Protein AF-A0A0B1S9L6-F1 (afdb_monomer_lite)

pLDDT: mean 88.51, std 11.81, range [37.72, 98.62]

Organism: Oesophagostomum dentatum (NCBI:txid61180)

Structure (mmCIF, N/CA/C/O backbone):
data_AF-A0A0B1S9L6-F1
#
_entry.id   AF-A0A0B1S9L6-F1
#
loop_
_atom_site.group_PDB
_atom_site.id
_atom_site.type_symbol
_atom_site.label_atom_id
_atom_site.label_alt_id
_atom_site.label_comp_id
_atom_site.label_asym_id
_atom_site.label_entity_id
_atom_site.label_seq_id
_atom_site.pdbx_PDB_ins_code
_atom_site.Cartn_x
_atom_site.Cartn_y
_atom_site.Cartn_z
_atom_site.occupancy
_atom_site.B_iso_or_equiv
_atom_site.auth_seq_id
_atom_site.auth_comp_id
_atom_site.auth_asym_id
_atom_site.auth_atom_id
_atom_site.pdbx_PDB_model_num
ATOM 1 N N . MET A 1 1 ? -21.912 -19.512 1.365 1.00 52.22 1 MET A N 1
ATOM 2 C CA . MET A 1 1 ? -22.755 -20.182 2.386 1.00 52.22 1 MET A CA 1
ATOM 3 C C . MET A 1 1 ? -23.648 -21.215 1.709 1.00 52.22 1 MET A C 1
ATOM 5 O O . MET A 1 1 ? -24.574 -20.830 1.010 1.00 52.22 1 MET A O 1
ATOM 9 N N . 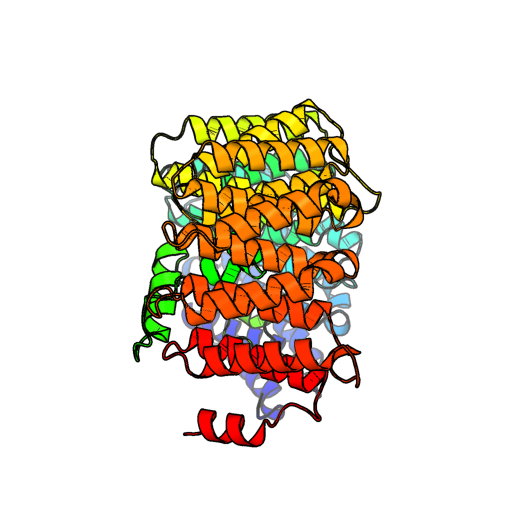ALA A 1 2 ? -23.355 -22.510 1.866 1.00 56.72 2 ALA A N 1
ATOM 10 C CA . ALA A 1 2 ? -24.047 -23.586 1.140 1.00 56.72 2 ALA A CA 1
ATOM 11 C C . ALA A 1 2 ? -25.537 -23.756 1.519 1.00 56.72 2 ALA A C 1
ATOM 13 O O . ALA A 1 2 ? -26.289 -24.349 0.753 1.00 56.72 2 ALA A O 1
ATOM 14 N N . VAL A 1 3 ? -25.980 -23.224 2.673 1.00 73.56 3 VAL A N 1
ATOM 15 C CA . VAL A 1 3 ? -27.364 -23.367 3.166 1.00 73.56 3 VAL A CA 1
ATOM 16 C C . VAL A 1 3 ? -27.858 -22.076 3.860 1.00 73.56 3 VAL A C 1
ATOM 18 O O . VAL A 1 3 ? -27.720 -21.941 5.077 1.00 73.56 3 VAL A O 1
ATOM 21 N N . PRO A 1 4 ? -28.455 -21.109 3.131 1.00 73.62 4 PRO A N 1
ATOM 22 C CA . PRO A 1 4 ? -28.931 -19.837 3.701 1.00 73.62 4 PRO A CA 1
ATOM 23 C C . PRO A 1 4 ? -29.949 -19.976 4.845 1.00 73.62 4 PRO A C 1
ATOM 25 O O . PRO A 1 4 ? -29.992 -19.131 5.736 1.00 73.62 4 PRO A O 1
ATOM 28 N N . SER A 1 5 ? -30.735 -21.060 4.876 1.00 80.62 5 SER A N 1
ATOM 29 C CA . SER A 1 5 ? -31.725 -21.314 5.935 1.00 80.62 5 SER A CA 1
ATOM 30 C C . SER A 1 5 ? -31.111 -21.542 7.321 1.00 80.62 5 SER A C 1
ATOM 32 O O . SER A 1 5 ? -31.803 -21.377 8.323 1.00 80.62 5 SER A O 1
ATOM 34 N N . GLN A 1 6 ? -29.818 -21.873 7.401 1.00 86.94 6 GLN A N 1
ATOM 35 C CA . GLN A 1 6 ? -29.115 -22.075 8.672 1.00 86.94 6 GLN A CA 1
ATOM 36 C C . GLN A 1 6 ? -28.584 -20.776 9.283 1.00 86.94 6 GLN A C 1
ATOM 38 O O . GLN A 1 6 ? -28.241 -20.757 10.462 1.00 86.94 6 GLN A O 1
ATOM 43 N N . LEU A 1 7 ? -28.553 -19.672 8.530 1.00 87.94 7 LEU A N 1
ATOM 44 C CA . LEU A 1 7 ? -27.944 -18.426 8.991 1.00 87.94 7 LEU A CA 1
ATOM 45 C C . LEU A 1 7 ? -28.629 -17.871 10.251 1.00 87.94 7 LEU A C 1
ATOM 47 O O . LEU A 1 7 ? -27.969 -17.605 11.251 1.00 87.94 7 LEU A O 1
ATOM 51 N N . THR A 1 8 ? -29.960 -17.761 10.241 1.00 90.81 8 THR A N 1
ATOM 52 C CA . THR A 1 8 ? -30.714 -17.262 11.404 1.00 90.81 8 THR A CA 1
ATOM 53 C C . THR A 1 8 ? -30.623 -18.196 12.627 1.00 90.81 8 THR A C 1
ATOM 55 O O . THR A 1 8 ? -30.282 -17.701 13.702 1.00 90.81 8 THR A O 1
ATOM 58 N N . PRO A 1 9 ? -30.844 -19.523 12.506 1.00 93.19 9 PRO A N 1
ATOM 59 C CA . PRO A 1 9 ? -30.646 -20.454 13.621 1.00 93.19 9 PRO A CA 1
ATOM 60 C C . PRO A 1 9 ? -29.239 -20.413 14.231 1.00 93.19 9 PRO A C 1
ATOM 62 O O . PRO A 1 9 ? -29.088 -20.527 15.448 1.00 93.19 9 PRO A O 1
ATOM 65 N N . LEU A 1 10 ? -28.201 -20.243 13.405 1.00 93.94 10 LEU A N 1
ATOM 66 C CA . LEU A 1 10 ? -26.823 -20.134 13.884 1.00 93.94 10 LEU A CA 1
ATOM 67 C C . LEU A 1 10 ? -26.579 -18.815 14.623 1.00 93.94 10 LEU A C 1
ATOM 69 O O . LEU A 1 10 ? -25.962 -18.842 15.686 1.00 93.94 10 LEU A O 1
ATOM 73 N N . ILE A 1 11 ? -27.118 -17.694 14.128 1.00 94.94 11 ILE A N 1
ATOM 74 C CA . ILE A 1 11 ? -27.094 -16.405 14.840 1.00 94.94 11 ILE A CA 1
ATOM 75 C C . ILE A 1 11 ? -27.734 -16.554 16.227 1.00 94.94 11 ILE A C 1
ATOM 77 O O . ILE A 1 11 ? -27.114 -16.198 17.229 1.00 94.94 11 ILE A O 1
ATOM 81 N N . ASP A 1 12 ? -28.926 -17.151 16.303 1.00 95.56 12 ASP A N 1
ATOM 82 C CA . ASP A 1 12 ? -29.645 -17.357 17.569 1.00 95.56 12 ASP A CA 1
ATOM 83 C C . ASP A 1 12 ? -28.872 -18.256 18.531 1.00 95.56 12 ASP A C 1
ATOM 85 O O . ASP A 1 12 ? -28.783 -17.982 19.731 1.00 95.56 12 ASP A O 1
ATOM 89 N N . ARG A 1 13 ? -28.241 -19.307 18.001 1.00 96.19 13 ARG A N 1
ATOM 90 C CA . ARG A 1 13 ? -27.376 -20.183 18.785 1.00 96.19 13 ARG A CA 1
ATOM 91 C C . ARG A 1 13 ? -26.163 -19.433 19.324 1.00 96.19 13 ARG A C 1
ATOM 93 O O . ARG A 1 13 ? -25.842 -19.613 20.495 1.00 96.19 13 ARG A O 1
ATOM 100 N N . CYS A 1 14 ? -25.493 -18.609 18.522 1.00 96.81 14 CYS A N 1
ATOM 101 C CA . CYS A 1 14 ? -24.343 -17.830 18.980 1.00 96.81 14 CYS A CA 1
ATOM 102 C C . CYS A 1 14 ? -24.737 -16.811 20.056 1.00 96.81 14 CYS A C 1
ATOM 104 O O . CYS A 1 14 ? -24.067 -16.750 21.084 1.00 96.81 14 CYS A O 1
ATOM 106 N N . ILE A 1 15 ? -25.846 -16.083 19.875 1.00 96.19 15 ILE A N 1
ATOM 107 C CA . ILE A 1 15 ? -26.374 -15.146 20.882 1.00 96.19 15 ILE A CA 1
ATOM 108 C C . ILE A 1 15 ? -26.686 -15.892 22.186 1.00 96.19 15 ILE A C 1
ATOM 110 O O . ILE A 1 15 ? -26.174 -15.532 23.243 1.00 96.19 15 ILE A O 1
ATOM 114 N N . SER A 1 16 ? -27.432 -16.998 22.110 1.00 96.56 16 SER A N 1
ATOM 115 C CA . SER A 1 16 ? -27.752 -17.825 23.279 1.00 96.56 16 SER A CA 1
ATOM 116 C C . SER A 1 16 ? -26.489 -18.342 23.980 1.00 96.56 16 SER A C 1
ATOM 118 O O . SER A 1 16 ? -26.392 -18.321 25.207 1.00 96.56 16 SER A O 1
ATOM 120 N N . ARG A 1 17 ? -25.475 -18.779 23.227 1.00 95.88 17 ARG A N 1
ATOM 121 C CA . ARG A 1 17 ? -24.211 -19.265 23.798 1.00 95.88 17 ARG A CA 1
ATOM 122 C C . ARG A 1 17 ? -23.405 -18.151 24.462 1.00 95.88 17 ARG A C 1
ATOM 124 O O . ARG A 1 17 ? -22.888 -18.387 25.553 1.00 95.88 17 ARG A O 1
ATOM 131 N N . LEU A 1 18 ? -23.367 -16.953 23.879 1.00 94.56 18 LEU A N 1
ATOM 132 C CA . LEU A 1 18 ? -22.790 -15.767 24.518 1.00 94.56 18 LEU A CA 1
ATOM 133 C C . LEU A 1 18 ? -23.531 -15.400 25.805 1.00 94.56 18 LEU A C 1
ATOM 135 O O . LEU A 1 18 ? -22.899 -14.947 26.755 1.00 94.56 18 LEU A O 1
ATOM 139 N N . GLU A 1 19 ? -24.843 -15.629 25.875 1.00 92.00 19 GLU A N 1
ATOM 140 C CA . GLU A 1 19 ? -25.628 -15.355 27.077 1.00 92.00 19 GLU A CA 1
ATOM 141 C C . GLU A 1 19 ? -25.383 -16.348 28.219 1.00 92.00 19 GLU A C 1
ATOM 143 O O . GLU A 1 19 ? -25.296 -15.946 29.381 1.00 92.00 19 GLU A O 1
ATOM 148 N N . HIS A 1 20 ? -25.254 -17.635 27.900 1.00 93.31 20 HIS A N 1
ATOM 149 C CA . HIS A 1 20 ? -25.137 -18.697 28.902 1.00 93.31 20 HIS A CA 1
ATOM 150 C C . HIS A 1 20 ? -23.687 -18.995 29.306 1.00 93.31 20 HIS A C 1
ATOM 152 O O . HIS A 1 20 ? -23.455 -19.553 30.375 1.00 93.31 20 HIS A O 1
ATOM 158 N N . MET A 1 21 ? -22.700 -18.618 28.486 1.00 90.75 21 MET A N 1
ATOM 159 C CA . MET A 1 21 ? -21.273 -18.867 28.747 1.00 90.75 21 MET A CA 1
ATOM 160 C C . MET A 1 21 ? -20.480 -17.579 29.006 1.00 90.75 21 MET A C 1
ATOM 162 O O . MET A 1 21 ? -19.285 -17.509 28.727 1.00 90.75 21 MET A O 1
ATOM 166 N N . LYS A 1 22 ? -21.127 -16.570 29.613 1.00 84.44 22 LYS A N 1
ATOM 167 C CA . LYS A 1 22 ? -20.532 -15.263 29.969 1.00 84.44 22 LYS A CA 1
ATOM 168 C C . LYS A 1 22 ? -19.345 -15.336 30.935 1.00 84.44 22 LYS A C 1
ATOM 170 O O . LYS A 1 22 ? -18.720 -14.309 31.168 1.00 84.44 22 LYS A O 1
ATOM 175 N N . SER A 1 23 ? -19.062 -16.491 31.539 1.00 87.94 23 SER A N 1
ATOM 176 C CA . SER A 1 23 ? -17.952 -16.700 32.479 1.00 87.94 23 SER A CA 1
ATOM 177 C C . SER A 1 23 ? -16.680 -17.258 31.830 1.00 87.94 23 SER A C 1
ATOM 179 O O . SER A 1 23 ? -15.639 -17.298 32.485 1.00 87.94 23 SER A O 1
ATOM 181 N N . CYS A 1 24 ? -16.738 -17.686 30.565 1.00 93.69 24 CYS A N 1
ATOM 182 C CA . CYS A 1 24 ? -15.618 -18.297 29.853 1.00 93.69 24 CYS A CA 1
ATOM 183 C C . CYS A 1 24 ? -15.081 -17.342 28.779 1.00 93.69 24 CYS A C 1
ATOM 185 O O . CYS A 1 24 ? -15.787 -17.010 27.829 1.00 93.69 24 CYS A O 1
ATOM 187 N N . SER A 1 25 ? -13.821 -16.918 28.925 1.00 93.75 25 SER A N 1
ATOM 188 C CA . SER A 1 25 ? -13.158 -16.001 27.986 1.00 93.75 25 SER A CA 1
ATOM 189 C C . SER A 1 25 ? -13.138 -16.556 26.559 1.00 93.75 25 SER A C 1
ATOM 191 O O . SER A 1 25 ? -13.540 -15.864 25.628 1.00 93.75 25 SER A O 1
ATOM 193 N N . ASP A 1 26 ? -12.754 -17.823 26.392 1.00 94.19 26 ASP A N 1
ATOM 194 C CA . ASP A 1 26 ? -12.642 -18.455 25.071 1.00 94.19 26 ASP A CA 1
ATOM 195 C C . ASP A 1 26 ? -14.005 -18.610 24.394 1.00 94.19 26 ASP A C 1
ATOM 197 O O . ASP A 1 26 ? -14.127 -18.428 23.184 1.00 94.19 26 ASP A O 1
ATOM 201 N N . ALA A 1 27 ? -15.057 -18.875 25.176 1.00 94.75 27 ALA A N 1
ATOM 202 C CA . ALA A 1 27 ? -16.419 -18.896 24.662 1.00 94.75 27 ALA A CA 1
ATOM 203 C C . ALA A 1 27 ? -16.846 -17.505 24.173 1.00 94.75 27 ALA A C 1
ATOM 205 O O . ALA A 1 27 ? -17.404 -17.389 23.083 1.00 94.75 27 ALA A O 1
ATOM 206 N N . ILE A 1 28 ? -16.562 -16.444 24.937 1.00 96.19 28 ILE A N 1
ATOM 207 C CA . ILE A 1 28 ? -16.866 -15.069 24.517 1.00 96.19 28 ILE A CA 1
ATOM 208 C C . ILE A 1 28 ? -16.155 -14.751 23.198 1.00 96.19 28 ILE A C 1
ATOM 210 O O . ILE A 1 28 ? -16.810 -14.322 22.246 1.00 96.19 28 ILE A O 1
ATOM 214 N N . SER A 1 29 ? -14.851 -15.015 23.102 1.00 94.31 29 SER A N 1
ATOM 215 C CA . SER A 1 29 ? -14.073 -14.769 21.883 1.00 94.31 29 SER A CA 1
ATOM 216 C C . SER A 1 29 ? -14.579 -15.601 20.700 1.00 94.31 29 SER A C 1
ATOM 218 O O . SER A 1 29 ? -14.918 -15.049 19.658 1.00 94.31 29 SER A O 1
ATOM 220 N N . GLY A 1 30 ? -14.723 -16.918 20.858 1.00 94.88 30 GLY A N 1
ATOM 221 C CA . GLY A 1 30 ? -15.122 -17.810 19.767 1.00 94.88 30 GLY A CA 1
ATOM 222 C C . GLY A 1 30 ? -16.534 -17.539 19.242 1.00 94.88 30 GLY A C 1
ATOM 223 O O . GLY A 1 30 ? -16.733 -17.407 18.034 1.00 94.88 30 GLY A O 1
ATOM 224 N N . TYR A 1 31 ? -17.528 -17.410 20.131 1.00 97.06 31 TYR A N 1
ATOM 225 C CA . TYR A 1 31 ? -18.908 -17.169 19.699 1.00 97.06 31 TYR A CA 1
ATOM 226 C C . TYR A 1 31 ? -19.130 -15.748 19.178 1.00 97.06 31 TYR A C 1
ATOM 228 O O . TYR A 1 31 ? -19.985 -15.577 18.310 1.00 97.06 31 TYR A O 1
ATOM 236 N N . SER A 1 32 ? -18.380 -14.745 19.652 1.00 96.62 32 SER A N 1
ATOM 237 C CA . SER A 1 32 ? -18.466 -13.386 19.099 1.00 96.62 32 SER A CA 1
ATOM 238 C C . SER A 1 32 ? -17.854 -13.293 17.702 1.00 96.62 32 SER A C 1
ATOM 240 O O . SER A 1 32 ? -18.479 -12.696 16.830 1.00 96.62 32 SER A O 1
ATOM 242 N N . LEU A 1 33 ? -16.717 -13.950 17.446 1.00 94.62 33 LEU A N 1
ATOM 243 C CA . LEU A 1 33 ? -16.129 -14.046 16.104 1.00 94.62 33 LEU A CA 1
ATOM 244 C C . LEU A 1 33 ? -17.051 -14.801 15.140 1.00 94.62 33 LEU A C 1
ATOM 246 O O . LEU A 1 33 ? -17.319 -14.321 14.040 1.00 94.62 33 LEU A O 1
ATOM 250 N N . ALA A 1 34 ? -17.605 -15.940 15.570 1.00 94.88 34 ALA A N 1
ATOM 251 C CA . ALA A 1 34 ? -18.568 -16.694 14.770 1.00 94.88 34 ALA A CA 1
ATOM 252 C C . ALA A 1 34 ? -19.820 -15.860 14.452 1.00 94.88 34 ALA A C 1
ATOM 254 O O . ALA A 1 34 ? -20.274 -15.829 13.311 1.00 94.88 34 ALA A O 1
ATOM 255 N N . LEU A 1 35 ? -20.364 -15.149 15.444 1.00 95.88 35 LEU A N 1
ATOM 256 C CA . LEU A 1 35 ? -21.519 -14.276 15.257 1.00 95.88 35 LEU A CA 1
ATOM 257 C C . LEU A 1 35 ? -21.204 -13.098 14.326 1.00 95.88 35 LEU A C 1
ATOM 259 O O . LEU A 1 35 ? -22.009 -12.801 13.448 1.00 95.88 35 LEU A O 1
ATOM 263 N N . ALA A 1 36 ? -20.039 -12.463 14.473 1.00 94.88 36 ALA A N 1
ATOM 264 C CA . ALA A 1 36 ? -19.586 -11.389 13.594 1.00 94.88 36 ALA A CA 1
ATOM 265 C C . ALA A 1 36 ? -19.474 -11.863 12.137 1.00 94.88 36 ALA A C 1
ATOM 267 O O . ALA A 1 36 ? -20.024 -11.218 11.247 1.00 94.88 36 ALA A O 1
ATOM 268 N N . ALA A 1 37 ? -18.855 -13.024 11.902 1.00 91.44 37 ALA A N 1
ATOM 269 C CA . ALA A 1 37 ? -18.727 -13.613 10.570 1.00 91.44 37 ALA A CA 1
ATOM 270 C C . ALA A 1 37 ? -20.092 -13.976 9.957 1.00 91.44 37 ALA A C 1
ATOM 272 O O . ALA A 1 37 ? -20.327 -13.728 8.777 1.00 91.44 37 ALA A O 1
ATOM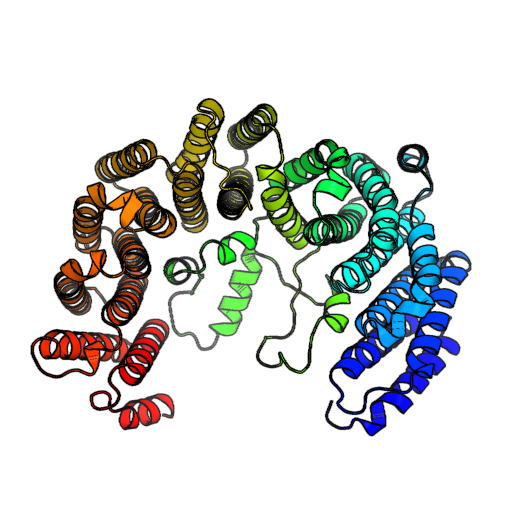 273 N N . LEU A 1 38 ? -21.026 -14.517 10.752 1.00 92.31 38 LEU A N 1
ATOM 274 C CA . LEU A 1 38 ? -22.391 -14.808 10.294 1.00 92.31 38 LEU A CA 1
ATOM 275 C C . LEU A 1 38 ? -23.138 -13.532 9.888 1.00 92.31 38 LEU A C 1
ATOM 277 O O . LEU A 1 38 ? -23.805 -13.520 8.855 1.00 92.31 38 LEU A O 1
ATOM 281 N N . ILE A 1 39 ? -23.023 -12.459 10.677 1.00 92.69 39 ILE A N 1
ATOM 282 C CA . ILE A 1 39 ? -23.628 -11.166 10.337 1.00 92.69 39 ILE A CA 1
ATOM 283 C C . ILE A 1 39 ? -22.987 -10.594 9.071 1.00 92.69 39 ILE A C 1
ATOM 285 O O . ILE A 1 39 ? -23.717 -10.242 8.152 1.00 92.69 39 ILE A O 1
ATOM 289 N N . ALA A 1 40 ? -21.658 -10.579 8.964 1.00 89.12 40 ALA A N 1
ATOM 290 C CA . ALA A 1 40 ? -20.971 -10.091 7.769 1.00 89.12 40 ALA A CA 1
ATOM 291 C C . ALA A 1 40 ? -21.391 -10.868 6.507 1.00 89.12 40 ALA A C 1
ATOM 293 O O . ALA A 1 40 ? -21.806 -10.270 5.512 1.00 89.12 40 ALA A O 1
ATOM 294 N N . ALA A 1 41 ? -21.415 -12.203 6.581 1.00 86.31 41 ALA A N 1
ATOM 295 C CA . ALA A 1 41 ? -21.831 -13.081 5.488 1.00 86.31 41 ALA A CA 1
ATOM 296 C C . ALA A 1 41 ? -23.314 -12.931 5.098 1.00 86.31 41 ALA A C 1
ATOM 298 O O . ALA A 1 41 ? -23.713 -13.353 4.007 1.00 86.31 41 ALA A O 1
ATOM 299 N N . ALA A 1 42 ? -24.152 -12.333 5.954 1.00 87.50 42 ALA A N 1
ATOM 300 C CA . ALA A 1 42 ? -25.545 -12.051 5.621 1.00 87.50 42 ALA A CA 1
ATOM 301 C C . ALA A 1 42 ? -25.673 -11.049 4.464 1.00 87.50 42 ALA A C 1
ATOM 303 O O . ALA A 1 42 ? -26.639 -11.136 3.706 1.00 87.50 42 ALA A O 1
ATOM 304 N N . SER A 1 43 ? -24.695 -10.149 4.298 1.00 80.12 43 SER A N 1
ATOM 305 C CA . SER A 1 43 ? -24.640 -9.194 3.181 1.00 80.12 43 SER A CA 1
ATOM 306 C C . SER A 1 43 ? -24.440 -9.877 1.818 1.00 80.12 43 SER A C 1
ATOM 308 O O . SER A 1 43 ? -24.940 -9.401 0.798 1.00 80.12 43 SER A O 1
ATOM 310 N N . ASP A 1 44 ? -23.800 -11.049 1.806 1.00 78.19 44 ASP A N 1
ATOM 311 C CA . ASP A 1 44 ? -23.597 -11.872 0.610 1.00 78.19 44 ASP A CA 1
ATOM 312 C C . ASP A 1 44 ? -24.764 -12.831 0.328 1.00 78.19 44 ASP A C 1
ATOM 314 O O . ASP A 1 44 ? -24.833 -13.464 -0.731 1.00 78.19 44 ASP A O 1
ATOM 318 N N . CYS A 1 45 ? -25.715 -12.948 1.256 1.00 78.94 45 CYS A N 1
ATOM 319 C CA . CYS A 1 45 ? -26.876 -13.811 1.100 1.00 78.94 45 CYS A CA 1
ATOM 320 C C . CYS A 1 45 ? -28.008 -13.075 0.371 1.00 78.94 45 CYS A C 1
ATOM 322 O O . CYS A 1 45 ? -28.541 -12.092 0.874 1.00 78.94 45 CYS A O 1
ATOM 324 N N . LYS A 1 46 ? -28.479 -13.615 -0.767 1.00 76.38 46 LYS A N 1
ATOM 325 C CA . LYS A 1 46 ? -29.591 -13.031 -1.555 1.00 76.38 46 LYS A CA 1
ATOM 326 C C . LYS A 1 46 ? -30.875 -12.769 -0.750 1.00 76.38 46 LYS A C 1
ATOM 328 O O . LYS A 1 46 ? -31.627 -11.868 -1.094 1.00 76.38 46 LYS A O 1
ATOM 333 N N . LEU A 1 47 ? -31.139 -13.577 0.279 1.00 77.00 47 LEU A N 1
ATOM 334 C CA . LEU A 1 47 ? -32.327 -13.466 1.138 1.00 77.00 47 LEU A CA 1
ATOM 335 C C . LEU A 1 47 ? -32.102 -12.579 2.377 1.00 77.00 47 LEU A C 1
ATOM 337 O O . LEU A 1 47 ? -33.061 -12.284 3.086 1.00 77.00 47 LEU A O 1
ATOM 341 N N . GLY A 1 48 ? -30.858 -12.167 2.647 1.00 81.38 48 GLY A N 1
ATOM 342 C CA . GLY A 1 48 ? -30.486 -11.410 3.841 1.00 81.38 48 GLY A CA 1
ATOM 343 C C . GLY A 1 48 ? -30.828 -12.119 5.158 1.00 81.38 48 GLY A C 1
ATOM 344 O O . GLY A 1 48 ? -30.908 -13.347 5.236 1.00 81.38 48 GLY A O 1
ATOM 345 N N . ILE A 1 49 ? -31.027 -11.318 6.208 1.00 88.75 49 ILE A N 1
ATOM 346 C CA . ILE A 1 49 ? -31.484 -11.748 7.538 1.00 88.75 49 ILE A CA 1
ATOM 347 C C . ILE A 1 49 ? -32.593 -10.817 8.046 1.00 88.75 49 ILE A C 1
ATOM 349 O O . ILE A 1 49 ? -32.644 -9.654 7.638 1.00 88.75 49 ILE A O 1
ATOM 353 N N . PRO A 1 50 ? -33.466 -11.272 8.965 1.00 89.56 50 PRO A N 1
ATOM 354 C CA . PRO A 1 50 ? -34.489 -10.407 9.548 1.00 89.56 50 PRO A CA 1
ATOM 355 C C . PRO A 1 50 ? -33.879 -9.176 10.238 1.00 89.56 50 PRO A C 1
ATOM 357 O O . PRO A 1 50 ? -32.941 -9.313 11.024 1.00 89.56 50 PRO A O 1
ATOM 360 N N . HIS A 1 51 ? -34.465 -7.987 10.039 1.00 85.88 51 HIS A N 1
ATOM 361 C CA . HIS A 1 51 ? -33.986 -6.715 10.619 1.00 85.88 51 HIS A CA 1
ATOM 362 C C . HIS A 1 51 ? -33.842 -6.722 12.151 1.00 85.88 51 HIS A C 1
ATOM 364 O O . HIS A 1 51 ? -33.065 -5.948 12.709 1.00 85.88 51 HIS A O 1
ATOM 370 N N . ALA A 1 52 ? -34.570 -7.599 12.848 1.00 90.75 52 ALA A N 1
ATOM 371 C CA . ALA A 1 52 ? -34.440 -7.768 14.291 1.00 90.75 52 ALA A CA 1
ATOM 372 C C . ALA A 1 52 ? -33.076 -8.353 14.708 1.00 90.75 52 ALA A C 1
ATOM 374 O O . ALA A 1 52 ? -32.612 -8.066 15.808 1.00 90.75 52 ALA A O 1
ATOM 375 N N . LYS A 1 53 ? -32.412 -9.140 13.848 1.00 93.12 53 LYS A N 1
ATOM 376 C CA . LYS A 1 53 ? -31.174 -9.853 14.199 1.00 93.12 53 LYS A CA 1
ATOM 377 C C . LYS A 1 53 ? -29.984 -8.909 14.390 1.00 93.12 53 LYS A C 1
ATOM 379 O O . LYS A 1 53 ? -29.410 -8.946 15.475 1.00 93.12 53 LYS A O 1
ATOM 384 N N . PRO A 1 54 ? -29.658 -7.983 13.466 1.00 93.38 54 PRO A N 1
ATOM 385 C CA . PRO A 1 54 ? -28.619 -6.989 13.736 1.00 93.38 54 PRO A CA 1
ATOM 386 C C . PRO A 1 54 ? -28.908 -6.129 14.974 1.00 93.38 54 PRO A C 1
ATOM 388 O O . PRO A 1 54 ? -27.989 -5.803 15.718 1.00 93.38 54 PRO A O 1
ATOM 391 N N . LYS A 1 55 ? -30.185 -5.808 15.249 1.00 93.44 55 LYS A N 1
ATOM 392 C CA . LYS A 1 55 ? -30.582 -5.066 16.461 1.00 93.44 55 LYS A CA 1
ATOM 393 C C . LYS A 1 55 ? -30.295 -5.864 17.743 1.00 93.44 55 LYS A C 1
ATOM 395 O O . LYS A 1 55 ? -29.817 -5.287 18.716 1.00 93.44 55 LYS A O 1
ATOM 400 N N . GLN A 1 56 ? -30.533 -7.179 17.744 1.00 95.69 56 GLN A N 1
ATOM 401 C CA . GLN A 1 56 ? -30.160 -8.066 18.856 1.00 95.69 56 GLN A CA 1
ATOM 402 C C . GLN A 1 56 ? -28.640 -8.138 19.041 1.00 95.69 56 GLN A C 1
ATOM 404 O O . GLN A 1 56 ? -28.157 -8.023 20.166 1.00 95.69 56 GLN A O 1
ATOM 409 N N . VAL A 1 57 ? -27.882 -8.254 17.945 1.00 96.50 57 VAL A N 1
ATOM 410 C CA . VAL A 1 57 ? -26.411 -8.267 17.991 1.00 96.50 57 VAL A CA 1
ATOM 411 C C . VAL A 1 57 ? -25.851 -6.941 18.511 1.00 96.50 57 VAL A C 1
ATOM 413 O O . VAL A 1 57 ? -24.948 -6.959 19.341 1.00 96.50 57 VAL A O 1
ATOM 416 N N . LEU A 1 58 ? -26.425 -5.801 18.114 1.00 96.06 58 LEU A N 1
ATOM 417 C CA . LEU A 1 58 ? -26.055 -4.484 18.642 1.00 96.06 58 LEU A CA 1
ATOM 418 C C . LEU A 1 58 ? -26.275 -4.390 20.161 1.00 96.06 58 LEU A C 1
ATOM 420 O O . LEU A 1 58 ? -25.421 -3.870 20.875 1.00 96.06 58 LEU A O 1
ATOM 424 N N . THR A 1 59 ? -27.397 -4.907 20.667 1.00 96.38 59 THR A N 1
ATOM 425 C CA . THR A 1 59 ? -27.656 -4.954 22.114 1.00 96.38 59 THR A CA 1
ATOM 426 C C . THR A 1 59 ? -26.667 -5.874 22.831 1.00 96.38 59 THR A C 1
ATOM 428 O O . THR A 1 59 ? -26.114 -5.481 23.853 1.00 96.38 59 THR A O 1
ATOM 431 N N . CYS A 1 60 ? -26.356 -7.042 22.261 1.00 96.12 60 CYS A N 1
ATOM 432 C CA . CYS A 1 60 ? -25.319 -7.926 22.796 1.00 96.12 60 CYS A CA 1
ATOM 433 C C . CYS A 1 60 ? -23.948 -7.228 22.846 1.00 96.12 60 CYS A C 1
ATOM 435 O O . CYS A 1 60 ? -23.253 -7.313 23.856 1.00 96.12 60 CYS A O 1
ATOM 437 N N . ALA A 1 61 ? -23.564 -6.514 21.784 1.00 96.81 61 ALA A N 1
ATOM 438 C CA . ALA A 1 61 ? -22.318 -5.753 21.726 1.00 96.81 61 ALA A CA 1
ATOM 439 C C . ALA A 1 61 ? -22.251 -4.692 22.837 1.00 96.81 61 ALA A C 1
ATOM 441 O O . ALA A 1 61 ? -21.259 -4.603 23.561 1.00 96.81 61 ALA A O 1
ATOM 442 N N . GLU A 1 62 ? -23.326 -3.923 23.018 1.00 96.19 62 GLU A N 1
ATOM 443 C CA . GLU A 1 62 ? -23.421 -2.909 24.068 1.00 96.19 62 GLU A CA 1
ATOM 444 C C . GLU A 1 62 ? -23.331 -3.505 25.479 1.00 96.19 62 GLU A C 1
ATOM 446 O O . GLU A 1 62 ? -22.607 -2.970 26.321 1.00 96.19 62 GLU A O 1
ATOM 451 N N . ASP A 1 63 ? -24.014 -4.620 25.741 1.00 95.12 63 ASP A N 1
ATOM 452 C CA . ASP A 1 63 ? -23.969 -5.294 27.041 1.00 95.12 63 ASP A CA 1
ATOM 453 C C . ASP A 1 63 ? -22.560 -5.804 27.371 1.00 95.12 63 ASP A C 1
ATOM 455 O O . ASP A 1 63 ? -22.101 -5.692 28.515 1.00 95.12 63 ASP A O 1
ATOM 459 N N . MET A 1 64 ? -21.835 -6.321 26.374 1.00 94.94 64 MET A N 1
ATOM 460 C CA . MET A 1 64 ? -20.439 -6.735 26.544 1.00 94.94 64 MET A CA 1
ATOM 461 C C . MET A 1 64 ? -19.554 -5.541 26.915 1.00 94.94 64 MET A C 1
ATOM 463 O O . MET A 1 64 ? -18.826 -5.614 27.906 1.00 94.94 64 MET A O 1
ATOM 467 N N . LEU A 1 65 ? -19.677 -4.417 26.199 1.00 95.75 65 LEU A N 1
ATOM 468 C CA . LEU A 1 65 ? -18.897 -3.203 26.472 1.00 95.75 65 LEU A CA 1
ATOM 469 C C . LEU A 1 65 ? -19.217 -2.602 27.850 1.00 95.75 65 LEU A C 1
ATOM 471 O O . LEU A 1 65 ? -18.305 -2.261 28.602 1.00 95.75 65 LEU A O 1
ATOM 475 N N . LYS A 1 66 ? -20.499 -2.518 28.228 1.00 93.94 66 LYS A N 1
ATOM 476 C CA . LYS A 1 66 ? -20.924 -1.974 29.531 1.00 93.94 66 LYS A CA 1
ATOM 477 C C . LYS A 1 66 ? -20.502 -2.842 30.713 1.00 93.94 66 LYS A C 1
ATOM 479 O O . LYS A 1 66 ? -20.254 -2.320 31.798 1.00 93.94 66 LYS A O 1
ATOM 484 N N . THR A 1 67 ? -20.439 -4.160 30.526 1.00 92.88 67 THR A N 1
ATOM 485 C CA . THR A 1 67 ? -20.112 -5.114 31.601 1.00 92.88 67 THR A CA 1
ATOM 486 C C . THR A 1 67 ? -18.640 -5.530 31.611 1.00 92.88 67 THR A C 1
ATOM 488 O O . THR A 1 67 ? -18.241 -6.327 32.466 1.00 92.88 67 THR A O 1
ATOM 491 N N . ALA A 1 68 ? -17.814 -5.005 30.699 1.00 92.31 68 ALA A N 1
ATOM 492 C CA . ALA A 1 68 ? -16.392 -5.337 30.606 1.00 92.31 68 ALA A CA 1
ATOM 493 C C . ALA A 1 68 ? -15.621 -4.982 31.887 1.00 92.31 68 ALA A C 1
ATOM 495 O O . ALA A 1 68 ? -14.802 -5.767 32.358 1.00 92.31 68 ALA A O 1
ATOM 496 N N . THR A 1 69 ? -15.933 -3.841 32.506 1.00 86.81 69 THR A N 1
ATOM 497 C CA . THR A 1 69 ? -15.262 -3.370 33.730 1.00 86.81 69 THR A CA 1
ATOM 498 C C . THR A 1 69 ? -15.708 -4.101 34.997 1.00 86.81 69 THR A C 1
ATOM 500 O O . THR A 1 69 ? -15.031 -4.017 36.018 1.00 86.81 69 THR A O 1
ATOM 503 N N . GLN A 1 70 ? -16.817 -4.847 34.949 1.00 87.00 70 GLN A N 1
ATOM 504 C CA . GLN A 1 70 ? -17.362 -5.550 36.116 1.00 87.00 70 GLN A CA 1
ATOM 505 C C . GLN A 1 70 ? -16.544 -6.795 36.490 1.00 87.00 70 GLN A C 1
ATOM 507 O O . GLN A 1 70 ? -16.563 -7.224 37.640 1.00 87.00 70 GLN A O 1
ATOM 512 N N . GLN A 1 71 ? -15.845 -7.402 35.524 1.00 82.25 71 GLN A N 1
ATOM 513 C CA . GLN A 1 71 ? -15.092 -8.645 35.708 1.00 82.25 71 GLN A CA 1
ATOM 514 C C . GLN A 1 71 ? -13.734 -8.536 35.018 1.00 82.25 71 GLN A C 1
ATOM 516 O O . GLN A 1 71 ? -13.613 -8.823 33.828 1.00 82.25 71 GLN A O 1
ATOM 521 N N . SER A 1 72 ? -12.698 -8.175 35.781 1.00 83.12 72 SER A N 1
ATOM 522 C CA . SER A 1 72 ? -11.351 -7.920 35.248 1.00 83.12 72 SER A CA 1
ATOM 523 C C . SER A 1 72 ? -10.824 -9.061 34.373 1.00 83.12 72 SER A C 1
ATOM 525 O O . SER A 1 72 ? -10.345 -8.810 33.277 1.00 83.12 72 SER A O 1
ATOM 527 N N . ARG A 1 73 ? -11.005 -10.327 34.774 1.00 89.62 73 ARG A N 1
ATOM 528 C CA . ARG A 1 73 ? -10.533 -11.500 34.007 1.00 89.62 73 ARG A CA 1
ATOM 529 C C . ARG A 1 73 ? -11.135 -11.632 32.604 1.00 89.62 73 ARG A C 1
ATOM 531 O O . ARG A 1 73 ? -10.528 -12.273 31.758 1.00 89.62 73 ARG A O 1
ATOM 538 N N . LEU A 1 74 ? -12.316 -11.063 32.369 1.00 93.88 74 LEU A N 1
ATOM 539 C CA . LEU A 1 74 ? -13.037 -11.161 31.097 1.00 93.88 74 LEU A CA 1
ATOM 540 C C . LEU A 1 74 ? -13.058 -9.836 30.333 1.00 93.88 74 LEU A C 1
ATOM 542 O O . LEU A 1 74 ? -13.628 -9.779 29.246 1.00 93.88 74 LEU A O 1
ATOM 546 N N . ALA A 1 75 ? -12.461 -8.777 30.889 1.00 95.31 75 ALA A N 1
ATOM 547 C CA . ALA A 1 75 ? -12.571 -7.425 30.355 1.00 95.31 75 ALA A CA 1
ATOM 548 C 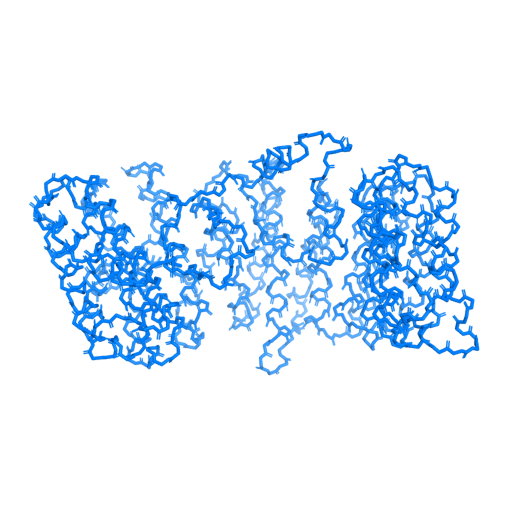C . ALA A 1 75 ? -12.094 -7.346 28.900 1.00 95.31 75 ALA A C 1
ATOM 550 O O . ALA A 1 75 ? -12.836 -6.871 28.050 1.00 95.31 75 ALA A O 1
ATOM 551 N N . VAL A 1 76 ? -10.909 -7.888 28.599 1.00 95.25 76 VAL A N 1
ATOM 552 C CA . VAL A 1 76 ? -10.340 -7.879 27.240 1.00 95.25 76 VAL A CA 1
ATOM 553 C C . VAL A 1 76 ? -11.239 -8.634 26.258 1.00 95.25 76 VAL A C 1
ATOM 555 O O . VAL A 1 76 ? -11.641 -8.063 25.253 1.00 95.25 76 VAL A O 1
ATOM 558 N N . ALA A 1 77 ? -11.642 -9.869 26.582 1.00 95.69 77 ALA A N 1
ATOM 559 C CA . ALA A 1 77 ? -12.509 -10.665 25.710 1.00 95.69 77 ALA A CA 1
ATOM 560 C C . ALA A 1 77 ? -13.860 -9.983 25.451 1.00 95.69 77 ALA A C 1
ATOM 562 O O . ALA A 1 77 ? -14.332 -9.962 24.318 1.00 95.69 77 ALA A O 1
ATOM 563 N N . LYS A 1 78 ? -14.468 -9.370 26.477 1.00 96.56 78 LYS A N 1
ATOM 564 C CA . LYS A 1 78 ? -15.714 -8.604 26.334 1.00 96.56 78 LYS A CA 1
ATOM 565 C C . LYS A 1 78 ? -15.535 -7.333 25.503 1.00 96.56 78 LYS A C 1
ATOM 567 O O . LYS A 1 78 ? -16.426 -7.006 24.725 1.00 96.56 78 LYS A O 1
ATOM 572 N N . ILE A 1 79 ? -14.412 -6.629 25.648 1.00 97.12 79 ILE A N 1
ATOM 573 C CA . ILE A 1 79 ? -14.088 -5.441 24.846 1.00 97.12 79 ILE A CA 1
ATOM 574 C C . ILE A 1 79 ? -13.946 -5.830 23.372 1.00 97.12 79 ILE A C 1
ATOM 576 O O . ILE A 1 79 ? -14.649 -5.269 22.530 1.00 97.12 79 ILE A O 1
ATOM 580 N N . SER A 1 80 ? -13.105 -6.822 23.066 1.00 95.62 80 SER A N 1
ATOM 581 C CA . SER A 1 80 ? -12.890 -7.299 21.697 1.00 95.62 80 SER A CA 1
ATOM 582 C C . SER A 1 80 ? -14.191 -7.833 21.085 1.00 95.62 80 SER A C 1
ATOM 584 O O . SER A 1 80 ? -14.546 -7.436 19.976 1.00 95.62 80 SER A O 1
ATOM 586 N N . ALA A 1 81 ? -14.963 -8.636 21.832 1.00 96.69 81 ALA A N 1
ATOM 587 C CA . ALA A 1 81 ? -16.278 -9.127 21.413 1.00 96.69 81 ALA A CA 1
ATOM 588 C C . ALA A 1 81 ? -17.275 -7.988 21.149 1.00 96.69 81 ALA A C 1
ATOM 590 O O . ALA A 1 81 ? -17.999 -8.003 20.158 1.00 96.69 81 ALA A O 1
ATOM 591 N N . GLY A 1 82 ? -17.314 -6.978 22.017 1.00 97.31 82 GLY A N 1
ATOM 592 C CA . GLY A 1 82 ? -18.194 -5.827 21.857 1.00 97.31 82 GLY A CA 1
ATOM 593 C C . GLY A 1 82 ? -17.921 -5.070 20.558 1.00 97.31 82 GLY A C 1
ATOM 594 O O . GLY A 1 82 ? -18.841 -4.837 19.775 1.00 97.31 82 GLY A O 1
ATOM 595 N N . TYR A 1 83 ? -16.659 -4.733 20.283 1.00 97.56 83 TYR A N 1
ATOM 596 C CA . TYR A 1 83 ? -16.318 -3.972 19.079 1.00 97.56 83 TYR A CA 1
ATOM 597 C C . TYR A 1 83 ? -16.352 -4.794 17.791 1.00 97.56 83 TYR A C 1
ATOM 599 O O . TYR A 1 83 ? -16.768 -4.249 16.772 1.00 97.56 83 TYR A O 1
ATOM 607 N N . ILE A 1 84 ? -15.990 -6.083 17.804 1.00 96.31 84 ILE A N 1
ATOM 608 C CA . ILE A 1 84 ? -16.084 -6.916 16.593 1.00 96.31 84 ILE A CA 1
ATOM 609 C C . ILE A 1 84 ? -17.547 -7.119 16.171 1.00 96.31 84 ILE A C 1
ATOM 611 O O . ILE A 1 84 ? -17.872 -7.007 14.992 1.00 96.31 84 ILE A O 1
ATOM 615 N N . LEU A 1 85 ? -18.456 -7.315 17.135 1.00 97.12 85 LEU A N 1
ATOM 616 C CA . LEU A 1 85 ? -19.893 -7.398 16.872 1.00 97.12 85 LEU A CA 1
ATOM 617 C C . LEU A 1 85 ? -20.456 -6.059 16.389 1.00 97.12 85 LEU A C 1
ATOM 619 O O . LEU A 1 85 ? -21.265 -6.033 15.464 1.00 97.12 85 LEU A O 1
ATOM 623 N N . LEU A 1 86 ? -20.012 -4.946 16.981 1.00 96.62 86 LEU A N 1
ATOM 624 C CA . LEU A 1 86 ? -20.401 -3.609 16.537 1.00 96.62 86 LEU A CA 1
ATOM 625 C C . LEU A 1 86 ? -19.943 -3.344 15.095 1.00 96.62 86 LEU A C 1
ATOM 627 O O . LEU A 1 86 ? -20.720 -2.838 14.290 1.00 96.62 86 LEU A O 1
ATOM 631 N N . ASN A 1 87 ? -18.718 -3.748 14.753 1.00 94.94 87 ASN A N 1
ATOM 632 C CA . ASN A 1 87 ? -18.162 -3.644 13.407 1.00 94.94 87 ASN A CA 1
ATOM 633 C C . ASN A 1 87 ? -18.964 -4.491 12.397 1.00 94.94 87 ASN A C 1
ATOM 635 O O . ASN A 1 87 ? -19.354 -3.992 11.345 1.00 94.94 87 ASN A O 1
ATOM 639 N N . ALA A 1 88 ? -19.332 -5.724 12.761 1.00 94.88 88 ALA A N 1
ATOM 640 C CA . ALA A 1 88 ? -20.172 -6.579 11.921 1.00 94.88 88 ALA A CA 1
ATOM 641 C C . ALA A 1 88 ? -21.583 -6.003 11.707 1.00 94.88 88 ALA A C 1
ATOM 643 O O . ALA A 1 88 ? -22.149 -6.107 10.624 1.00 94.88 88 ALA A O 1
ATOM 644 N N . VAL A 1 89 ? -22.170 -5.348 12.714 1.00 94.81 89 VAL A N 1
ATOM 645 C CA . VAL A 1 89 ? -23.447 -4.639 12.525 1.00 94.81 89 VAL A CA 1
ATOM 646 C C . VAL A 1 89 ? -23.281 -3.471 11.551 1.00 94.81 89 VAL A C 1
ATOM 648 O O . VAL A 1 89 ? -24.147 -3.278 10.699 1.00 94.81 89 VAL A O 1
ATOM 651 N N . VAL A 1 90 ? -22.179 -2.717 11.638 1.00 93.88 90 VAL A N 1
ATOM 652 C CA . VAL A 1 90 ? -21.886 -1.615 10.706 1.00 93.88 90 VAL A CA 1
ATOM 653 C C . VAL A 1 90 ? -21.688 -2.122 9.272 1.00 93.88 90 VAL A C 1
ATOM 655 O O . VAL A 1 90 ? -22.182 -1.500 8.330 1.00 93.88 90 VAL A O 1
ATOM 658 N N . SER A 1 91 ? -21.055 -3.283 9.079 1.00 90.50 91 SER A N 1
ATOM 659 C CA . SER A 1 91 ? -20.817 -3.845 7.741 1.00 90.50 91 SER A CA 1
ATOM 660 C C . SER A 1 91 ? -22.101 -4.189 6.970 1.00 90.50 91 SER A C 1
ATOM 662 O O . SER A 1 91 ? -22.060 -4.294 5.748 1.00 90.50 91 SER A O 1
ATOM 664 N N . MET A 1 92 ? -23.256 -4.282 7.643 1.00 88.94 92 MET A N 1
ATOM 665 C CA . MET A 1 92 ? -24.569 -4.496 7.012 1.00 88.94 92 MET A CA 1
ATOM 666 C C . MET A 1 92 ? -25.100 -3.285 6.227 1.00 88.94 92 MET A C 1
ATOM 668 O O . MET A 1 92 ? -26.071 -3.422 5.479 1.00 88.94 92 MET A O 1
ATOM 672 N N . GLY A 1 93 ? -24.498 -2.104 6.390 1.00 88.25 93 GLY A N 1
ATOM 673 C CA . GLY A 1 93 ? -24.820 -0.920 5.596 1.00 88.25 93 GLY A CA 1
ATOM 674 C C . GLY A 1 93 ? -25.938 -0.035 6.151 1.00 88.25 93 GLY A C 1
ATOM 675 O O . GLY A 1 93 ? -26.594 -0.323 7.159 1.00 88.25 93 GLY A O 1
ATOM 676 N N . THR A 1 94 ? -26.189 1.064 5.438 1.00 88.94 94 THR A N 1
ATOM 677 C CA . THR A 1 94 ? -27.115 2.144 5.813 1.00 88.94 94 THR A CA 1
ATOM 678 C C . THR A 1 94 ? -28.496 1.691 6.302 1.00 88.94 94 THR A C 1
ATOM 680 O O . THR A 1 94 ? -28.927 2.201 7.340 1.00 88.94 94 THR A O 1
ATOM 683 N N . PRO A 1 95 ? -29.203 0.739 5.649 1.00 87.06 95 PRO A N 1
ATOM 684 C CA . PRO A 1 95 ? -30.572 0.381 6.037 1.00 87.06 95 PRO A CA 1
ATOM 685 C C . PRO A 1 95 ? -30.695 -0.158 7.466 1.00 87.06 95 PRO A C 1
ATOM 687 O O . PRO A 1 95 ? -31.742 -0.032 8.094 1.00 87.06 95 PRO A O 1
ATOM 690 N N . VAL A 1 96 ? -29.633 -0.777 7.982 1.00 85.75 96 VAL A N 1
ATOM 691 C CA . VAL A 1 96 ? -29.607 -1.375 9.323 1.00 85.75 96 VAL A CA 1
ATOM 692 C C . VAL A 1 96 ? -29.063 -0.390 10.359 1.00 85.75 96 VAL A C 1
ATOM 694 O O . VAL A 1 96 ? -29.509 -0.364 11.510 1.00 85.75 96 VAL A O 1
ATOM 697 N N . VAL A 1 97 ? -28.088 0.421 9.952 1.00 91.44 97 VAL A N 1
ATOM 698 C CA . VAL A 1 97 ? -27.222 1.162 10.871 1.00 91.44 97 VAL A CA 1
ATOM 699 C C . VAL A 1 97 ? -27.715 2.587 11.116 1.00 91.44 97 VAL A C 1
ATOM 701 O O . VAL A 1 97 ? -27.578 3.081 12.234 1.00 91.44 97 VAL A O 1
ATOM 704 N N . LYS A 1 98 ? -28.343 3.234 10.124 1.00 89.62 98 LYS A N 1
ATOM 705 C CA . LYS A 1 98 ? -28.659 4.674 10.153 1.00 89.62 98 LYS A CA 1
ATOM 706 C C . LYS A 1 98 ? -29.451 5.113 11.391 1.00 89.62 98 LYS A C 1
ATOM 708 O O . LYS A 1 98 ? -29.076 6.086 12.034 1.00 89.62 98 LYS A O 1
ATOM 713 N N . GLU A 1 99 ? -30.488 4.368 11.781 1.00 91.50 99 GLU A N 1
ATOM 714 C CA . GLU A 1 99 ? -31.292 4.665 12.986 1.00 91.50 99 GLU A CA 1
ATOM 715 C C . GLU A 1 99 ? -30.495 4.536 14.295 1.00 91.50 99 GLU A C 1
ATOM 717 O O . GLU A 1 99 ? -30.822 5.166 15.298 1.00 91.50 99 GLU A O 1
ATOM 722 N N . ASN A 1 100 ? -29.449 3.708 14.300 1.00 93.12 100 ASN A N 1
ATOM 723 C CA . ASN A 1 100 ? -28.645 3.406 15.480 1.00 93.12 100 ASN A CA 1
ATOM 724 C C . ASN A 1 100 ? -27.350 4.230 15.548 1.00 93.12 100 ASN A C 1
ATOM 726 O O . ASN A 1 100 ? -26.622 4.109 16.532 1.00 93.12 100 ASN A O 1
ATOM 730 N N . MET A 1 101 ? -27.062 5.082 14.558 1.00 94.94 101 MET A N 1
ATOM 731 C CA . MET A 1 101 ? -25.821 5.863 14.501 1.00 94.94 101 MET A CA 1
ATOM 732 C C . MET A 1 101 ? -25.534 6.671 15.776 1.00 94.94 101 MET A C 1
ATOM 734 O O . MET A 1 101 ? -24.422 6.549 16.287 1.00 94.94 101 MET A O 1
ATOM 738 N N . PRO A 1 102 ? -26.491 7.401 16.387 1.00 95.06 102 PRO A N 1
ATOM 739 C CA . PRO A 1 102 ? -26.233 8.109 17.645 1.00 95.06 102 PRO A CA 1
ATOM 740 C C . PRO A 1 102 ? -25.782 7.184 18.787 1.00 95.06 102 PRO A C 1
ATOM 742 O O . PRO A 1 102 ? -24.883 7.527 19.557 1.00 95.06 102 PRO A O 1
ATOM 745 N N . ARG A 1 103 ? -26.362 5.977 18.866 1.00 95.06 103 ARG A N 1
ATOM 746 C CA . ARG A 1 103 ? -26.011 4.948 19.859 1.00 95.06 103 ARG A CA 1
ATOM 747 C C . ARG A 1 103 ? -24.614 4.382 19.593 1.00 95.06 103 ARG A C 1
ATOM 749 O O . ARG A 1 103 ? -23.828 4.241 20.524 1.00 95.06 103 ARG A O 1
ATOM 756 N N . ILE A 1 104 ? -24.271 4.126 18.329 1.00 96.25 104 ILE A N 1
ATOM 757 C CA . ILE A 1 104 ? -22.937 3.659 17.912 1.00 96.25 104 ILE A CA 1
ATOM 758 C C . ILE A 1 104 ? -21.872 4.728 18.208 1.00 96.25 104 ILE A C 1
ATOM 760 O O . ILE A 1 104 ? -20.838 4.420 18.802 1.00 96.25 104 ILE A O 1
ATOM 764 N N . ILE A 1 105 ? -22.160 5.995 17.889 1.00 96.62 105 ILE A N 1
ATOM 765 C CA . ILE A 1 105 ? -21.292 7.140 18.191 1.00 96.62 105 ILE A CA 1
ATOM 766 C C . ILE A 1 105 ? -21.029 7.246 19.695 1.00 96.62 105 ILE A C 1
ATOM 768 O O . ILE A 1 105 ? -19.900 7.475 20.131 1.00 96.62 105 ILE A O 1
ATOM 772 N N . GLN A 1 106 ? -22.061 7.064 20.518 1.00 96.00 106 GLN A N 1
ATOM 773 C CA . GLN A 1 106 ? -21.905 7.070 21.968 1.00 96.00 106 GLN A CA 1
ATOM 774 C C . GLN A 1 106 ? -20.989 5.933 22.446 1.00 96.00 106 GLN A C 1
ATOM 776 O O . GLN A 1 106 ? -20.120 6.173 23.283 1.00 96.00 106 GLN A O 1
ATOM 781 N N . LEU A 1 107 ? -21.146 4.723 21.901 1.00 96.25 107 LEU A N 1
ATOM 782 C CA . LEU A 1 107 ? -20.350 3.548 22.271 1.00 96.25 107 LEU A CA 1
ATOM 783 C C . LEU A 1 107 ? -18.865 3.678 21.929 1.00 96.25 107 LEU A C 1
ATOM 785 O O . LEU A 1 107 ? -18.026 3.197 22.687 1.00 96.25 107 LEU A O 1
ATOM 789 N N . TRP A 1 108 ? -18.509 4.314 20.812 1.00 95.06 108 TRP A N 1
ATOM 790 C CA . TRP A 1 108 ? -17.094 4.525 20.508 1.00 95.06 108 TRP A CA 1
ATOM 791 C C . TRP A 1 108 ? -16.501 5.704 21.282 1.00 95.06 108 TRP A C 1
ATOM 793 O O . TRP A 1 108 ? -15.322 5.675 21.623 1.00 95.06 108 TRP A O 1
ATOM 803 N N . ARG A 1 109 ? -17.301 6.726 21.629 1.00 95.56 109 ARG A N 1
ATOM 804 C CA . ARG A 1 109 ? -16.818 7.904 22.374 1.00 95.56 109 ARG A CA 1
ATOM 805 C C . ARG A 1 109 ? -16.374 7.541 23.788 1.00 95.56 109 ARG A C 1
ATOM 807 O O . ARG A 1 109 ? -15.470 8.175 24.315 1.00 95.56 109 ARG A O 1
ATOM 814 N N . THR A 1 110 ? -16.967 6.513 24.393 1.00 95.00 110 THR A N 1
ATOM 815 C CA . THR A 1 110 ? -16.607 6.052 25.746 1.00 95.00 110 THR A CA 1
ATOM 816 C C . THR A 1 110 ? -15.223 5.401 25.823 1.00 95.00 110 THR A C 1
ATOM 818 O O . THR A 1 110 ? -14.704 5.247 26.927 1.00 95.00 110 THR A O 1
ATOM 821 N N . ALA A 1 111 ? -14.613 5.039 24.688 1.00 96.12 111 ALA A N 1
ATOM 822 C CA . ALA A 1 111 ? -13.257 4.484 24.631 1.00 96.12 111 ALA A CA 1
ATOM 823 C C . ALA A 1 111 ? -12.150 5.543 24.750 1.00 96.12 111 ALA A C 1
ATOM 825 O O . ALA A 1 111 ? -10.979 5.201 24.946 1.00 96.12 111 ALA A O 1
ATOM 826 N N . PHE A 1 112 ? -12.506 6.825 24.621 1.00 97.06 112 PHE A N 1
ATOM 827 C CA . PHE A 1 112 ? -11.558 7.930 24.546 1.00 97.06 112 PHE A CA 1
ATOM 828 C C . PHE A 1 112 ? -11.774 8.955 25.667 1.00 97.06 112 PHE A C 1
ATOM 830 O O . PHE A 1 112 ? -12.893 9.113 26.166 1.00 97.06 112 PHE A O 1
ATOM 837 N N . PRO A 1 113 ? -10.709 9.675 26.059 1.00 95.88 113 PRO A N 1
ATOM 838 C CA . PRO A 1 113 ? -10.810 10.860 26.902 1.00 95.88 113 PRO A CA 1
ATOM 839 C C . PRO A 1 113 ? -11.746 11.915 26.308 1.00 95.88 113 PRO A C 1
ATOM 841 O O . PRO A 1 113 ? -11.965 11.975 25.097 1.00 95.88 113 PRO A O 1
ATOM 844 N N . ARG A 1 114 ? -12.284 12.792 27.160 1.00 95.56 114 ARG A N 1
ATOM 845 C CA . ARG A 1 114 ? -13.215 13.849 26.726 1.00 95.56 114 ARG A CA 1
ATOM 846 C C . ARG A 1 114 ? -12.498 15.084 26.188 1.00 95.56 114 ARG A C 1
ATOM 848 O O . ARG A 1 114 ? -13.147 15.989 25.673 1.00 95.56 114 ARG A O 1
ATOM 855 N N . SER A 1 115 ? -11.177 15.140 26.333 1.00 96.50 115 SER A N 1
ATOM 856 C CA . SER A 1 115 ? -10.327 16.202 25.802 1.00 96.50 115 SER A CA 1
ATOM 857 C C . SER A 1 115 ? -8.888 15.719 25.623 1.00 96.50 115 SER A C 1
ATOM 859 O O . SER A 1 115 ? -8.457 14.760 26.266 1.00 96.50 115 SER A O 1
ATOM 861 N N . THR A 1 116 ? -8.113 16.440 24.815 1.00 94.69 116 THR A N 1
ATOM 862 C CA . THR A 1 116 ? -6.667 16.217 24.670 1.00 94.69 116 THR A CA 1
ATOM 863 C C . THR A 1 116 ? -5.909 16.392 25.985 1.00 94.69 116 THR A C 1
ATOM 865 O O . THR A 1 116 ? -5.007 15.614 26.270 1.00 94.69 116 THR A O 1
ATOM 868 N N . LYS A 1 117 ? -6.332 17.327 26.848 1.00 94.31 117 LYS A N 1
ATOM 869 C CA . LYS A 1 117 ? -5.762 17.511 28.196 1.00 94.31 117 LYS A CA 1
ATOM 870 C C . LYS A 1 117 ? -5.956 16.283 29.086 1.00 94.31 117 LYS A C 1
ATOM 872 O O . LYS A 1 117 ? -5.049 15.896 29.817 1.00 94.31 117 LYS A O 1
ATOM 877 N N . GLU A 1 118 ? -7.135 15.664 29.030 1.00 94.56 118 GLU A N 1
ATOM 878 C CA . GLU A 1 118 ? -7.370 14.402 29.738 1.00 94.56 118 GLU A CA 1
ATOM 879 C C . GLU A 1 118 ? -6.501 13.281 29.156 1.00 94.56 118 GLU A C 1
ATOM 881 O O . GLU A 1 118 ? -5.912 12.526 29.924 1.00 94.56 118 GLU A O 1
ATOM 886 N N . ALA A 1 119 ? -6.352 13.208 27.827 1.00 92.94 119 ALA A N 1
ATOM 887 C CA . ALA A 1 119 ? -5.476 12.232 27.174 1.00 92.94 119 ALA A CA 1
ATOM 888 C C . ALA A 1 119 ? -3.997 12.393 27.578 1.00 92.94 119 ALA A C 1
ATOM 890 O O . ALA A 1 119 ? -3.296 11.404 27.784 1.00 92.94 119 ALA A O 1
ATOM 891 N N . GLU A 1 120 ? -3.518 13.626 27.756 1.00 91.56 120 GLU A N 1
ATOM 892 C CA . GLU A 1 120 ? -2.171 13.898 28.272 1.00 91.56 120 GLU A CA 1
ATOM 893 C C . GLU A 1 120 ? -1.999 13.404 29.716 1.00 91.56 120 GLU A C 1
ATOM 895 O O . GLU A 1 120 ? -0.973 12.806 30.054 1.00 91.56 120 GLU A O 1
ATOM 900 N N . ALA A 1 121 ? -3.018 13.605 30.557 1.00 89.75 121 ALA A N 1
ATOM 901 C CA . ALA A 1 121 ? -3.006 13.217 31.965 1.00 89.75 121 ALA A CA 1
ATOM 902 C C . ALA A 1 121 ? -3.073 11.694 32.191 1.00 89.75 121 ALA A C 1
ATOM 904 O O . ALA A 1 121 ? -2.708 11.215 33.267 1.00 89.75 121 ALA A O 1
ATOM 905 N N . GLU A 1 122 ? -3.492 10.909 31.193 1.00 87.62 122 GLU A N 1
ATOM 906 C CA . GLU A 1 122 ? -3.595 9.452 31.326 1.00 87.62 122 GLU A CA 1
ATOM 907 C C . GLU A 1 122 ? -2.251 8.747 31.491 1.00 87.62 122 GLU A C 1
ATOM 909 O O . GLU A 1 122 ? -2.236 7.632 31.996 1.00 87.62 122 GLU A O 1
ATOM 914 N N . LYS A 1 123 ? -1.122 9.390 31.174 1.00 73.62 123 LYS A N 1
ATOM 915 C CA . LYS A 1 123 ? 0.231 8.813 31.276 1.00 73.62 123 LYS A CA 1
ATOM 916 C C . LYS A 1 123 ? 0.542 8.142 32.625 1.00 73.62 123 LYS A C 1
ATOM 918 O O . LYS A 1 123 ? 1.329 7.202 32.669 1.00 73.62 123 LYS A O 1
ATOM 923 N N . GLY A 1 124 ? -0.041 8.640 33.719 1.00 72.06 124 GLY A N 1
ATOM 924 C CA . GLY A 1 124 ? 0.115 8.094 35.077 1.00 72.06 124 GLY A CA 1
ATOM 925 C C . GLY A 1 124 ? -1.055 7.231 35.559 1.00 72.06 124 GLY A C 1
ATOM 926 O O . GLY A 1 124 ? -1.126 6.897 36.740 1.00 72.06 124 GLY A O 1
ATOM 927 N N . ARG A 1 125 ? -2.015 6.919 34.687 1.00 76.12 125 ARG A N 1
ATOM 928 C CA . ARG A 1 125 ? -3.264 6.250 35.045 1.00 76.12 125 ARG A CA 1
ATOM 929 C C . ARG A 1 125 ? -3.117 4.735 34.938 1.00 76.12 125 ARG A C 1
ATOM 931 O O . ARG A 1 125 ? -2.892 4.202 33.859 1.00 76.12 125 ARG A O 1
ATOM 938 N N . GLY A 1 126 ? -3.374 4.047 36.046 1.00 84.44 126 GLY A N 1
ATOM 939 C CA . GLY A 1 126 ? -3.582 2.599 36.070 1.00 84.44 126 GLY A CA 1
ATOM 940 C C . GLY A 1 126 ? -2.318 1.750 35.916 1.00 84.44 126 GLY A C 1
ATOM 941 O O . GLY A 1 126 ? -1.183 2.231 35.902 1.00 84.44 126 GLY A O 1
ATOM 942 N N . ASP A 1 127 ? -2.544 0.444 35.845 1.00 90.69 127 ASP A N 1
ATOM 943 C CA . ASP A 1 127 ? -1.532 -0.595 35.684 1.00 90.69 127 ASP A CA 1
ATOM 944 C C . ASP A 1 127 ? -1.460 -1.102 34.231 1.00 90.69 127 ASP A C 1
ATOM 946 O O . ASP A 1 127 ? -2.205 -0.661 33.351 1.00 90.69 127 ASP A O 1
ATOM 950 N N . ALA A 1 128 ? -0.562 -2.057 33.969 1.00 91.50 128 ALA A N 1
ATOM 951 C CA . ALA A 1 128 ? -0.392 -2.640 32.637 1.00 91.50 128 ALA A CA 1
ATOM 952 C C . ALA A 1 128 ? -1.699 -3.244 32.090 1.00 91.50 128 ALA A C 1
ATOM 954 O O . ALA A 1 128 ? -1.979 -3.146 30.896 1.00 91.50 128 ALA A O 1
ATOM 955 N N . PHE A 1 129 ? -2.516 -3.850 32.956 1.00 93.00 129 PHE A N 1
ATOM 956 C CA . PHE A 1 129 ? -3.782 -4.455 32.555 1.00 93.00 129 PHE A CA 1
ATOM 957 C C . PHE A 1 129 ? -4.835 -3.404 32.174 1.00 93.00 129 PHE A C 1
ATOM 959 O O . PHE A 1 129 ? -5.529 -3.559 31.167 1.00 93.00 129 PHE A O 1
ATOM 966 N N . SER A 1 130 ? -4.918 -2.309 32.933 1.00 92.44 130 SER A N 1
ATOM 967 C CA . SER A 1 130 ? -5.791 -1.174 32.617 1.00 92.44 130 SER A CA 1
ATOM 968 C C . SER A 1 130 ? -5.440 -0.561 31.261 1.00 92.44 130 SER A C 1
ATOM 970 O O . SER A 1 130 ? -6.334 -0.298 30.456 1.00 92.44 130 SER A O 1
ATOM 972 N N . TRP A 1 131 ? -4.144 -0.402 30.972 1.00 93.25 131 TRP A N 1
ATOM 973 C CA . TRP A 1 131 ? -3.672 0.059 29.665 1.00 93.25 131 TRP A CA 1
ATOM 974 C C . TRP A 1 131 ? -3.963 -0.927 28.541 1.00 93.25 131 TRP A C 1
ATOM 976 O O . TRP A 1 131 ? -4.389 -0.500 27.471 1.00 93.25 131 TRP A O 1
ATOM 986 N N . GLN A 1 132 ? -3.804 -2.232 28.779 1.00 94.19 132 GLN A N 1
ATOM 987 C CA . GLN A 1 132 ? -4.199 -3.242 27.799 1.00 94.19 132 GLN A CA 1
ATOM 988 C C . GLN A 1 132 ? -5.685 -3.107 27.446 1.00 94.19 132 GLN A C 1
ATOM 990 O O . GLN A 1 132 ? -6.024 -3.044 26.267 1.00 94.19 132 GLN A O 1
ATOM 995 N N . CYS A 1 133 ? -6.563 -3.007 28.448 1.00 94.38 133 CYS A N 1
ATOM 996 C CA . CYS A 1 133 ? -7.995 -2.821 28.215 1.00 94.38 133 CYS A CA 1
ATOM 997 C C . CYS A 1 133 ? -8.278 -1.527 27.440 1.00 94.38 133 CYS A C 1
ATOM 999 O O . CYS A 1 133 ? -9.049 -1.551 26.488 1.00 94.38 133 CYS A O 1
ATOM 1001 N N . ALA A 1 134 ? -7.637 -0.414 27.808 1.00 94.88 134 ALA A N 1
ATOM 1002 C CA . ALA A 1 134 ? -7.830 0.870 27.137 1.00 94.88 134 ALA A CA 1
ATOM 1003 C C . ALA A 1 134 ? -7.378 0.845 25.667 1.00 94.88 134 ALA A C 1
ATOM 1005 O O . ALA A 1 134 ? -8.080 1.368 24.803 1.00 94.88 134 ALA A O 1
ATOM 1006 N N . LEU A 1 135 ? -6.231 0.233 25.361 1.00 95.69 135 LEU A N 1
ATOM 1007 C CA . LEU A 1 135 ? -5.714 0.139 23.992 1.00 95.69 135 LEU A CA 1
ATOM 1008 C C . LEU A 1 135 ? -6.582 -0.772 23.115 1.00 95.69 135 LEU A C 1
ATOM 1010 O O . LEU A 1 135 ? -6.905 -0.390 21.992 1.00 95.69 135 LEU A O 1
ATOM 1014 N N . GLU A 1 136 ? -7.034 -1.912 23.645 1.00 95.50 136 GLU A N 1
ATOM 1015 C CA . GLU A 1 136 ? -8.005 -2.789 22.971 1.00 95.50 136 GLU A CA 1
ATOM 1016 C C . GLU A 1 136 ? -9.322 -2.057 22.693 1.00 95.50 136 GLU A C 1
ATOM 1018 O O . GLU A 1 136 ? -9.854 -2.101 21.583 1.00 95.50 136 GLU A O 1
ATOM 1023 N N . GLN A 1 137 ? -9.817 -1.303 23.680 1.00 96.56 137 GLN A N 1
ATOM 1024 C CA . GLN A 1 137 ? -11.047 -0.528 23.552 1.00 96.56 137 GLN A CA 1
ATOM 1025 C C . GLN A 1 137 ? -10.928 0.542 22.460 1.00 96.56 137 GLN A C 1
ATOM 1027 O O . GLN A 1 137 ? -11.839 0.711 21.651 1.00 96.56 137 GLN A O 1
ATOM 1032 N N . ARG A 1 138 ? -9.792 1.247 22.403 1.00 97.44 138 ARG A N 1
ATOM 1033 C CA . ARG A 1 138 ? -9.518 2.283 21.394 1.00 97.44 138 ARG A CA 1
ATOM 1034 C C . ARG A 1 138 ? -9.350 1.699 20.003 1.00 97.44 138 ARG A C 1
ATOM 1036 O O . ARG A 1 138 ? -9.929 2.235 19.063 1.00 97.44 138 ARG A O 1
ATOM 1043 N N . SER A 1 139 ? -8.592 0.610 19.877 1.00 97.25 139 SER A N 1
ATOM 1044 C CA . SER A 1 139 ? -8.401 -0.101 18.611 1.00 97.25 139 SER A CA 1
ATOM 1045 C C . SER A 1 139 ? -9.746 -0.575 18.052 1.00 97.25 139 SER A C 1
ATOM 1047 O O . SER A 1 139 ? -10.087 -0.261 16.912 1.00 97.25 139 SER A O 1
ATOM 1049 N N . GLY A 1 140 ? -10.568 -1.227 18.883 1.00 97.00 140 GLY A N 1
ATOM 1050 C CA . GLY A 1 140 ? -11.907 -1.672 18.500 1.00 97.00 140 GLY A CA 1
ATOM 1051 C C . GLY A 1 140 ? -12.832 -0.518 18.104 1.00 97.00 140 GLY A C 1
ATOM 1052 O O . GLY A 1 140 ? -13.479 -0.572 17.058 1.00 97.00 140 GLY A O 1
ATOM 1053 N N . ALA A 1 141 ? -12.853 0.562 18.889 1.00 98.38 141 ALA A N 1
ATOM 1054 C CA . ALA A 1 141 ? -13.644 1.754 18.596 1.00 98.38 141 ALA A CA 1
ATOM 1055 C C . ALA A 1 141 ? -13.234 2.427 17.273 1.00 98.38 141 ALA A C 1
ATOM 1057 O O . ALA A 1 141 ? -14.102 2.765 16.469 1.00 98.38 141 ALA A O 1
ATOM 1058 N N . LEU A 1 142 ? -11.930 2.572 17.010 1.00 98.25 142 LEU A N 1
ATOM 1059 C CA . LEU A 1 142 ? -11.420 3.086 15.734 1.00 98.25 142 LEU A CA 1
ATOM 1060 C C . LEU A 1 142 ? -11.718 2.131 14.573 1.00 98.25 142 LEU A C 1
ATOM 1062 O O . LEU A 1 142 ? -12.000 2.596 13.475 1.00 98.25 142 LEU A O 1
ATOM 1066 N N . GLY A 1 143 ? -11.718 0.816 14.805 1.00 96.31 143 GLY A N 1
ATOM 1067 C CA . GLY A 1 143 ? -12.154 -0.175 13.819 1.00 96.31 143 GLY A CA 1
ATOM 1068 C C . GLY A 1 143 ? -13.614 0.016 13.395 1.00 96.31 143 GLY A C 1
ATOM 1069 O O . GLY A 1 143 ? -13.928 -0.060 12.209 1.00 96.31 143 GLY A O 1
ATOM 1070 N N . VAL A 1 144 ? -14.501 0.353 14.336 1.00 96.94 144 VAL A N 1
ATOM 1071 C CA . VAL A 1 144 ? -15.900 0.698 14.027 1.00 96.94 144 VAL A CA 1
ATOM 1072 C C . VAL A 1 144 ? -15.992 2.028 13.276 1.00 96.94 144 VAL A C 1
ATOM 1074 O O . VAL A 1 144 ? -16.741 2.125 12.304 1.00 96.94 144 VAL A O 1
ATOM 1077 N N . MET A 1 145 ? -15.213 3.042 13.670 1.00 97.75 145 MET A N 1
ATOM 1078 C CA . MET A 1 145 ? -15.146 4.311 12.930 1.00 97.75 145 MET A CA 1
ATOM 1079 C C . MET A 1 145 ? -14.663 4.101 11.491 1.00 97.75 145 MET A C 1
ATOM 1081 O O . MET A 1 145 ? -15.225 4.688 10.572 1.00 97.75 145 MET A O 1
ATOM 1085 N N . LEU A 1 146 ? -13.666 3.234 11.286 1.00 95.81 146 LEU A N 1
ATOM 1086 C CA . LEU A 1 146 ? -13.156 2.854 9.970 1.00 95.81 146 LEU A CA 1
ATOM 1087 C C . LEU A 1 146 ? -14.243 2.189 9.116 1.00 95.81 146 LEU A C 1
ATOM 1089 O O . LEU A 1 146 ? -14.404 2.536 7.949 1.00 95.81 146 LEU A O 1
ATOM 1093 N N . ALA A 1 147 ? -15.024 1.277 9.697 1.00 93.94 147 ALA A N 1
ATOM 1094 C CA . ALA A 1 147 ? -16.142 0.636 9.008 1.00 93.94 147 ALA A CA 1
ATOM 1095 C C . ALA A 1 147 ? -17.233 1.639 8.599 1.00 93.94 147 ALA A C 1
ATOM 1097 O O . ALA A 1 147 ? -17.736 1.573 7.478 1.00 93.94 147 ALA A O 1
ATOM 1098 N N . VAL A 1 148 ? -17.542 2.613 9.464 1.00 95.56 148 VAL A N 1
ATOM 1099 C CA . VAL A 1 148 ? -18.448 3.724 9.131 1.00 95.56 148 VAL A CA 1
ATOM 1100 C C . VAL A 1 148 ? -17.863 4.590 8.015 1.00 95.56 148 VAL A C 1
ATOM 1102 O O . VAL A 1 148 ? -18.560 4.884 7.050 1.00 95.56 148 VAL A O 1
ATOM 1105 N N . ALA A 1 149 ? -16.583 4.963 8.101 1.00 94.88 149 ALA A N 1
ATOM 1106 C CA . ALA A 1 149 ? -15.909 5.800 7.107 1.00 94.88 149 ALA A CA 1
ATOM 1107 C C . ALA A 1 149 ? -15.816 5.136 5.720 1.00 94.88 149 ALA A C 1
ATOM 1109 O O . ALA A 1 149 ? -15.852 5.827 4.702 1.00 94.88 149 ALA A O 1
ATOM 1110 N N . ASN A 1 150 ? -15.756 3.801 5.663 1.00 91.81 150 ASN A N 1
ATOM 1111 C CA . ASN A 1 150 ? -15.821 3.037 4.415 1.00 91.81 150 ASN A CA 1
ATOM 1112 C C . ASN A 1 150 ? -17.198 3.113 3.728 1.00 91.81 150 ASN A C 1
ATOM 1114 O O . ASN A 1 150 ? -17.305 2.852 2.529 1.00 91.81 150 ASN A O 1
ATOM 1118 N N . GLN A 1 151 ? -18.252 3.504 4.448 1.00 90.31 151 GLN A N 1
ATOM 1119 C CA . GLN A 1 151 ? -19.607 3.641 3.920 1.00 90.31 151 GLN A CA 1
ATOM 1120 C C . GLN A 1 151 ? -19.980 5.120 3.781 1.00 90.31 151 GLN A C 1
ATOM 1122 O O . GLN A 1 151 ? -20.390 5.772 4.739 1.00 90.31 151 GLN A O 1
ATOM 1127 N N . ARG A 1 152 ? -19.893 5.652 2.553 1.00 85.94 152 ARG A N 1
ATOM 1128 C CA . ARG A 1 152 ? -20.105 7.088 2.259 1.00 85.94 152 ARG A CA 1
ATOM 1129 C C . ARG A 1 152 ? -21.421 7.665 2.791 1.00 85.94 152 ARG A C 1
ATOM 1131 O O . ARG A 1 152 ? -21.467 8.843 3.108 1.00 85.94 152 ARG A O 1
ATOM 1138 N N . GLU A 1 153 ? -22.478 6.861 2.869 1.00 89.69 153 GLU A N 1
ATOM 1139 C CA . GLU A 1 153 ? -23.787 7.294 3.378 1.00 89.69 153 GLU A CA 1
ATOM 1140 C C . GLU A 1 153 ? -23.857 7.397 4.908 1.00 89.69 153 GLU A C 1
ATOM 1142 O O . GLU A 1 153 ? -24.707 8.120 5.422 1.00 89.69 153 GLU A O 1
ATOM 1147 N N . LEU A 1 154 ? -22.999 6.669 5.633 1.00 90.88 154 LEU A N 1
ATOM 1148 C CA . LEU A 1 154 ? -22.896 6.748 7.094 1.00 90.88 154 LEU A CA 1
ATOM 1149 C C . LEU A 1 154 ? -21.840 7.759 7.554 1.00 90.88 154 LEU A C 1
ATOM 1151 O O . LEU A 1 154 ? -21.923 8.264 8.670 1.00 90.88 154 LEU A O 1
ATOM 1155 N N . ALA A 1 155 ? -20.844 8.041 6.714 1.00 91.62 155 ALA A N 1
ATOM 1156 C CA . ALA A 1 155 ? -19.782 9.007 6.972 1.00 91.62 155 ALA A CA 1
ATOM 1157 C C . ALA A 1 155 ? -20.226 10.453 6.668 1.00 91.62 155 ALA A C 1
ATOM 1159 O O . ALA A 1 155 ? -19.590 11.152 5.879 1.00 91.62 155 ALA A O 1
ATOM 1160 N N . ASP A 1 156 ? -21.337 10.887 7.266 1.00 92.38 156 ASP A N 1
ATOM 1161 C CA . ASP A 1 156 ? -21.813 12.268 7.166 1.00 92.38 156 ASP A CA 1
ATOM 1162 C C . ASP A 1 156 ? -20.972 13.243 8.018 1.00 92.38 156 ASP A C 1
ATOM 1164 O O . ASP A 1 156 ? -20.090 12.846 8.785 1.00 92.38 156 ASP A O 1
ATOM 1168 N N . ASP A 1 157 ? -21.227 14.547 7.879 1.00 93.75 157 ASP A N 1
ATOM 1169 C CA . ASP A 1 157 ? -20.464 15.587 8.584 1.00 93.75 157 ASP A CA 1
ATOM 1170 C C . ASP A 1 157 ? -20.528 15.435 10.114 1.00 93.75 157 ASP A C 1
ATOM 1172 O O . ASP A 1 157 ? -19.564 15.756 10.817 1.00 93.75 157 ASP A O 1
ATOM 1176 N N . GLU A 1 158 ? -21.645 14.929 10.649 1.00 94.19 158 GLU A N 1
ATOM 1177 C CA . GLU A 1 158 ? -21.809 14.696 12.083 1.00 94.19 158 GLU A CA 1
ATOM 1178 C C . GLU A 1 158 ? -20.955 13.513 12.554 1.00 94.19 158 GLU A C 1
ATOM 1180 O O . GLU A 1 158 ? -20.234 13.636 13.553 1.00 94.19 158 GLU A O 1
ATOM 1185 N N . ALA A 1 159 ? -20.976 12.398 11.819 1.00 95.38 159 ALA A N 1
ATOM 1186 C CA . ALA A 1 159 ? -20.148 11.232 12.086 1.00 95.38 159 ALA A CA 1
ATOM 1187 C C . ALA A 1 159 ? -18.658 11.578 11.984 1.00 95.38 159 ALA A C 1
ATOM 1189 O O . ALA A 1 159 ? -17.902 11.275 12.909 1.00 95.38 159 ALA A O 1
ATOM 1190 N N . ILE A 1 160 ? -18.240 12.284 10.927 1.00 96.56 160 ILE A N 1
ATOM 1191 C CA . ILE A 1 160 ? -16.850 12.730 10.752 1.00 96.56 160 ILE A CA 1
ATOM 1192 C C . ILE A 1 160 ? -16.433 13.618 11.926 1.00 96.56 160 ILE A C 1
ATOM 1194 O O . ILE A 1 160 ? -15.418 13.353 12.572 1.00 96.56 160 ILE A O 1
ATOM 1198 N N . LYS A 1 161 ? -17.239 14.626 12.284 1.00 96.31 161 LYS A N 1
ATOM 1199 C CA . LYS A 1 161 ? -16.964 15.495 13.439 1.00 96.31 161 LYS A CA 1
ATOM 1200 C C . LYS A 1 161 ? -16.873 14.703 14.747 1.00 96.31 161 LYS A C 1
ATOM 1202 O O . LYS A 1 161 ? -16.060 15.032 15.610 1.00 96.31 161 LYS A O 1
ATOM 1207 N N . ALA A 1 162 ? -17.676 13.651 14.900 1.00 97.19 162 ALA A N 1
ATOM 1208 C CA . ALA A 1 162 ? -17.644 12.769 16.060 1.00 97.19 162 ALA A CA 1
ATOM 1209 C C . ALA A 1 162 ? -16.388 11.884 16.144 1.00 97.19 162 ALA A C 1
ATOM 1211 O O . ALA A 1 162 ? -16.095 11.400 17.241 1.00 97.19 162 ALA A O 1
ATOM 1212 N N . MET A 1 163 ? -15.665 11.682 15.037 1.00 98.06 163 MET A N 1
ATOM 1213 C CA . MET A 1 163 ? -14.413 10.916 14.979 1.00 98.06 163 MET A CA 1
ATOM 1214 C C . MET A 1 163 ? -13.175 11.761 15.319 1.00 98.06 163 MET A C 1
ATOM 1216 O O . MET A 1 163 ? -12.197 11.212 15.823 1.00 98.06 163 MET A O 1
ATOM 1220 N N . LEU A 1 164 ? -13.206 13.083 15.096 1.00 97.69 164 LEU A N 1
ATOM 1221 C CA . LEU A 1 164 ? -12.010 13.939 15.190 1.00 97.69 164 LEU A CA 1
ATOM 1222 C C . LEU A 1 164 ? -11.359 13.946 16.581 1.00 97.69 164 LEU A C 1
ATOM 1224 O O . LEU A 1 164 ? -10.162 13.698 16.690 1.00 97.69 164 LEU A O 1
ATOM 1228 N N . LEU A 1 165 ? -12.129 14.172 17.651 1.00 97.69 165 LEU A N 1
ATOM 1229 C CA . LEU A 1 165 ? -11.580 14.188 19.016 1.00 97.69 165 LEU A CA 1
ATOM 1230 C C . LEU A 1 165 ? -10.982 12.824 19.434 1.00 97.69 165 LEU A C 1
ATOM 1232 O O . LEU A 1 165 ? -9.877 12.810 19.978 1.00 97.69 165 LEU A O 1
ATOM 1236 N N . PRO A 1 166 ? -11.649 11.675 19.193 1.00 98.31 166 PRO A N 1
ATOM 1237 C CA . PRO A 1 166 ? -11.039 10.360 19.387 1.00 98.31 166 PRO A CA 1
ATOM 1238 C C . PRO A 1 166 ? -9.703 10.165 18.664 1.00 98.31 166 PRO A C 1
ATOM 1240 O O . PRO A 1 166 ? -8.749 9.681 19.274 1.00 98.31 166 PRO A O 1
ATOM 1243 N N . ILE A 1 167 ? -9.619 10.571 17.391 1.00 98.19 167 ILE A N 1
ATOM 1244 C CA . ILE A 1 167 ? -8.383 10.499 16.600 1.00 98.19 167 ILE A CA 1
ATOM 1245 C C . ILE A 1 167 ? -7.290 11.357 17.244 1.00 98.19 167 ILE A C 1
ATOM 1247 O O . ILE A 1 167 ? -6.170 10.888 17.444 1.00 98.19 167 ILE A O 1
ATOM 1251 N N . GLU A 1 168 ? -7.619 12.588 17.630 1.00 97.31 168 GLU A N 1
ATOM 1252 C CA . GLU A 1 168 ? -6.678 13.502 18.275 1.00 97.31 168 GLU A CA 1
ATOM 1253 C C . GLU A 1 168 ? -6.161 12.931 19.608 1.00 97.31 168 GLU A C 1
ATOM 1255 O O . GLU A 1 168 ? -4.956 12.918 19.861 1.00 97.31 168 GLU A O 1
ATOM 1260 N N . CYS A 1 169 ? -7.044 12.354 20.429 1.00 97.38 169 CYS A N 1
ATOM 1261 C CA . CYS A 1 169 ? -6.658 11.673 21.668 1.00 97.38 169 CYS A CA 1
ATOM 1262 C C . CYS A 1 169 ? -5.762 10.449 21.410 1.00 97.38 169 CYS A C 1
ATOM 1264 O O . CYS A 1 169 ? -4.838 10.186 22.183 1.00 97.38 169 CYS A O 1
ATOM 1266 N N . ALA A 1 170 ? -6.003 9.700 20.329 1.00 97.25 170 ALA A N 1
ATOM 1267 C CA . ALA A 1 170 ? -5.158 8.574 19.937 1.00 97.25 170 ALA A CA 1
ATOM 1268 C C . ALA A 1 170 ? -3.752 9.028 19.502 1.00 97.25 170 ALA A C 1
ATOM 1270 O O . ALA A 1 170 ? -2.767 8.366 19.838 1.00 97.25 170 ALA A O 1
ATOM 1271 N N . LEU A 1 171 ? -3.637 10.176 18.824 1.00 96.56 171 LEU A N 1
ATOM 1272 C CA . LEU A 1 171 ? -2.348 10.792 18.481 1.00 96.56 171 LEU A CA 1
ATOM 1273 C C . LEU A 1 171 ? -1.605 11.298 19.728 1.00 96.56 171 LEU A C 1
ATOM 1275 O O . LEU A 1 171 ? -0.400 11.080 19.857 1.00 96.56 171 LEU A O 1
ATOM 1279 N N . VAL A 1 172 ? -2.315 11.905 20.688 1.00 95.56 172 VAL A N 1
ATOM 1280 C CA . VAL A 1 172 ? -1.735 12.287 21.989 1.00 95.56 172 VAL A CA 1
ATOM 1281 C C . VAL A 1 172 ? -1.191 11.058 22.717 1.00 95.56 172 VAL A C 1
ATOM 1283 O O . VAL A 1 172 ? -0.053 11.084 23.181 1.00 95.56 172 VAL A O 1
ATOM 1286 N N . MET A 1 173 ? -1.948 9.960 22.770 1.00 93.44 173 MET A N 1
ATOM 1287 C CA . MET A 1 173 ? -1.476 8.704 23.364 1.00 93.44 173 MET A CA 1
ATOM 1288 C C . MET A 1 173 ? -0.259 8.137 22.619 1.00 93.44 173 MET A C 1
ATOM 1290 O O . MET A 1 173 ? 0.709 7.733 23.262 1.00 93.44 173 MET A O 1
ATOM 1294 N N . SER A 1 174 ? -0.270 8.167 21.283 1.00 92.19 174 SER A N 1
ATOM 1295 C CA . SER A 1 174 ? 0.834 7.669 20.448 1.00 92.19 174 SER A CA 1
ATOM 1296 C C . SER A 1 174 ? 2.155 8.367 20.774 1.00 92.19 174 SER A C 1
ATOM 1298 O O . SER A 1 174 ? 3.183 7.709 20.920 1.00 92.19 174 SER A O 1
ATOM 1300 N N . SER A 1 175 ? 2.107 9.668 21.071 1.00 91.06 175 SER A N 1
ATOM 1301 C CA . SER A 1 175 ? 3.286 10.431 21.502 1.00 91.06 175 SER A CA 1
ATOM 1302 C C . SER A 1 175 ? 3.928 9.950 22.812 1.00 91.06 175 SER A C 1
ATOM 1304 O O . SER A 1 175 ? 5.050 10.332 23.148 1.00 91.06 175 SER A O 1
ATOM 1306 N N . GLN A 1 176 ? 3.221 9.115 23.578 1.00 89.00 176 GLN A N 1
ATOM 1307 C CA . GLN A 1 176 ? 3.650 8.597 24.874 1.00 89.00 176 GLN A CA 1
ATOM 1308 C C . GLN A 1 176 ? 4.187 7.160 24.800 1.00 89.00 176 GLN A C 1
ATOM 1310 O O . GLN A 1 176 ? 4.565 6.615 25.843 1.00 89.00 176 GLN A O 1
ATOM 1315 N N . VAL A 1 177 ? 4.285 6.563 23.604 1.00 89.06 177 VAL A N 1
ATOM 1316 C CA . VAL A 1 177 ? 4.705 5.167 23.372 1.00 89.06 177 VAL A CA 1
ATOM 1317 C C . VAL A 1 177 ? 5.966 4.780 24.152 1.00 89.06 177 VAL A C 1
ATOM 1319 O O . VAL A 1 177 ? 5.962 3.802 24.899 1.00 89.06 177 VAL A O 1
ATOM 1322 N N . GLY A 1 178 ? 7.018 5.603 24.100 1.00 89.06 178 GLY A N 1
ATOM 1323 C CA . GLY A 1 178 ? 8.278 5.330 24.796 1.00 89.06 178 GLY A CA 1
ATOM 1324 C C . GLY A 1 178 ? 8.172 5.391 26.324 1.00 89.06 178 GLY A C 1
ATOM 1325 O O . GLY A 1 178 ? 8.986 4.797 27.028 1.00 89.06 178 GLY A O 1
ATOM 1326 N N . THR A 1 179 ? 7.181 6.092 26.880 1.00 90.38 179 THR A N 1
ATOM 1327 C CA . THR A 1 179 ? 6.911 6.024 28.326 1.00 90.38 179 THR A CA 1
ATOM 1328 C C . THR A 1 179 ? 6.129 4.761 28.659 1.00 90.38 179 THR A C 1
ATOM 1330 O O . THR A 1 179 ? 6.529 4.036 29.563 1.00 90.38 179 THR A O 1
ATOM 1333 N N . LEU A 1 180 ? 5.075 4.454 27.901 1.00 90.88 180 LEU A N 1
ATOM 1334 C CA . LEU A 1 180 ? 4.234 3.281 28.147 1.00 90.88 180 LEU A CA 1
ATOM 1335 C C . LEU A 1 180 ? 5.026 1.972 28.044 1.00 90.88 180 LEU A C 1
ATOM 1337 O O . LEU A 1 180 ? 4.888 1.107 28.905 1.00 90.88 180 LEU A O 1
ATOM 1341 N N . ILE A 1 181 ? 5.920 1.852 27.058 1.00 91.25 181 ILE A N 1
ATOM 1342 C CA . ILE A 1 181 ? 6.795 0.680 26.917 1.00 91.25 181 ILE A CA 1
ATOM 1343 C C . ILE A 1 181 ? 7.764 0.568 28.102 1.00 91.25 181 ILE A C 1
ATOM 1345 O O . ILE A 1 181 ? 7.968 -0.528 28.618 1.00 91.25 181 ILE A O 1
ATOM 1349 N N . ARG A 1 182 ? 8.339 1.683 28.575 1.00 91.38 182 ARG A N 1
ATOM 1350 C CA . ARG A 1 182 ? 9.235 1.672 29.746 1.00 91.38 182 ARG A CA 1
ATOM 1351 C C . ARG A 1 182 ? 8.508 1.296 31.036 1.00 91.38 182 ARG A C 1
ATOM 1353 O O . ARG A 1 182 ? 9.090 0.613 31.869 1.00 91.38 182 ARG A O 1
ATOM 1360 N N . SER A 1 183 ? 7.265 1.739 31.200 1.00 91.75 183 SER A N 1
ATOM 1361 C CA . SER A 1 183 ? 6.474 1.491 32.408 1.00 91.75 183 SER A CA 1
ATOM 1362 C C . SER A 1 183 ? 5.835 0.101 32.442 1.00 91.75 183 SER A C 1
ATOM 1364 O O . SER A 1 183 ? 5.732 -0.484 33.516 1.00 91.75 183 SER A O 1
ATOM 1366 N N . TYR A 1 184 ? 5.403 -0.434 31.294 1.00 91.69 184 TYR A N 1
ATOM 1367 C CA . TYR A 1 184 ? 4.543 -1.626 31.237 1.00 91.69 184 TYR A CA 1
ATOM 1368 C C . TYR A 1 184 ? 5.043 -2.737 30.296 1.00 91.69 184 TYR A C 1
ATOM 1370 O O . TYR A 1 184 ? 4.394 -3.776 30.170 1.00 91.69 184 TYR A O 1
ATOM 1378 N N . GLY A 1 185 ? 6.198 -2.553 29.655 1.00 89.69 185 GLY A N 1
ATOM 1379 C CA . GLY A 1 185 ? 6.873 -3.571 28.852 1.00 89.69 185 GLY A CA 1
ATOM 1380 C C . GLY A 1 185 ? 6.516 -3.577 27.362 1.00 89.69 185 GLY A C 1
ATOM 1381 O O . GLY A 1 185 ? 5.672 -2.826 26.869 1.00 89.69 185 GLY A O 1
ATOM 1382 N N . THR A 1 186 ? 7.181 -4.466 26.622 1.00 87.69 186 THR A N 1
ATOM 1383 C CA . THR A 1 186 ? 7.134 -4.542 25.150 1.00 87.69 186 THR A CA 1
ATOM 1384 C C . THR A 1 186 ? 5.776 -4.959 24.591 1.00 87.69 186 THR A C 1
ATOM 1386 O O . THR A 1 186 ? 5.466 -4.600 23.458 1.00 87.69 186 THR A O 1
ATOM 1389 N N . LYS A 1 187 ? 4.924 -5.631 25.380 1.00 88.38 187 LYS A N 1
ATOM 1390 C CA . LYS A 1 187 ? 3.549 -5.985 24.977 1.00 88.38 187 LYS A CA 1
ATOM 1391 C C . LYS A 1 187 ? 2.728 -4.755 24.567 1.00 88.38 187 LYS A C 1
ATOM 1393 O O . LYS A 1 187 ? 1.912 -4.847 23.654 1.00 88.38 187 LYS A O 1
ATOM 1398 N N . MET A 1 188 ? 2.976 -3.598 25.189 1.00 92.12 188 MET A N 1
ATOM 1399 C CA . MET A 1 188 ? 2.292 -2.349 24.832 1.00 92.12 188 MET A CA 1
ATOM 1400 C C . MET A 1 188 ? 2.572 -1.919 23.396 1.00 92.12 188 MET A C 1
ATOM 1402 O O . MET A 1 188 ? 1.711 -1.306 22.779 1.00 92.12 188 MET A O 1
ATOM 1406 N N . ARG A 1 189 ? 3.736 -2.274 22.840 1.00 91.25 189 ARG A N 1
ATOM 1407 C CA . ARG A 1 189 ? 4.107 -1.914 21.470 1.00 91.25 189 ARG A CA 1
ATOM 1408 C C . ARG A 1 189 ? 3.100 -2.460 20.461 1.00 91.25 189 ARG A C 1
ATOM 1410 O O . ARG A 1 189 ? 2.561 -1.680 19.693 1.00 91.25 189 ARG A O 1
ATOM 1417 N N . ALA A 1 190 ? 2.796 -3.759 20.518 1.00 91.06 190 ALA A N 1
ATOM 1418 C CA . ALA A 1 190 ? 1.846 -4.386 19.597 1.00 91.06 190 ALA A CA 1
ATOM 1419 C C . ALA A 1 190 ? 0.439 -3.772 19.717 1.00 91.06 190 ALA A C 1
ATOM 1421 O O . ALA A 1 190 ? -0.187 -3.455 18.711 1.00 91.06 190 ALA A O 1
ATOM 1422 N N . LEU A 1 191 ? -0.027 -3.524 20.945 1.00 94.06 191 LEU A N 1
ATOM 1423 C CA . LEU A 1 191 ? -1.338 -2.914 21.197 1.00 94.06 191 LEU A CA 1
ATOM 1424 C C . LEU A 1 191 ? -1.423 -1.466 20.686 1.00 94.06 191 LEU A C 1
ATOM 1426 O O . LEU A 1 191 ? -2.440 -1.066 20.123 1.00 94.06 191 LEU A O 1
ATOM 1430 N N . ILE A 1 192 ? -0.356 -0.679 20.858 1.00 95.31 192 ILE A N 1
ATOM 1431 C CA . ILE A 1 192 ? -0.262 0.687 20.325 1.00 95.31 192 ILE A CA 1
ATOM 1432 C C . ILE A 1 192 ? -0.217 0.656 18.795 1.00 95.31 192 ILE A C 1
ATOM 1434 O O . ILE A 1 192 ? -0.905 1.458 18.167 1.00 95.31 192 ILE A O 1
ATOM 1438 N N . SER A 1 193 ? 0.514 -0.290 18.195 1.00 95.19 193 SER A N 1
ATOM 1439 C CA . SER A 1 193 ? 0.518 -0.492 16.744 1.00 95.19 193 SER A CA 1
ATOM 1440 C C . SER A 1 193 ? -0.887 -0.787 16.214 1.00 95.19 193 SER A C 1
ATOM 1442 O O . SER A 1 193 ? -1.297 -0.144 15.255 1.00 95.19 193 SER A O 1
ATOM 1444 N N . CYS A 1 194 ? -1.685 -1.636 16.878 1.00 95.44 194 CYS A N 1
ATOM 1445 C CA . CYS A 1 194 ? -3.086 -1.858 16.492 1.00 95.44 194 CYS A CA 1
ATOM 1446 C C . CYS A 1 194 ? -3.902 -0.554 16.478 1.00 95.44 194 CYS A C 1
ATOM 1448 O O . CYS A 1 194 ? -4.650 -0.304 15.535 1.00 95.44 194 CYS A O 1
ATOM 1450 N N . VAL A 1 195 ? -3.738 0.310 17.487 1.00 97.50 195 VAL A N 1
ATOM 1451 C CA . VAL A 1 195 ? -4.408 1.623 17.520 1.00 97.50 195 VAL A CA 1
ATOM 1452 C C . VAL A 1 195 ? -3.928 2.514 16.369 1.00 97.50 195 VAL A C 1
ATOM 1454 O O . VAL A 1 195 ? -4.756 3.084 15.658 1.00 97.50 195 VAL A O 1
ATOM 1457 N N . ARG A 1 196 ? -2.609 2.617 16.157 1.00 97.50 196 ARG A N 1
ATOM 1458 C CA . ARG A 1 196 ? -1.996 3.438 15.099 1.00 97.50 196 ARG A CA 1
ATOM 1459 C C . ARG A 1 196 ? -2.438 3.001 13.700 1.00 97.50 196 ARG A C 1
ATOM 1461 O O . ARG A 1 196 ? -2.846 3.860 12.924 1.00 97.50 196 ARG A O 1
ATOM 1468 N N . VAL A 1 197 ? -2.477 1.694 13.419 1.00 97.06 197 VAL A N 1
ATOM 1469 C CA . VAL A 1 197 ? -3.017 1.130 12.166 1.00 97.06 197 VAL A CA 1
ATOM 1470 C C . VAL A 1 197 ? -4.406 1.696 11.883 1.00 97.06 197 VAL A C 1
ATOM 1472 O O . VAL A 1 197 ? -4.636 2.258 10.812 1.00 97.06 197 VAL A O 1
ATOM 1475 N N . ARG A 1 198 ? -5.321 1.625 12.860 1.00 97.06 198 ARG A N 1
ATOM 1476 C CA . ARG A 1 198 ? -6.696 2.113 12.677 1.00 97.06 198 ARG A CA 1
ATOM 1477 C C . ARG A 1 198 ? -6.765 3.626 12.517 1.00 97.06 198 ARG A C 1
ATOM 1479 O O . ARG A 1 198 ? -7.551 4.096 11.703 1.00 97.06 198 ARG A O 1
ATOM 1486 N N . VAL A 1 199 ? -5.948 4.388 13.251 1.00 98.25 199 VAL A N 1
ATOM 1487 C CA . VAL A 1 199 ? -5.858 5.850 13.086 1.00 98.25 199 VAL A CA 1
ATOM 1488 C C . VAL A 1 199 ? -5.427 6.203 11.664 1.00 98.25 199 VAL A C 1
ATOM 1490 O O . VAL A 1 199 ? -6.097 6.993 11.001 1.00 98.25 199 VAL A O 1
ATOM 1493 N N . TYR A 1 200 ? -4.339 5.608 11.177 1.00 98.25 200 TYR A N 1
ATOM 1494 C CA . TYR A 1 200 ? -3.790 5.912 9.857 1.00 98.25 200 TYR A CA 1
ATOM 1495 C C . TYR A 1 200 ? -4.751 5.494 8.739 1.00 98.25 200 TYR A C 1
ATOM 1497 O O . TYR A 1 200 ? -5.036 6.297 7.851 1.00 98.25 200 TYR A O 1
ATOM 1505 N N . GLN A 1 201 ? -5.338 4.296 8.825 1.00 96.56 201 GLN A N 1
ATOM 1506 C CA . GLN A 1 201 ? -6.361 3.831 7.883 1.00 96.56 201 GLN A CA 1
ATOM 1507 C C . GLN A 1 201 ? -7.599 4.737 7.872 1.00 96.56 201 GLN A C 1
ATOM 1509 O O . GLN A 1 201 ? -8.087 5.096 6.802 1.00 96.56 201 GLN A O 1
ATOM 1514 N N . LEU A 1 202 ? -8.084 5.158 9.043 1.00 97.06 202 LEU A N 1
ATOM 1515 C CA . LEU A 1 202 ? -9.253 6.030 9.147 1.00 97.06 202 LEU A CA 1
ATOM 1516 C C . LEU A 1 202 ? -8.987 7.395 8.504 1.00 97.06 202 LEU A C 1
ATOM 1518 O O . LEU A 1 202 ? -9.782 7.864 7.691 1.00 97.06 202 LEU A O 1
ATOM 1522 N N . LEU A 1 203 ? -7.840 8.007 8.798 1.00 96.88 203 LEU A N 1
ATOM 1523 C CA . LEU A 1 203 ? -7.436 9.284 8.205 1.00 96.88 203 LEU A CA 1
ATOM 1524 C C . LEU A 1 203 ? -7.309 9.211 6.675 1.00 96.88 203 LEU A C 1
ATOM 1526 O O . LEU A 1 203 ? -7.594 10.192 5.987 1.00 96.88 203 LEU A O 1
ATOM 1530 N N . MET A 1 204 ? -6.953 8.048 6.118 1.00 95.31 204 MET A N 1
ATOM 1531 C CA . MET A 1 204 ? -6.943 7.849 4.667 1.00 95.31 204 MET A CA 1
ATOM 1532 C C . MET A 1 204 ? -8.334 7.887 4.022 1.00 95.31 204 MET A C 1
ATOM 1534 O O . MET A 1 204 ? -8.441 8.226 2.842 1.00 95.31 204 MET A O 1
ATOM 1538 N N . LEU A 1 205 ? -9.398 7.595 4.770 1.00 95.50 205 LEU A N 1
ATOM 1539 C CA . LEU A 1 205 ? -10.776 7.665 4.277 1.00 95.50 205 LEU A CA 1
ATOM 1540 C C . LEU A 1 205 ? -11.404 9.045 4.485 1.00 95.50 205 LEU A C 1
ATOM 1542 O O . LEU A 1 205 ? -12.227 9.478 3.677 1.00 95.50 205 LEU A O 1
ATOM 1546 N N . LEU A 1 206 ? -10.996 9.762 5.534 1.00 95.50 206 LEU A N 1
ATOM 1547 C CA . LEU A 1 206 ? -11.548 11.075 5.851 1.00 95.50 206 LEU A CA 1
ATOM 1548 C C . LEU A 1 206 ? -11.079 12.165 4.862 1.00 95.50 206 LEU A C 1
ATOM 1550 O O . LEU A 1 206 ? -9.967 12.098 4.318 1.00 95.50 206 LEU A O 1
ATOM 1554 N N . PRO A 1 207 ? -11.893 13.215 4.625 1.00 93.31 207 PRO A N 1
ATOM 1555 C CA . PRO A 1 207 ? -11.463 14.384 3.866 1.00 93.31 207 PRO A CA 1
ATOM 1556 C C . PRO A 1 207 ? -10.317 15.096 4.602 1.00 93.31 207 PRO A C 1
ATOM 1558 O O . PRO A 1 207 ? -10.523 15.517 5.741 1.00 93.31 207 PRO A O 1
ATOM 1561 N N . PRO A 1 208 ? -9.143 15.321 3.988 1.00 92.62 208 PRO A N 1
ATOM 1562 C CA . PRO A 1 208 ? -7.994 15.857 4.723 1.00 92.62 208 PRO A CA 1
ATOM 1563 C C . PRO A 1 208 ? -8.193 17.228 5.370 1.00 92.62 208 PRO A C 1
ATOM 1565 O O . PRO A 1 208 ? -7.660 17.493 6.443 1.00 92.62 208 PRO A O 1
ATOM 1568 N N . LYS A 1 209 ? -9.046 18.070 4.775 1.00 92.25 209 LYS A N 1
ATOM 1569 C CA . LYS A 1 209 ? -9.439 19.366 5.348 1.00 92.25 209 LYS A CA 1
ATOM 1570 C C . LYS A 1 209 ? -10.088 19.241 6.732 1.00 92.25 209 LYS A C 1
ATOM 1572 O O . LYS A 1 209 ? -10.001 20.167 7.528 1.00 92.25 209 LYS A O 1
ATOM 1577 N N . SER A 1 210 ? -10.734 18.112 7.035 1.00 95.44 210 SER A N 1
ATOM 1578 C CA . SER A 1 210 ? -11.381 17.894 8.338 1.00 95.44 210 SER A CA 1
ATOM 1579 C C . SER A 1 210 ? -10.379 17.724 9.487 1.00 95.44 210 SER A C 1
ATOM 1581 O O . SER A 1 210 ? -10.722 17.992 10.637 1.00 95.44 210 SER A O 1
ATOM 1583 N N . TYR A 1 211 ? -9.135 17.332 9.188 1.00 95.75 211 TYR A N 1
ATOM 1584 C CA . TYR A 1 211 ? -8.105 17.030 10.184 1.00 95.75 211 TYR A CA 1
ATOM 1585 C C . TYR A 1 211 ? -6.784 17.783 9.964 1.00 95.75 211 TYR A C 1
ATOM 1587 O O . TYR A 1 211 ? -5.762 17.423 10.541 1.00 95.75 211 TYR A O 1
ATOM 1595 N N . GLU A 1 212 ? -6.795 18.867 9.186 1.00 95.69 212 GLU A N 1
ATOM 1596 C CA . GLU A 1 212 ? -5.603 19.670 8.866 1.00 95.69 212 GLU A CA 1
ATOM 1597 C C . GLU A 1 212 ? -4.864 20.184 10.117 1.00 95.69 212 GLU A C 1
ATOM 1599 O O . GLU A 1 212 ? -3.636 20.150 10.189 1.00 95.69 212 GLU A O 1
ATOM 1604 N N . HIS A 1 213 ? -5.609 20.556 11.163 1.00 95.50 213 HIS A N 1
ATOM 1605 C CA . HIS A 1 213 ? -5.058 20.978 12.457 1.00 95.50 213 HIS A CA 1
ATOM 1606 C C . HIS A 1 213 ? -4.215 19.894 13.161 1.00 95.50 213 HIS A C 1
ATOM 1608 O O . HIS A 1 213 ? -3.381 20.223 14.003 1.00 95.50 213 HIS A O 1
ATOM 1614 N N . MET A 1 214 ? -4.388 18.616 12.805 1.00 96.44 214 MET A N 1
ATOM 1615 C CA . MET A 1 214 ? -3.626 17.486 13.348 1.00 96.44 214 MET A CA 1
ATOM 1616 C C . MET A 1 214 ? -2.381 17.132 12.521 1.00 96.44 214 MET A C 1
ATOM 1618 O O . MET A 1 214 ? -1.624 16.253 12.926 1.00 96.44 214 MET A O 1
ATOM 1622 N N . PHE A 1 215 ? -2.113 17.780 11.379 1.00 96.00 215 PHE A N 1
ATOM 1623 C CA . PHE A 1 215 ? -0.999 17.381 10.503 1.00 96.00 215 PHE A CA 1
ATOM 1624 C C . PHE A 1 215 ? 0.359 17.396 11.200 1.00 96.00 215 PHE A C 1
ATOM 1626 O O . PHE A 1 215 ? 1.171 16.508 10.963 1.00 96.00 215 PHE A O 1
ATOM 1633 N N . HIS A 1 216 ? 0.616 18.365 12.080 1.00 94.81 216 HIS A N 1
ATOM 1634 C CA . HIS A 1 216 ? 1.895 18.441 12.783 1.00 94.81 216 HIS A CA 1
ATOM 1635 C C . HIS A 1 216 ? 2.119 17.243 13.721 1.00 94.81 216 HIS A C 1
ATOM 1637 O O . HIS A 1 216 ? 3.187 16.630 13.694 1.00 94.81 216 HIS A O 1
ATOM 1643 N N . SER A 1 217 ? 1.126 16.895 14.548 1.00 95.69 217 SER A N 1
ATOM 1644 C CA . SER A 1 217 ? 1.220 15.742 15.451 1.00 95.69 217 SER A CA 1
ATOM 1645 C C . SER A 1 217 ? 1.251 14.433 14.670 1.00 95.69 217 SER A C 1
ATOM 1647 O O . SER A 1 217 ? 2.099 13.593 14.948 1.00 95.69 217 SER A O 1
ATOM 1649 N N . LEU A 1 218 ? 0.401 14.298 13.650 1.00 97.56 218 LEU A N 1
ATOM 1650 C CA . LEU A 1 218 ? 0.364 13.136 12.769 1.00 97.56 218 LEU A CA 1
ATOM 1651 C C . LEU A 1 218 ? 1.712 12.904 12.082 1.00 97.56 218 LEU A C 1
ATOM 1653 O O . LEU A 1 218 ? 2.265 11.817 12.193 1.00 97.56 218 LEU A O 1
ATOM 1657 N N . LEU A 1 219 ? 2.277 13.917 11.418 1.00 97.44 219 LEU A N 1
ATOM 1658 C CA . LEU A 1 219 ? 3.550 13.782 10.708 1.00 97.44 219 LEU A CA 1
ATOM 1659 C C . LEU A 1 219 ? 4.694 13.370 11.627 1.00 97.44 219 LEU A C 1
ATOM 1661 O O . LEU A 1 219 ? 5.548 12.602 11.201 1.00 97.44 219 LEU A O 1
ATOM 1665 N N . ARG A 1 220 ? 4.710 13.837 12.880 1.00 96.12 220 ARG A N 1
ATOM 1666 C CA . ARG A 1 220 ? 5.718 13.399 13.849 1.00 96.12 220 ARG A CA 1
ATOM 1667 C C . ARG A 1 220 ? 5.636 11.891 14.099 1.00 96.12 220 ARG A C 1
ATOM 1669 O O . ARG A 1 220 ? 6.673 11.237 14.111 1.00 96.12 220 ARG A O 1
ATOM 1676 N N . GLU A 1 221 ? 4.431 11.350 14.275 1.00 96.50 221 GLU A N 1
ATOM 1677 C CA . GLU A 1 221 ? 4.234 9.908 14.482 1.00 96.50 221 GLU A CA 1
ATOM 1678 C C . GLU A 1 221 ? 4.541 9.108 13.205 1.00 96.50 221 GLU A C 1
ATOM 1680 O O . GLU A 1 221 ? 5.231 8.095 13.271 1.00 96.50 221 GLU A O 1
ATOM 1685 N N . LEU A 1 222 ? 4.111 9.591 12.032 1.00 98.00 222 LEU A N 1
ATOM 1686 C CA . LEU A 1 222 ? 4.393 8.942 10.746 1.00 98.00 222 LEU A CA 1
ATOM 1687 C C . LEU A 1 222 ? 5.897 8.889 10.449 1.00 98.00 222 LEU A C 1
ATOM 1689 O O . LEU A 1 222 ? 6.414 7.845 10.066 1.00 98.00 222 LEU A O 1
ATOM 1693 N N . VAL A 1 223 ? 6.610 10.001 10.655 1.00 97.81 223 VAL A N 1
ATOM 1694 C CA . VAL A 1 223 ? 8.067 10.059 10.476 1.00 97.81 223 VAL A CA 1
ATOM 1695 C C . VAL A 1 223 ? 8.756 9.101 11.444 1.00 97.81 223 VAL A C 1
ATOM 1697 O O . VAL A 1 223 ? 9.625 8.357 11.003 1.00 97.81 223 VAL A O 1
ATOM 1700 N N . ALA A 1 224 ? 8.343 9.063 12.717 1.00 96.00 224 ALA A N 1
ATOM 1701 C CA . ALA A 1 224 ? 8.918 8.161 13.715 1.00 96.00 224 ALA A CA 1
ATOM 1702 C C . ALA A 1 224 ? 8.736 6.671 13.370 1.00 96.00 224 ALA A C 1
ATOM 1704 O O . ALA A 1 224 ? 9.657 5.886 13.606 1.00 96.00 224 ALA A O 1
ATOM 1705 N N . GLU A 1 225 ? 7.589 6.291 12.795 1.00 96.19 225 GLU A N 1
ATOM 1706 C CA . GLU A 1 225 ? 7.338 4.936 12.283 1.00 96.19 225 GLU A CA 1
ATOM 1707 C C . GLU A 1 225 ? 8.240 4.614 11.085 1.00 96.19 225 GLU A C 1
ATOM 1709 O O . GLU A 1 225 ? 8.973 3.627 11.111 1.00 96.19 225 GLU A O 1
ATOM 1714 N N . VAL A 1 226 ? 8.276 5.485 10.068 1.00 97.62 226 VAL A N 1
ATOM 1715 C CA . VAL A 1 226 ? 9.092 5.290 8.852 1.00 97.62 226 VAL A CA 1
ATOM 1716 C C . VAL A 1 226 ? 10.584 5.168 9.180 1.00 97.62 226 VAL A C 1
ATOM 1718 O O . VAL A 1 226 ? 11.291 4.356 8.580 1.00 97.62 226 VAL A O 1
ATOM 1721 N N . THR A 1 227 ? 11.072 5.939 10.156 1.00 97.06 227 THR A N 1
ATOM 1722 C CA . THR A 1 227 ? 12.476 5.912 10.593 1.00 97.06 227 THR A CA 1
ATOM 1723 C C . THR A 1 227 ? 12.788 4.853 11.646 1.00 97.06 227 THR A C 1
ATOM 1725 O O . THR A 1 227 ? 13.934 4.774 12.102 1.00 97.06 227 THR A O 1
ATOM 1728 N N . LEU A 1 228 ? 11.804 4.043 12.055 1.00 95.19 228 LEU A N 1
ATOM 1729 C CA . LEU A 1 228 ? 11.940 3.044 13.119 1.00 95.19 228 LEU A CA 1
ATOM 1730 C C . LEU A 1 228 ? 12.530 3.658 14.406 1.00 95.19 228 LEU A C 1
ATOM 1732 O O . LEU A 1 228 ? 13.435 3.096 15.032 1.00 95.19 228 LEU A O 1
ATOM 1736 N N . SER A 1 229 ? 12.083 4.863 14.773 1.00 91.19 229 SER A N 1
ATOM 1737 C CA . SER A 1 229 ? 12.629 5.609 15.917 1.00 91.19 229 SER A CA 1
ATOM 1738 C C . SER A 1 229 ? 12.191 5.026 17.261 1.00 91.19 229 SER A C 1
ATOM 1740 O O . SER A 1 229 ? 12.953 5.084 18.229 1.00 91.19 229 SER A O 1
ATOM 1742 N N . ASP A 1 230 ? 11.005 4.416 17.310 1.00 84.12 230 ASP A N 1
ATOM 1743 C CA . ASP A 1 230 ? 10.435 3.816 18.524 1.00 84.12 230 ASP A CA 1
ATOM 1744 C C . ASP A 1 230 ? 11.083 2.467 18.899 1.00 84.12 230 ASP A C 1
ATOM 1746 O O . ASP A 1 230 ? 10.948 2.000 20.037 1.00 84.12 230 ASP A O 1
ATOM 1750 N N . ASP A 1 231 ? 11.814 1.840 17.970 1.00 85.12 231 ASP A N 1
ATOM 1751 C CA . ASP A 1 231 ? 12.544 0.596 18.206 1.00 85.12 231 ASP A CA 1
ATOM 1752 C C . ASP A 1 231 ? 13.914 0.593 17.519 1.00 85.12 231 ASP A C 1
ATOM 1754 O O . ASP A 1 231 ? 14.059 0.251 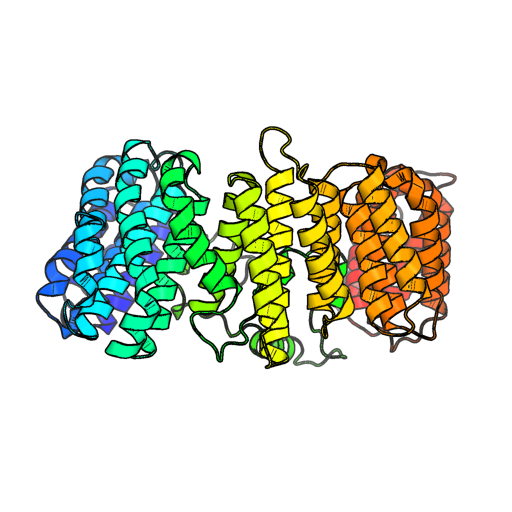16.345 1.00 85.12 231 ASP A O 1
ATOM 1758 N N . GLN A 1 232 ? 14.955 0.939 18.282 1.00 83.19 232 GLN A N 1
ATOM 1759 C CA . GLN A 1 232 ? 16.312 1.063 17.749 1.00 83.19 232 GLN A CA 1
ATOM 1760 C C . GLN A 1 232 ? 16.922 -0.253 17.242 1.00 83.19 232 GLN A C 1
ATOM 1762 O O . GLN A 1 232 ? 17.915 -0.199 16.515 1.00 83.19 232 GLN A O 1
ATOM 1767 N N . GLY A 1 233 ? 16.362 -1.402 17.633 1.00 85.38 233 GLY A N 1
ATOM 1768 C CA . GLY A 1 233 ? 16.780 -2.719 17.150 1.00 85.38 233 GLY A CA 1
ATOM 1769 C C . GLY A 1 233 ? 15.991 -3.215 15.938 1.00 85.38 233 GLY A C 1
ATOM 1770 O O . GLY A 1 233 ? 16.361 -4.238 15.368 1.00 85.38 233 GLY A O 1
ATOM 1771 N N . SER A 1 234 ? 14.922 -2.517 15.539 1.00 89.81 234 SER A N 1
ATOM 1772 C CA . SER A 1 234 ? 14.066 -2.952 14.438 1.00 89.81 234 SER A CA 1
ATOM 1773 C C . SER A 1 234 ? 14.774 -2.830 13.090 1.00 89.81 234 SER A C 1
ATOM 1775 O O . SER A 1 234 ? 15.463 -1.848 12.807 1.00 89.81 234 SER A O 1
ATOM 1777 N N . GLN A 1 235 ? 14.566 -3.841 12.253 1.00 92.25 235 GLN A N 1
ATOM 1778 C CA . GLN A 1 235 ? 15.016 -3.912 10.861 1.00 92.25 235 GLN A CA 1
ATOM 1779 C C . GLN A 1 235 ? 13.819 -4.121 9.920 1.00 92.25 235 GLN A C 1
ATOM 1781 O O . GLN A 1 235 ? 13.964 -4.669 8.832 1.00 92.25 235 GLN A O 1
ATOM 1786 N N . LEU A 1 236 ? 12.626 -3.727 10.375 1.00 91.12 236 LEU A N 1
ATOM 1787 C CA . LEU A 1 236 ? 11.372 -3.941 9.669 1.00 91.12 236 LEU A CA 1
ATOM 1788 C C . LEU A 1 236 ? 11.347 -3.172 8.343 1.00 91.12 236 LEU A C 1
ATOM 1790 O O . LEU A 1 236 ? 11.566 -1.957 8.305 1.00 91.12 236 LEU A O 1
ATOM 1794 N N . MET A 1 237 ? 11.049 -3.899 7.273 1.00 90.88 237 MET A N 1
ATOM 1795 C CA . MET A 1 237 ? 10.885 -3.375 5.924 1.00 90.88 237 MET A CA 1
ATOM 1796 C C . MET A 1 237 ? 9.408 -3.381 5.545 1.00 90.88 237 MET A C 1
ATOM 1798 O O . MET A 1 237 ? 8.681 -4.308 5.884 1.00 90.88 237 MET A O 1
ATOM 1802 N N . THR A 1 238 ? 8.978 -2.337 4.846 1.00 91.19 238 THR A N 1
ATOM 1803 C CA . THR A 1 238 ? 7.603 -2.197 4.359 1.00 91.19 238 THR A CA 1
ATOM 1804 C C . THR A 1 238 ? 7.245 -3.207 3.264 1.00 91.19 238 THR A C 1
ATOM 1806 O O . THR A 1 238 ? 8.041 -3.444 2.352 1.00 91.19 238 THR A O 1
ATOM 1809 N N . ALA A 1 239 ? 6.013 -3.727 3.292 1.00 86.31 239 ALA A N 1
ATOM 1810 C CA . ALA A 1 239 ? 5.455 -4.542 2.208 1.00 86.31 239 ALA A CA 1
ATOM 1811 C C . ALA A 1 239 ? 5.047 -3.699 0.986 1.00 86.31 239 ALA A C 1
ATOM 1813 O O . ALA A 1 239 ? 4.942 -4.200 -0.137 1.00 86.31 239 ALA A O 1
ATOM 1814 N N . VAL A 1 240 ? 4.864 -2.387 1.176 1.00 88.25 240 VAL A N 1
ATOM 1815 C CA . VAL A 1 240 ? 4.447 -1.432 0.134 1.00 88.25 240 VAL A CA 1
ATOM 1816 C C . VAL A 1 240 ? 5.425 -1.399 -1.046 1.00 88.25 240 VAL A C 1
ATOM 1818 O O . VAL A 1 240 ? 5.028 -1.073 -2.167 1.00 88.25 240 VAL A O 1
ATOM 1821 N N . ALA A 1 241 ? 6.687 -1.787 -0.837 1.00 85.94 241 ALA A N 1
ATOM 1822 C CA . ALA A 1 241 ? 7.685 -1.884 -1.899 1.00 85.94 241 ALA A CA 1
ATOM 1823 C C . ALA A 1 241 ? 7.228 -2.790 -3.061 1.00 85.94 241 ALA A C 1
ATOM 1825 O O . ALA A 1 241 ? 7.415 -2.423 -4.223 1.00 85.94 241 ALA A O 1
ATOM 1826 N N . GLY A 1 242 ? 6.560 -3.914 -2.762 1.00 77.50 242 GLY A N 1
ATOM 1827 C CA . GLY A 1 242 ? 6.013 -4.820 -3.780 1.00 77.50 242 GLY A CA 1
ATOM 1828 C C . GLY A 1 242 ? 4.865 -4.196 -4.581 1.00 77.50 242 GLY A C 1
ATOM 1829 O O . GLY A 1 242 ? 4.786 -4.363 -5.794 1.00 77.50 242 GLY A O 1
ATOM 1830 N N . GLN A 1 243 ? 4.019 -3.389 -3.933 1.00 80.06 243 GLN A N 1
ATOM 1831 C CA . GLN A 1 243 ? 2.919 -2.681 -4.604 1.00 80.06 243 GLN A CA 1
ATOM 1832 C C . GLN A 1 243 ? 3.429 -1.566 -5.532 1.00 80.06 243 GLN A C 1
ATOM 1834 O O . GLN A 1 243 ? 2.869 -1.337 -6.608 1.00 80.06 243 GLN A O 1
ATOM 1839 N N . LEU A 1 244 ? 4.496 -0.871 -5.122 1.00 81.62 244 LEU A N 1
ATOM 1840 C CA . LEU A 1 244 ? 5.148 0.177 -5.912 1.00 81.62 244 LEU A CA 1
ATOM 1841 C C . LEU A 1 244 ? 5.849 -0.380 -7.156 1.00 81.62 244 LEU A C 1
ATOM 1843 O O . LEU A 1 244 ? 5.793 0.237 -8.221 1.00 81.62 244 LEU A O 1
ATOM 1847 N N . CYS A 1 245 ? 6.467 -1.552 -7.021 1.00 78.94 245 CYS A N 1
ATOM 1848 C CA . CYS A 1 245 ? 7.214 -2.239 -8.070 1.00 78.94 245 CYS A CA 1
ATOM 1849 C C . CYS A 1 245 ? 6.375 -3.353 -8.725 1.00 78.94 245 CYS A C 1
ATOM 1851 O O . CYS A 1 245 ? 6.851 -4.470 -8.897 1.00 78.94 245 CYS A O 1
ATOM 1853 N N . SER A 1 246 ? 5.111 -3.073 -9.053 1.00 71.44 246 SER A N 1
ATOM 1854 C CA . SER A 1 246 ? 4.141 -4.067 -9.554 1.00 71.44 246 SER A CA 1
ATOM 1855 C C . SER A 1 246 ? 4.179 -4.300 -11.073 1.00 71.44 246 SER A C 1
ATOM 1857 O O . SER A 1 246 ? 3.376 -5.074 -11.592 1.00 71.44 246 SER A O 1
ATOM 1859 N N . GLY A 1 247 ? 5.083 -3.628 -11.796 1.00 78.31 247 GLY A N 1
ATOM 1860 C CA . GLY A 1 247 ? 5.286 -3.829 -13.234 1.00 78.31 247 GLY A CA 1
ATOM 1861 C C . GLY A 1 247 ? 6.167 -5.040 -13.553 1.00 78.31 247 GLY A C 1
ATOM 1862 O O . GLY A 1 247 ? 6.298 -5.975 -12.762 1.00 78.31 247 GLY A O 1
ATOM 1863 N N . ALA A 1 248 ? 6.827 -5.005 -14.711 1.00 81.12 248 ALA A N 1
ATOM 1864 C CA . ALA A 1 248 ? 7.795 -6.025 -15.119 1.00 81.12 248 ALA A CA 1
ATOM 1865 C C . ALA A 1 248 ? 8.942 -6.224 -14.107 1.00 81.12 248 ALA A C 1
ATOM 1867 O O . ALA A 1 248 ? 9.514 -7.310 -14.024 1.00 81.12 248 ALA A O 1
ATOM 1868 N N . GLU A 1 249 ? 9.260 -5.203 -13.309 1.00 82.69 249 GLU A N 1
ATOM 1869 C CA . GLU A 1 249 ? 10.260 -5.277 -12.246 1.00 82.69 249 GLU A CA 1
ATOM 1870 C C . GLU A 1 249 ? 9.922 -6.295 -11.151 1.00 82.69 249 GLU A C 1
ATOM 1872 O O . GLU A 1 249 ? 10.843 -6.874 -10.578 1.00 82.69 249 GLU A O 1
ATOM 1877 N N . HIS A 1 250 ? 8.637 -6.585 -10.908 1.00 79.19 250 HIS A N 1
ATOM 1878 C CA . HIS A 1 250 ? 8.216 -7.584 -9.924 1.00 79.19 250 HIS A CA 1
ATOM 1879 C C . HIS A 1 250 ? 8.833 -8.958 -10.210 1.00 79.19 250 HIS A C 1
ATOM 1881 O O . HIS A 1 250 ? 9.188 -9.688 -9.291 1.00 79.19 250 HIS A O 1
ATOM 1887 N N . THR A 1 251 ? 9.027 -9.299 -11.486 1.00 78.31 251 THR A N 1
ATOM 1888 C CA . THR A 1 251 ? 9.604 -10.582 -11.907 1.00 78.31 251 THR A CA 1
ATOM 1889 C C . THR A 1 251 ? 11.040 -10.782 -11.436 1.00 78.31 251 THR A C 1
ATOM 1891 O O . THR A 1 251 ? 11.436 -11.917 -11.210 1.00 78.31 251 THR A O 1
ATOM 1894 N N . LEU A 1 252 ? 11.803 -9.699 -11.257 1.00 80.81 252 LEU A N 1
ATOM 1895 C CA . LEU A 1 252 ? 13.183 -9.754 -10.758 1.00 80.81 252 LEU A CA 1
ATOM 1896 C C . LEU A 1 252 ? 13.290 -9.474 -9.251 1.00 80.81 252 LEU A C 1
ATOM 1898 O O . LEU A 1 252 ? 14.376 -9.569 -8.680 1.00 80.81 252 LEU A O 1
ATOM 1902 N N . LEU A 1 253 ? 12.191 -9.059 -8.617 1.00 77.25 253 LEU A N 1
ATOM 1903 C CA . LEU A 1 253 ? 12.128 -8.737 -7.189 1.00 77.25 253 LEU A CA 1
ATOM 1904 C C . LEU A 1 253 ? 11.469 -9.837 -6.364 1.00 77.25 253 LEU A C 1
ATOM 1906 O O . LEU A 1 253 ? 11.762 -9.941 -5.174 1.00 77.25 253 LEU A O 1
ATOM 1910 N N . ALA A 1 254 ? 10.597 -10.634 -6.980 1.00 63.28 254 ALA A N 1
ATOM 1911 C CA . ALA A 1 254 ? 10.033 -11.818 -6.364 1.00 63.28 254 ALA A CA 1
ATOM 1912 C C . ALA A 1 254 ? 11.170 -12.814 -6.065 1.00 63.28 254 ALA A C 1
ATOM 1914 O O . ALA A 1 254 ? 11.909 -13.182 -6.984 1.00 63.28 254 ALA A O 1
ATOM 1915 N N . PRO A 1 255 ? 11.351 -13.242 -4.805 1.00 52.22 255 PRO A N 1
ATOM 1916 C CA . PRO A 1 255 ? 12.295 -14.297 -4.491 1.00 52.22 255 PRO A CA 1
ATOM 1917 C C . PRO A 1 255 ? 11.773 -15.601 -5.097 1.00 52.22 255 PRO A C 1
ATOM 1919 O O . PRO A 1 255 ? 10.848 -16.201 -4.571 1.00 52.22 255 PRO A O 1
ATOM 1922 N N . TRP A 1 256 ? 12.351 -16.047 -6.210 1.00 53.03 256 TRP A N 1
ATOM 1923 C CA . TRP A 1 256 ? 12.189 -17.428 -6.654 1.00 53.03 256 TRP A CA 1
ATOM 1924 C C . TRP A 1 256 ? 13.523 -18.148 -6.426 1.00 53.03 256 TRP A C 1
ATOM 1926 O O . TRP A 1 256 ? 14.542 -17.809 -7.032 1.00 53.03 256 TRP A O 1
ATOM 1936 N N . SER A 1 257 ? 13.539 -19.134 -5.522 1.00 41.78 257 SER A N 1
ATOM 1937 C CA . SER A 1 257 ? 14.675 -20.037 -5.311 1.00 41.78 257 SER A CA 1
ATOM 1938 C C . SER A 1 257 ? 14.926 -20.843 -6.582 1.00 41.78 257 SER A C 1
ATOM 1940 O O . SER A 1 257 ? 14.062 -21.582 -7.030 1.00 41.78 257 SER A O 1
ATOM 1942 N N . GLY A 1 258 ? 16.102 -20.689 -7.193 1.00 37.72 258 GLY A N 1
ATOM 1943 C CA . GLY A 1 258 ? 16.452 -21.356 -8.447 1.00 37.72 258 GLY A CA 1
ATOM 1944 C C . GLY A 1 258 ? 16.036 -22.832 -8.491 1.00 37.72 258 GLY A C 1
ATOM 1945 O O . GLY A 1 258 ? 16.637 -23.670 -7.822 1.00 37.72 258 GLY A O 1
ATOM 1946 N N . GLY A 1 259 ? 15.032 -23.131 -9.317 1.00 42.34 259 GLY A N 1
ATOM 1947 C CA . GLY A 1 259 ? 14.581 -24.485 -9.618 1.00 42.34 259 GLY A CA 1
ATOM 1948 C C . GLY A 1 259 ? 13.085 -24.718 -9.410 1.00 42.34 259 GLY A C 1
ATOM 1949 O O . GLY A 1 259 ? 12.464 -24.243 -8.466 1.00 42.34 259 GLY A O 1
ATOM 1950 N N . ALA A 1 260 ? 12.513 -25.524 -10.302 1.00 42.66 260 ALA A N 1
ATOM 1951 C CA . ALA A 1 260 ? 11.280 -26.249 -10.047 1.00 42.66 260 ALA A CA 1
ATOM 1952 C C . ALA A 1 260 ? 11.570 -27.348 -9.010 1.00 42.66 260 ALA A C 1
ATOM 1954 O O . ALA A 1 260 ? 11.939 -28.463 -9.376 1.00 42.66 260 ALA A O 1
ATOM 1955 N N . THR A 1 261 ? 11.483 -27.030 -7.718 1.00 49.72 261 THR A N 1
ATOM 1956 C CA . THR A 1 261 ? 11.396 -28.056 -6.672 1.00 49.72 261 THR A CA 1
ATOM 1957 C C . THR A 1 261 ? 9.922 -28.364 -6.409 1.00 49.72 261 THR A C 1
ATOM 1959 O O . THR A 1 261 ? 9.071 -27.476 -6.462 1.00 49.72 261 THR A O 1
ATOM 1962 N N . ASP A 1 262 ? 9.599 -29.614 -6.068 1.00 52.03 262 ASP A N 1
ATOM 1963 C CA . ASP A 1 262 ? 8.242 -30.028 -5.658 1.00 52.03 262 ASP A CA 1
ATOM 1964 C C . ASP A 1 262 ? 7.741 -29.283 -4.398 1.00 52.03 262 ASP A C 1
ATOM 1966 O O . ASP A 1 262 ? 6.585 -29.411 -3.996 1.00 52.03 262 ASP A O 1
ATOM 1970 N N . GLN A 1 263 ? 8.621 -28.505 -3.757 1.00 52.94 263 GLN A N 1
ATOM 1971 C CA . GLN A 1 263 ? 8.375 -27.720 -2.552 1.00 52.94 263 GLN A CA 1
ATOM 1972 C C . GLN A 1 263 ? 8.394 -26.208 -2.807 1.00 52.94 263 GLN A C 1
ATOM 1974 O O . GLN A 1 263 ? 8.347 -25.451 -1.842 1.00 52.94 263 GLN A O 1
ATOM 1979 N N . ALA A 1 264 ? 8.393 -25.754 -4.066 1.00 50.56 264 ALA A N 1
ATOM 1980 C CA . ALA A 1 264 ? 8.454 -24.334 -4.421 1.00 50.56 264 ALA A CA 1
ATOM 1981 C C . ALA A 1 264 ? 7.400 -23.477 -3.695 1.00 50.56 264 ALA A C 1
ATOM 1983 O O . ALA A 1 264 ? 7.713 -22.384 -3.248 1.00 50.56 264 ALA A O 1
ATOM 1984 N N . LEU A 1 265 ? 6.183 -23.994 -3.478 1.00 50.50 265 LEU A N 1
ATOM 1985 C CA . LEU A 1 265 ? 5.142 -23.312 -2.693 1.00 50.50 265 LEU A CA 1
ATOM 1986 C C . LEU A 1 265 ? 5.549 -23.109 -1.219 1.00 50.50 265 LEU A C 1
ATOM 1988 O O . LEU A 1 265 ? 5.292 -22.065 -0.631 1.00 50.50 265 LEU A O 1
ATOM 1992 N N . VAL A 1 266 ? 6.181 -24.115 -0.612 1.00 54.34 266 VAL A N 1
ATOM 1993 C CA . VAL A 1 266 ? 6.638 -24.073 0.785 1.00 54.34 266 VAL A CA 1
ATOM 1994 C C . VAL A 1 266 ? 7.877 -23.190 0.912 1.00 54.34 266 VAL A C 1
ATOM 1996 O O . VAL A 1 266 ? 8.006 -22.464 1.889 1.00 54.34 266 VAL A O 1
ATOM 1999 N N . GLU A 1 267 ? 8.776 -23.220 -0.071 1.00 54.69 267 GLU A N 1
ATOM 2000 C CA . GLU A 1 267 ? 9.962 -22.363 -0.128 1.00 54.69 267 GLU A CA 1
ATOM 2001 C C . GLU A 1 267 ? 9.600 -20.887 -0.358 1.00 54.69 267 GLU A C 1
ATOM 2003 O O . GLU A 1 267 ? 10.150 -20.026 0.327 1.00 54.69 267 GLU A O 1
ATOM 2008 N N . ASP A 1 268 ? 8.639 -20.602 -1.243 1.00 50.25 268 ASP A N 1
ATOM 2009 C CA . ASP A 1 268 ? 8.083 -19.265 -1.505 1.00 50.25 268 ASP A CA 1
ATOM 2010 C C . ASP A 1 268 ? 7.406 -18.693 -0.254 1.00 50.25 268 ASP A C 1
ATOM 2012 O O . ASP A 1 268 ? 7.694 -17.569 0.173 1.00 50.25 268 ASP A O 1
ATOM 2016 N N . GLN A 1 269 ? 6.609 -19.521 0.432 1.00 49.34 269 GLN A N 1
ATOM 2017 C CA . GLN A 1 269 ? 6.092 -19.177 1.750 1.00 49.34 269 GLN A CA 1
ATOM 2018 C C . GLN A 1 269 ? 7.249 -18.931 2.732 1.00 49.34 269 GLN A C 1
ATOM 2020 O O . GLN A 1 269 ? 7.329 -17.849 3.295 1.00 49.34 269 GLN A O 1
ATOM 2025 N N . LEU A 1 270 ? 8.213 -19.843 2.902 1.00 50.59 270 LEU A N 1
ATOM 2026 C CA . LEU A 1 270 ? 9.327 -19.704 3.861 1.00 50.59 270 LEU A CA 1
ATOM 2027 C C . LEU A 1 270 ? 10.245 -18.494 3.606 1.00 50.59 270 LEU A C 1
ATOM 2029 O O . LEU A 1 270 ? 10.770 -17.923 4.566 1.00 50.59 270 LEU A O 1
ATOM 2033 N N . GLN A 1 271 ? 10.443 -18.074 2.356 1.00 51.28 271 GLN A N 1
ATOM 2034 C CA . GLN A 1 271 ? 11.263 -16.904 2.023 1.00 51.28 271 GLN A CA 1
ATOM 2035 C C . GLN A 1 271 ? 10.505 -15.589 2.202 1.00 51.28 271 GLN A C 1
ATOM 2037 O O . GLN A 1 271 ? 11.060 -14.658 2.797 1.00 51.28 271 GLN A O 1
ATOM 2042 N N . THR A 1 272 ? 9.232 -15.530 1.806 1.00 47.78 272 THR A N 1
ATOM 2043 C CA . THR A 1 272 ? 8.334 -14.411 2.147 1.00 47.78 272 THR A CA 1
ATOM 2044 C C . THR A 1 272 ? 8.245 -14.252 3.673 1.00 47.78 272 THR A C 1
ATOM 2046 O O . THR A 1 272 ? 8.414 -13.155 4.213 1.00 47.78 272 THR A O 1
ATOM 2049 N N . LEU A 1 273 ? 8.156 -15.377 4.392 1.00 46.41 273 LEU A N 1
ATOM 2050 C CA . LEU A 1 273 ? 8.203 -15.465 5.854 1.00 46.41 273 LEU A CA 1
ATOM 2051 C C . LEU A 1 273 ? 9.532 -14.972 6.457 1.00 46.41 273 LEU A C 1
ATOM 2053 O O . LEU A 1 273 ? 9.535 -14.463 7.579 1.00 46.41 273 LEU A O 1
ATOM 2057 N N . SER A 1 274 ? 10.653 -15.083 5.735 1.00 46.78 274 SER A N 1
ATOM 2058 C CA . SER A 1 274 ? 11.989 -14.701 6.225 1.00 46.78 274 SER A CA 1
ATOM 2059 C C . SER A 1 274 ? 12.262 -13.190 6.199 1.00 46.78 274 SER A C 1
ATOM 2061 O O . SER A 1 274 ? 13.037 -12.698 7.023 1.00 46.78 274 SER A O 1
ATOM 2063 N N . HIS A 1 275 ? 11.609 -12.442 5.301 1.00 45.94 275 HIS A N 1
ATOM 2064 C CA . HIS A 1 275 ? 11.811 -10.996 5.144 1.00 45.94 275 HIS A CA 1
ATOM 2065 C C . HIS A 1 275 ? 10.610 -10.142 5.575 1.00 45.94 275 HIS A C 1
ATOM 2067 O O . HIS A 1 275 ? 10.818 -8.986 5.944 1.00 45.94 275 HIS A O 1
ATOM 2073 N N . MET A 1 276 ? 9.387 -10.689 5.564 1.00 52.88 276 MET A N 1
ATOM 2074 C CA . MET A 1 276 ? 8.148 -9.922 5.792 1.00 52.88 276 MET A CA 1
ATOM 2075 C C . MET A 1 276 ? 7.302 -10.420 6.980 1.00 52.88 276 MET A C 1
ATOM 2077 O O . MET A 1 276 ? 6.411 -9.708 7.435 1.00 52.88 276 MET A O 1
ATOM 2081 N N . GLY A 1 277 ? 7.653 -11.565 7.578 1.00 54.66 277 GLY A N 1
ATOM 2082 C CA . GLY A 1 277 ? 6.899 -12.171 8.681 1.00 54.66 277 GLY A CA 1
ATOM 2083 C C . GLY A 1 277 ? 5.620 -12.869 8.205 1.00 54.66 277 GLY A C 1
ATOM 2084 O O . GLY A 1 277 ? 5.079 -12.550 7.155 1.00 54.66 277 GLY A O 1
ATOM 2085 N N . SER A 1 278 ? 5.144 -13.864 8.961 1.00 62.62 278 SER A N 1
ATOM 2086 C CA . SER A 1 278 ? 3.884 -14.547 8.633 1.00 62.62 278 SER A CA 1
ATOM 2087 C C . SER A 1 278 ? 2.707 -13.638 8.918 1.00 62.62 278 SER A C 1
ATOM 2089 O O . SER A 1 278 ? 2.491 -13.249 10.073 1.00 62.62 278 SER A O 1
ATOM 2091 N N . GLY A 1 279 ? 1.911 -13.380 7.887 1.00 73.06 279 GLY A N 1
ATOM 2092 C CA . GLY A 1 279 ? 0.539 -12.968 8.085 1.00 73.06 279 GLY A CA 1
ATOM 2093 C C . GLY A 1 279 ? -0.239 -14.077 8.795 1.00 73.06 279 GLY A C 1
ATOM 2094 O O . GLY A 1 279 ? 0.020 -15.265 8.597 1.00 73.06 279 GLY A O 1
ATOM 2095 N N . ALA A 1 280 ? -1.147 -13.696 9.686 1.00 81.50 280 ALA A N 1
ATOM 2096 C CA . ALA A 1 280 ? -1.968 -14.629 10.445 1.00 81.50 280 ALA A CA 1
ATOM 2097 C C . ALA A 1 280 ? -3.248 -13.934 10.897 1.00 81.50 280 ALA A C 1
ATOM 2099 O O . ALA A 1 280 ? -3.226 -12.763 11.272 1.00 81.50 280 ALA A O 1
ATOM 2100 N N . LEU A 1 281 ? -4.377 -14.643 10.888 1.00 81.06 281 LEU A N 1
ATOM 2101 C CA . LEU A 1 281 ? -5.681 -14.039 11.170 1.00 81.06 281 LEU A CA 1
ATOM 2102 C C . LEU A 1 281 ? -5.775 -13.451 12.591 1.00 81.06 281 LEU A C 1
ATOM 2104 O O . LEU A 1 281 ? -6.543 -12.514 12.815 1.00 81.06 281 LEU A O 1
ATOM 2108 N N . GLU A 1 282 ? -4.986 -13.949 13.550 1.00 83.50 282 GLU A N 1
ATOM 2109 C CA . GLU A 1 282 ? -4.898 -13.353 14.888 1.00 83.50 282 GLU A CA 1
ATOM 2110 C C . GLU A 1 282 ? -4.371 -11.911 14.898 1.00 83.50 282 GLU A C 1
ATOM 2112 O O . GLU A 1 282 ? -4.655 -11.178 15.848 1.00 83.50 282 GLU A O 1
ATOM 2117 N N . ASN A 1 283 ? -3.648 -11.484 13.857 1.00 87.50 283 ASN A N 1
ATOM 2118 C CA . ASN A 1 283 ? -3.112 -10.129 13.766 1.00 87.50 283 ASN A CA 1
ATOM 2119 C C . ASN A 1 283 ? -4.210 -9.094 13.470 1.00 87.50 283 ASN A C 1
ATOM 2121 O O . ASN A 1 283 ? -4.136 -7.966 13.960 1.00 87.50 283 ASN A O 1
ATOM 2125 N N . ASP A 1 284 ? -5.252 -9.475 12.720 1.00 89.12 284 ASP A N 1
ATOM 2126 C CA . ASP A 1 284 ? -6.439 -8.645 12.505 1.00 89.12 284 ASP A CA 1
ATOM 2127 C C . ASP A 1 284 ? -7.715 -9.480 12.301 1.00 89.12 284 ASP A C 1
ATOM 2129 O O . ASP A 1 284 ? -8.103 -9.854 11.193 1.00 89.12 284 ASP A O 1
ATOM 2133 N N . SER A 1 285 ? -8.451 -9.682 13.395 1.00 87.69 285 SER A N 1
ATOM 2134 C CA . SER A 1 285 ? -9.746 -10.376 13.364 1.00 87.69 285 SER A CA 1
ATOM 2135 C C . SER A 1 285 ? -10.830 -9.671 12.534 1.00 87.69 285 SER A C 1
ATOM 2137 O O . SER A 1 285 ? -11.824 -10.304 12.176 1.00 87.69 285 SER A O 1
ATOM 2139 N N . THR A 1 286 ? -10.669 -8.387 12.185 1.00 88.00 286 THR A N 1
ATOM 2140 C CA . THR A 1 286 ? -11.657 -7.672 11.359 1.00 88.00 286 THR A CA 1
ATOM 2141 C C . THR A 1 286 ? -11.663 -8.129 9.901 1.00 88.00 286 THR A C 1
ATOM 2143 O O . THR A 1 286 ? -12.672 -7.928 9.224 1.00 88.00 286 THR A O 1
ATOM 2146 N N . CYS A 1 287 ? -10.631 -8.855 9.451 1.00 85.75 287 CYS A N 1
ATOM 2147 C CA . CYS A 1 287 ? -10.613 -9.543 8.156 1.00 85.75 287 CYS A CA 1
ATOM 2148 C C . CYS A 1 287 ? -11.773 -10.542 7.984 1.00 85.75 287 CYS A C 1
ATOM 2150 O O . CYS A 1 287 ? -12.227 -10.772 6.865 1.00 85.75 287 CYS A O 1
ATOM 2152 N N . LEU A 1 288 ? -12.315 -11.082 9.086 1.00 84.25 288 LEU A N 1
ATOM 2153 C CA . LEU A 1 288 ? -13.513 -11.935 9.071 1.00 84.25 288 LEU A CA 1
ATOM 2154 C C . LEU A 1 288 ? -14.788 -11.199 8.637 1.00 84.25 288 LEU A C 1
ATOM 2156 O O . LEU A 1 288 ? -15.764 -11.840 8.256 1.00 84.25 288 LEU A O 1
ATOM 2160 N N . ILE A 1 289 ? -14.803 -9.870 8.761 1.00 87.00 289 ILE A N 1
ATOM 2161 C CA . ILE A 1 289 ? -15.958 -9.020 8.454 1.00 87.00 289 ILE A CA 1
ATOM 2162 C C . ILE A 1 289 ? -15.803 -8.383 7.074 1.00 87.00 289 ILE A C 1
ATOM 2164 O O . ILE A 1 289 ? -16.792 -8.218 6.365 1.00 87.00 289 ILE A O 1
ATOM 2168 N N . SER A 1 290 ? -14.579 -7.994 6.703 1.00 77.69 290 SER A N 1
ATOM 2169 C CA . SER A 1 290 ? -14.303 -7.328 5.428 1.00 77.69 290 SER A CA 1
ATOM 2170 C C . SER A 1 290 ? -14.215 -8.282 4.234 1.00 77.69 290 SER A C 1
ATOM 2172 O O . SER A 1 290 ? -14.358 -7.825 3.103 1.00 77.69 290 SER A O 1
ATOM 2174 N N . GLY A 1 291 ? -13.992 -9.581 4.459 1.00 70.19 291 GLY A N 1
ATOM 2175 C CA . GLY A 1 291 ? -13.966 -10.584 3.393 1.00 70.19 291 GLY A CA 1
ATOM 2176 C C . GLY A 1 291 ? -15.355 -10.881 2.816 1.00 70.19 291 GLY A C 1
ATOM 2177 O O . GLY A 1 291 ? -16.322 -11.027 3.561 1.00 70.19 291 GLY A O 1
ATOM 2178 N N . SER A 1 292 ? -15.448 -11.024 1.488 1.00 69.25 292 SER A N 1
ATOM 2179 C CA . SER A 1 292 ? -16.674 -11.445 0.796 1.00 69.25 292 SER A CA 1
ATOM 2180 C C . SER A 1 292 ? -16.530 -12.839 0.190 1.00 69.25 292 SER A C 1
ATOM 2182 O O . SER A 1 292 ? -15.509 -13.188 -0.399 1.00 69.25 292 SER A O 1
ATOM 2184 N N . ALA A 1 293 ? -17.611 -13.620 0.230 1.00 62.41 293 ALA A N 1
ATOM 2185 C CA . ALA A 1 293 ? -17.712 -14.888 -0.494 1.00 62.41 293 ALA A CA 1
ATOM 2186 C C . ALA A 1 293 ? -17.785 -14.711 -2.026 1.00 62.41 293 ALA A C 1
ATOM 2188 O O . ALA A 1 293 ? -17.883 -15.699 -2.751 1.00 62.41 293 ALA A O 1
ATOM 2189 N N . LYS A 1 294 ? -17.786 -13.475 -2.537 1.00 62.62 294 LYS A N 1
ATOM 2190 C CA . LYS A 1 294 ? -17.629 -13.181 -3.970 1.00 62.62 294 LYS A CA 1
ATOM 2191 C C . LYS A 1 294 ? -16.160 -13.137 -4.387 1.00 62.62 294 LYS A C 1
ATOM 2193 O O . LYS A 1 294 ? -15.864 -13.387 -5.549 1.00 62.62 294 LYS A O 1
ATOM 2198 N N . ASP A 1 295 ? -15.263 -12.934 -3.427 1.00 62.78 295 ASP A N 1
ATOM 2199 C CA . ASP A 1 295 ? -13.822 -12.802 -3.636 1.00 62.78 295 ASP A CA 1
ATOM 2200 C C . ASP A 1 295 ? -13.080 -14.122 -3.350 1.00 62.78 295 ASP A C 1
ATOM 2202 O O . ASP A 1 295 ? -11.920 -14.118 -2.962 1.00 62.78 295 ASP A O 1
ATOM 2206 N N . VAL A 1 296 ? -13.741 -15.274 -3.547 1.00 53.50 296 VAL A N 1
ATOM 2207 C CA . VAL A 1 296 ? -13.226 -16.630 -3.223 1.00 53.50 296 VAL A CA 1
ATOM 2208 C C . VAL A 1 296 ? -11.940 -16.984 -3.980 1.00 53.50 296 VAL A C 1
ATOM 2210 O O . VAL A 1 296 ? -11.212 -17.880 -3.566 1.00 53.50 296 VAL A O 1
ATOM 2213 N N . HIS A 1 297 ? -11.654 -16.292 -5.086 1.00 51.81 297 HIS A N 1
ATOM 2214 C CA . HIS A 1 297 ? -10.408 -16.456 -5.837 1.00 51.81 297 HIS A CA 1
ATOM 2215 C C . HIS A 1 297 ? -9.196 -15.811 -5.152 1.00 51.81 297 HIS A C 1
ATOM 2217 O O . HIS A 1 297 ? -8.067 -16.139 -5.509 1.00 51.81 297 HIS A O 1
ATOM 2223 N N . ASN A 1 298 ? -9.412 -14.935 -4.169 1.00 53.75 298 ASN A N 1
ATOM 2224 C CA . ASN A 1 298 ? -8.345 -14.431 -3.319 1.00 53.75 298 ASN A CA 1
ATOM 2225 C C . ASN A 1 298 ? -8.054 -15.478 -2.237 1.00 53.75 298 ASN A C 1
ATOM 2227 O O . ASN A 1 298 ? -8.971 -16.015 -1.611 1.00 53.75 298 ASN A O 1
ATOM 2231 N N . LEU A 1 299 ? -6.769 -15.774 -2.035 1.00 56.31 299 LEU A N 1
ATOM 2232 C CA . LEU A 1 299 ? -6.283 -16.593 -0.924 1.00 56.31 299 LEU A CA 1
ATOM 2233 C C . LEU A 1 299 ? -6.875 -16.092 0.407 1.00 56.31 299 LEU A C 1
ATOM 2235 O O . LEU A 1 299 ? -7.229 -14.919 0.548 1.00 56.31 299 LEU A O 1
ATOM 2239 N N . TRP A 1 300 ? -7.002 -16.999 1.378 1.00 62.31 300 TRP A N 1
ATOM 2240 C CA . TRP A 1 300 ? -7.431 -16.661 2.737 1.00 62.31 300 TRP A CA 1
ATOM 2241 C C . TRP A 1 300 ? -6.626 -15.457 3.267 1.00 62.31 300 TRP A C 1
ATOM 2243 O O . TRP A 1 300 ? -5.412 -15.442 3.079 1.00 62.31 300 TRP A O 1
ATOM 2253 N N . PRO A 1 301 ? -7.252 -14.439 3.896 1.00 68.69 301 PRO A N 1
ATOM 2254 C CA . PRO A 1 301 ? -6.523 -13.253 4.326 1.00 68.69 301 PRO A CA 1
ATOM 2255 C C . PRO A 1 301 ? -5.499 -13.616 5.406 1.00 68.69 301 PRO A C 1
ATOM 2257 O O . PRO A 1 301 ? -5.851 -14.147 6.461 1.00 68.69 301 PRO A O 1
ATOM 2260 N N . GLU A 1 302 ? -4.243 -13.271 5.150 1.00 75.25 302 GLU A N 1
ATOM 2261 C CA . GLU A 1 302 ? -3.115 -13.436 6.066 1.00 75.25 302 GLU A CA 1
ATOM 2262 C C . GLU A 1 302 ? -2.613 -12.040 6.466 1.00 75.25 302 GLU A C 1
ATOM 2264 O O . GLU A 1 302 ? -1.644 -11.548 5.896 1.00 75.25 302 GLU A O 1
ATOM 2269 N N . PRO A 1 303 ? -3.303 -11.332 7.385 1.00 83.44 303 PRO A N 1
ATOM 2270 C CA . PRO A 1 303 ? -2.904 -9.980 7.755 1.00 83.44 303 PRO A CA 1
ATOM 2271 C C . PRO A 1 303 ? -1.560 -9.993 8.486 1.00 83.44 303 PRO A C 1
ATOM 2273 O O . PRO A 1 303 ? -1.339 -10.813 9.384 1.00 83.44 303 PRO A O 1
ATOM 2276 N N . ASP A 1 304 ? -0.677 -9.065 8.122 1.00 85.56 304 ASP A N 1
ATOM 2277 C CA . ASP A 1 304 ? 0.659 -8.933 8.705 1.00 85.56 304 ASP A CA 1
ATOM 2278 C C . ASP A 1 304 ? 0.623 -8.612 10.202 1.00 85.56 304 ASP A C 1
ATOM 2280 O O . ASP A 1 304 ? -0.387 -8.165 10.752 1.00 85.56 304 ASP A O 1
ATOM 2284 N N . THR A 1 305 ? 1.764 -8.788 10.873 1.00 90.12 305 THR A N 1
ATOM 2285 C CA . THR A 1 305 ? 1.909 -8.391 12.282 1.00 90.12 305 THR A CA 1
ATOM 2286 C C . THR A 1 305 ? 1.511 -6.921 12.493 1.00 90.12 305 THR A C 1
ATOM 2288 O O . THR A 1 305 ? 1.754 -6.088 11.612 1.00 90.12 305 THR A O 1
ATOM 2291 N N . PRO A 1 306 ? 0.972 -6.539 13.669 1.00 91.06 306 PRO A N 1
ATOM 2292 C CA . PRO A 1 306 ? 0.553 -5.161 13.925 1.00 91.06 306 PRO A CA 1
ATOM 2293 C C . PRO A 1 306 ? 1.630 -4.111 13.632 1.00 91.06 306 PRO A C 1
ATOM 2295 O O . PRO A 1 306 ? 1.309 -3.011 13.199 1.00 91.06 306 PRO A O 1
ATOM 2298 N N . GLN A 1 307 ? 2.907 -4.434 13.856 1.00 91.69 307 GLN A N 1
ATOM 2299 C CA . GLN A 1 307 ? 4.035 -3.544 13.587 1.00 91.69 307 GLN A CA 1
ATOM 2300 C C . GLN A 1 307 ? 4.262 -3.336 12.083 1.00 91.69 307 GLN A C 1
ATOM 2302 O O . GLN A 1 307 ? 4.429 -2.195 11.658 1.00 91.69 307 GLN A O 1
ATOM 2307 N N . ALA A 1 308 ? 4.232 -4.410 11.288 1.00 91.50 308 ALA A N 1
ATOM 2308 C CA . ALA A 1 308 ? 4.332 -4.350 9.826 1.00 91.50 308 ALA A CA 1
ATOM 2309 C C . ALA A 1 308 ? 3.157 -3.571 9.221 1.00 91.50 308 ALA A C 1
ATOM 2311 O O . ALA A 1 308 ? 3.368 -2.574 8.531 1.00 91.50 308 ALA A O 1
ATOM 2312 N N . ALA A 1 309 ? 1.929 -3.920 9.612 1.00 93.06 309 ALA A N 1
ATOM 2313 C CA . ALA A 1 309 ? 0.731 -3.206 9.185 1.00 93.06 309 ALA A CA 1
ATOM 2314 C C . ALA A 1 309 ? 0.759 -1.717 9.590 1.00 93.06 309 ALA A C 1
ATOM 2316 O O . ALA A 1 309 ? 0.268 -0.859 8.855 1.00 93.06 309 ALA A O 1
ATOM 2317 N N . CYS A 1 310 ? 1.33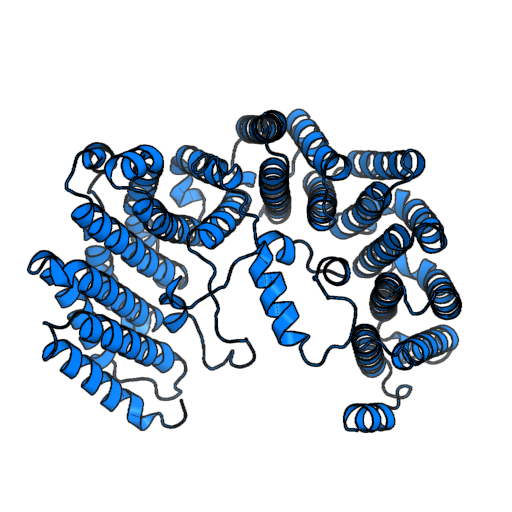4 -1.389 10.755 1.00 95.94 310 CYS A N 1
ATOM 2318 C CA . CYS A 1 310 ? 1.477 -0.010 11.230 1.00 95.94 310 CYS A CA 1
ATOM 2319 C C . CYS A 1 310 ? 2.447 0.790 10.362 1.00 95.94 310 CYS A C 1
ATOM 2321 O O . CYS A 1 310 ? 2.116 1.912 9.973 1.00 95.94 310 CYS A O 1
ATOM 2323 N N . LEU A 1 311 ? 3.599 0.207 10.020 1.00 96.75 311 LEU A N 1
ATOM 2324 C CA . LEU A 1 311 ? 4.568 0.814 9.111 1.00 96.75 311 LEU A CA 1
ATOM 2325 C C . LEU A 1 311 ? 3.939 1.077 7.736 1.00 96.75 311 LEU A C 1
ATOM 2327 O O . LEU A 1 311 ? 4.000 2.200 7.240 1.00 96.75 311 LEU A O 1
ATOM 2331 N N . ASP A 1 312 ? 3.271 0.084 7.152 1.00 95.81 312 ASP A N 1
ATOM 2332 C CA . ASP A 1 312 ? 2.652 0.220 5.831 1.00 95.81 312 ASP A CA 1
ATOM 2333 C C . ASP A 1 312 ? 1.531 1.267 5.828 1.00 95.81 312 ASP A C 1
ATOM 2335 O O . ASP A 1 312 ? 1.484 2.145 4.960 1.00 95.81 312 ASP A O 1
ATOM 2339 N N . ALA A 1 313 ? 0.663 1.247 6.845 1.00 97.44 313 ALA A N 1
ATOM 2340 C CA . ALA A 1 313 ? -0.377 2.256 7.010 1.00 97.44 313 ALA A CA 1
ATOM 2341 C C . ALA A 1 313 ? 0.214 3.662 7.220 1.00 97.44 313 ALA A C 1
ATOM 2343 O O . ALA A 1 313 ? -0.345 4.636 6.709 1.00 97.44 313 ALA A O 1
ATOM 2344 N N . ALA A 1 314 ? 1.347 3.784 7.924 1.00 98.25 314 ALA A N 1
ATOM 2345 C CA . ALA A 1 314 ? 2.030 5.057 8.124 1.00 98.25 314 ALA A CA 1
ATOM 2346 C C . ALA A 1 314 ? 2.595 5.615 6.809 1.00 98.25 314 ALA A C 1
ATOM 2348 O O . ALA A 1 314 ? 2.407 6.794 6.501 1.00 98.25 314 ALA A O 1
ATOM 2349 N N . ILE A 1 315 ? 3.233 4.767 6.002 1.00 98.31 315 ILE A N 1
ATOM 2350 C CA . ILE A 1 315 ? 3.778 5.134 4.690 1.00 98.31 315 ILE A CA 1
ATOM 2351 C C . ILE A 1 315 ? 2.653 5.621 3.761 1.00 98.31 315 ILE A C 1
ATOM 2353 O O . ILE A 1 315 ? 2.771 6.681 3.137 1.00 98.31 315 ILE A O 1
ATOM 2357 N N . LEU A 1 316 ? 1.528 4.899 3.706 1.00 97.44 316 LEU A N 1
ATOM 2358 C CA . LEU A 1 316 ? 0.365 5.283 2.899 1.00 97.44 316 LEU A CA 1
ATOM 2359 C C . LEU A 1 316 ? -0.269 6.602 3.384 1.00 97.44 316 LEU A C 1
ATOM 2361 O O . LEU A 1 316 ? -0.561 7.493 2.578 1.00 97.44 316 LEU A O 1
ATOM 2365 N N . ALA A 1 317 ? -0.436 6.767 4.700 1.00 97.75 317 ALA A N 1
ATOM 2366 C CA . ALA A 1 317 ? -0.974 7.992 5.289 1.00 97.75 317 ALA A CA 1
ATOM 2367 C C . ALA A 1 317 ? -0.053 9.201 5.055 1.00 97.75 317 ALA A C 1
ATOM 2369 O O . ALA A 1 317 ? -0.542 10.293 4.753 1.00 97.75 317 ALA A O 1
ATOM 2370 N N . PHE A 1 318 ? 1.269 9.011 5.127 1.00 98.19 318 PHE A N 1
ATOM 2371 C CA . PHE A 1 318 ? 2.244 10.054 4.809 1.00 98.19 318 PHE A CA 1
ATOM 2372 C C . PHE A 1 318 ? 2.092 10.514 3.363 1.00 98.19 318 PHE A C 1
ATOM 2374 O O . PHE A 1 318 ? 1.981 11.716 3.116 1.00 98.19 318 PHE A O 1
ATOM 2381 N N . GLY A 1 319 ? 2.016 9.566 2.421 1.00 95.75 319 GLY A N 1
ATOM 2382 C CA . GLY A 1 319 ? 1.811 9.863 1.005 1.00 95.75 319 GLY A CA 1
ATOM 2383 C C . GLY A 1 319 ? 0.583 10.745 0.776 1.00 95.75 319 GLY A C 1
ATOM 2384 O O . GLY A 1 319 ? 0.669 11.750 0.078 1.00 95.75 319 GLY A O 1
ATOM 2385 N N . ARG A 1 320 ? -0.538 10.448 1.445 1.00 93.88 320 ARG A N 1
ATOM 2386 C CA . ARG A 1 320 ? -1.777 11.240 1.349 1.00 93.88 320 ARG A CA 1
ATOM 2387 C C . ARG A 1 320 ? -1.649 12.664 1.903 1.00 93.88 320 ARG A C 1
ATOM 2389 O O . ARG A 1 320 ? -2.258 13.579 1.352 1.00 93.88 320 ARG A O 1
ATOM 2396 N N . VAL A 1 321 ? -0.917 12.854 3.001 1.00 95.06 321 VAL A N 1
ATOM 2397 C CA . VAL A 1 321 ? -0.797 14.156 3.689 1.00 95.06 321 VAL A CA 1
ATOM 2398 C C . VAL A 1 321 ? 0.272 15.045 3.050 1.00 95.06 321 VAL A C 1
ATOM 2400 O O . VAL A 1 321 ? 0.127 16.266 3.034 1.00 95.06 321 VAL A O 1
ATOM 2403 N N . PHE A 1 322 ? 1.321 14.461 2.469 1.00 95.44 322 PHE A N 1
ATOM 2404 C CA . PHE A 1 322 ? 2.469 15.192 1.925 1.00 95.44 322 PHE A CA 1
ATOM 2405 C C . PHE A 1 322 ? 2.131 16.312 0.916 1.00 95.44 322 PHE A C 1
ATOM 2407 O O . PHE A 1 322 ? 2.726 17.386 1.019 1.00 95.44 322 PHE A O 1
ATOM 2414 N N . PRO A 1 323 ? 1.180 16.160 -0.029 1.00 94.12 323 PRO A N 1
ATOM 2415 C CA . PRO A 1 323 ? 0.824 17.244 -0.949 1.00 94.12 323 PRO A CA 1
ATOM 2416 C C . PRO A 1 323 ? 0.245 18.481 -0.250 1.00 94.12 323 PRO A C 1
ATOM 2418 O O . PRO A 1 323 ? 0.251 19.566 -0.825 1.00 94.12 323 PRO A O 1
ATOM 2421 N N . MET A 1 324 ? -0.261 18.323 0.974 1.00 92.75 324 MET A N 1
ATOM 2422 C CA . MET A 1 324 ? -1.040 19.336 1.690 1.00 92.75 324 MET A CA 1
ATOM 2423 C C . MET A 1 324 ? -0.205 20.177 2.648 1.00 92.75 324 MET A C 1
ATOM 2425 O O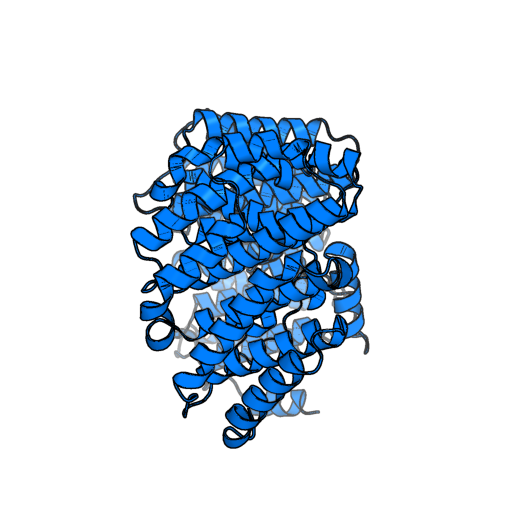 . MET A 1 324 ? -0.704 21.166 3.178 1.00 92.75 324 MET A O 1
ATOM 2429 N N . ILE A 1 325 ? 1.052 19.799 2.884 1.00 93.56 325 ILE A N 1
ATOM 2430 C CA . ILE A 1 325 ? 1.915 20.510 3.826 1.00 93.56 325 ILE A CA 1
ATOM 2431 C C . ILE A 1 325 ? 2.769 21.573 3.122 1.00 93.56 325 ILE A C 1
ATOM 2433 O O . ILE A 1 325 ? 3.083 21.433 1.935 1.00 93.56 325 ILE A O 1
ATOM 2437 N N . PRO A 1 326 ? 3.196 22.631 3.831 1.00 94.38 326 PRO A N 1
ATOM 2438 C CA . PRO A 1 326 ? 4.056 23.660 3.256 1.00 94.38 326 PRO A CA 1
ATOM 2439 C C . PRO A 1 326 ? 5.435 23.122 2.857 1.00 94.38 326 PRO A C 1
ATOM 2441 O O . PRO A 1 326 ? 6.008 22.272 3.542 1.00 94.38 326 PRO A O 1
ATOM 2444 N N . ASP A 1 327 ? 6.038 23.695 1.813 1.00 95.44 327 ASP A N 1
ATOM 2445 C CA . ASP A 1 327 ? 7.343 23.253 1.294 1.00 95.44 327 ASP A CA 1
ATOM 2446 C C . ASP A 1 327 ? 8.478 23.323 2.322 1.00 95.44 327 ASP A C 1
ATOM 2448 O O . ASP A 1 327 ? 9.372 22.478 2.312 1.00 95.44 327 ASP A O 1
ATOM 2452 N N . ARG A 1 328 ? 8.419 24.275 3.264 1.00 96.31 328 ARG A N 1
ATOM 2453 C CA . ARG A 1 328 ? 9.369 24.345 4.384 1.00 96.31 328 ARG A CA 1
ATOM 2454 C C . ARG A 1 328 ? 9.334 23.075 5.237 1.00 96.31 328 ARG A C 1
ATOM 2456 O O . ARG A 1 328 ? 10.383 22.588 5.640 1.00 96.31 328 ARG A O 1
ATOM 2463 N N . GLN A 1 329 ? 8.142 22.545 5.503 1.00 96.44 329 GLN A N 1
ATOM 2464 C CA . GLN A 1 329 ? 7.977 21.330 6.295 1.00 96.44 329 GLN A CA 1
ATOM 2465 C C . GLN A 1 329 ? 8.362 20.086 5.486 1.00 96.44 329 GLN A C 1
ATOM 2467 O O . GLN A 1 329 ? 9.024 19.206 6.029 1.00 96.44 329 GLN A O 1
ATOM 2472 N N . LYS A 1 330 ? 8.036 20.040 4.181 1.00 97.25 330 LYS A N 1
ATOM 2473 C CA . LYS A 1 330 ? 8.520 18.979 3.273 1.00 97.25 330 LYS A CA 1
ATOM 2474 C C . LYS A 1 330 ? 10.044 18.879 3.320 1.00 97.25 330 LYS A C 1
ATOM 2476 O O . LYS A 1 330 ? 10.573 17.792 3.525 1.00 97.25 330 LYS A O 1
ATOM 2481 N N . LEU A 1 331 ? 10.734 20.017 3.181 1.00 98.06 331 LEU A N 1
ATOM 2482 C CA . LEU A 1 331 ? 12.195 20.084 3.214 1.00 98.06 331 LEU A CA 1
ATOM 2483 C C . LEU A 1 331 ? 12.760 19.557 4.538 1.00 98.06 331 LEU A C 1
ATOM 2485 O O . LEU A 1 331 ? 13.607 18.673 4.513 1.00 98.06 331 LEU A O 1
ATOM 2489 N N . GLN A 1 332 ? 12.241 20.035 5.674 1.00 98.25 332 GLN A N 1
ATOM 2490 C CA . GLN A 1 332 ? 12.689 19.600 7.003 1.00 98.25 332 GLN A CA 1
ATOM 2491 C C . GLN A 1 332 ? 12.564 18.085 7.201 1.00 98.25 332 GLN A C 1
ATOM 2493 O O . GLN A 1 332 ? 13.458 17.461 7.765 1.00 98.25 332 GLN A O 1
ATOM 2498 N N . ILE A 1 333 ? 11.470 17.484 6.727 1.00 98.50 333 ILE A N 1
ATOM 2499 C CA . ILE A 1 333 ? 11.256 16.037 6.838 1.00 98.50 333 ILE A CA 1
ATOM 2500 C C . ILE A 1 333 ? 12.242 15.267 5.950 1.00 98.50 333 ILE A C 1
ATOM 2502 O O . ILE A 1 333 ? 12.830 14.287 6.398 1.00 98.50 333 ILE A O 1
ATOM 2506 N N . ILE A 1 334 ? 12.458 15.716 4.710 1.00 98.56 334 ILE A N 1
ATOM 2507 C CA . ILE A 1 334 ? 13.393 15.071 3.776 1.00 98.56 334 ILE A CA 1
ATOM 2508 C C . ILE A 1 334 ? 14.834 15.149 4.302 1.00 98.56 334 ILE A C 1
ATOM 2510 O O . ILE A 1 334 ? 15.559 14.155 4.270 1.00 98.56 334 ILE A O 1
ATOM 2514 N N . GLU A 1 335 ? 15.244 16.307 4.823 1.00 98.50 335 GLU A N 1
ATOM 2515 C CA . GLU A 1 335 ? 16.556 16.488 5.455 1.00 98.50 335 GLU A CA 1
ATOM 2516 C C . GLU A 1 335 ? 16.705 15.605 6.696 1.00 98.50 335 GLU A C 1
ATOM 2518 O O . GLU A 1 335 ? 17.742 14.965 6.875 1.00 98.50 335 GLU A O 1
ATOM 2523 N N . HIS A 1 336 ? 15.650 15.493 7.508 1.00 98.44 336 HIS A N 1
ATOM 2524 C CA . HIS A 1 336 ? 15.641 14.603 8.662 1.00 98.44 336 HIS A CA 1
ATOM 2525 C C . HIS A 1 336 ? 15.794 13.129 8.263 1.00 98.44 336 HIS A C 1
ATOM 2527 O O . HIS A 1 336 ? 16.600 12.419 8.861 1.00 98.44 336 HIS A O 1
ATOM 2533 N N . PHE A 1 337 ? 15.090 12.660 7.226 1.00 98.62 337 PHE A N 1
ATOM 2534 C CA . PHE A 1 337 ? 15.276 11.300 6.711 1.00 98.62 337 PHE A CA 1
ATOM 2535 C C . PHE A 1 337 ? 16.727 11.046 6.286 1.00 98.62 337 PHE A C 1
ATOM 2537 O O . PHE A 1 337 ? 17.310 10.026 6.663 1.00 98.62 337 PHE A O 1
ATOM 2544 N N . ALA A 1 338 ? 17.331 11.986 5.553 1.00 98.25 338 ALA A N 1
ATOM 2545 C CA . ALA A 1 338 ? 18.729 11.886 5.143 1.00 98.25 338 ALA A CA 1
ATOM 2546 C C . ALA A 1 338 ? 19.681 11.823 6.351 1.00 98.25 338 ALA A C 1
ATOM 2548 O O . ALA A 1 338 ? 20.614 11.016 6.366 1.00 98.25 338 ALA A O 1
ATOM 2549 N N . GLU A 1 339 ? 19.434 12.633 7.382 1.00 98.06 339 GLU A N 1
ATOM 2550 C CA . GLU A 1 339 ? 20.218 12.642 8.616 1.00 98.06 339 GLU A CA 1
ATOM 2551 C C . GLU A 1 339 ? 20.111 11.316 9.381 1.00 98.06 339 GLU A C 1
ATOM 2553 O O . GLU A 1 339 ? 21.134 10.755 9.784 1.00 98.06 339 GLU A O 1
ATOM 2558 N N . VAL A 1 340 ? 18.902 10.771 9.540 1.00 97.44 340 VAL A N 1
ATOM 2559 C CA . VAL A 1 340 ? 18.686 9.495 10.237 1.00 97.44 340 VAL A CA 1
ATOM 2560 C C . VAL A 1 340 ? 19.395 8.346 9.521 1.00 97.44 340 VAL A C 1
ATOM 2562 O O . VAL A 1 340 ? 20.085 7.556 10.170 1.00 97.44 340 VAL A O 1
ATOM 2565 N N . ILE A 1 341 ? 19.282 8.268 8.191 1.00 97.06 341 ILE A N 1
ATOM 2566 C CA . ILE A 1 341 ? 19.959 7.236 7.392 1.00 97.06 341 ILE A CA 1
ATOM 2567 C C . ILE A 1 341 ? 21.477 7.368 7.543 1.00 97.06 341 ILE A C 1
ATOM 2569 O O . ILE A 1 341 ? 22.158 6.379 7.819 1.00 97.06 341 ILE A O 1
ATOM 2573 N N . LYS A 1 342 ? 22.016 8.587 7.426 1.00 96.38 342 LYS A N 1
ATOM 2574 C CA . LYS A 1 342 ? 23.457 8.853 7.550 1.00 96.38 342 LYS A CA 1
ATOM 2575 C C . LYS A 1 342 ? 24.004 8.501 8.936 1.00 96.38 342 LYS A C 1
ATOM 2577 O O . LYS A 1 342 ? 25.115 7.987 9.041 1.00 96.38 342 LYS A O 1
ATOM 2582 N N . ASN A 1 343 ? 23.238 8.771 9.990 1.00 95.56 343 ASN A N 1
ATOM 2583 C CA . ASN A 1 343 ? 23.657 8.546 11.373 1.00 95.56 343 ASN A CA 1
ATOM 2584 C C . ASN A 1 343 ? 23.437 7.095 11.848 1.00 95.56 343 ASN A C 1
ATOM 2586 O O . ASN A 1 343 ? 23.924 6.718 12.920 1.00 95.56 343 ASN A O 1
ATOM 2590 N N . CYS A 1 344 ? 22.736 6.261 11.073 1.00 95.38 344 CYS A N 1
ATOM 2591 C CA . CYS A 1 344 ? 22.511 4.859 11.410 1.00 95.38 344 CYS A CA 1
ATOM 2592 C C . CYS A 1 344 ? 23.768 4.011 11.152 1.00 95.38 344 CYS A C 1
ATOM 2594 O O . CYS A 1 344 ? 24.150 3.762 10.013 1.00 95.38 344 CYS A O 1
ATOM 2596 N N . LYS A 1 345 ? 24.405 3.530 12.227 1.00 92.94 345 LYS A N 1
ATOM 2597 C CA . LYS A 1 345 ? 25.638 2.719 12.148 1.00 92.94 345 LYS A CA 1
ATOM 2598 C C . LYS A 1 345 ? 25.396 1.256 11.764 1.00 92.94 345 LYS A C 1
ATOM 2600 O O . LYS A 1 345 ? 26.314 0.580 11.312 1.00 92.94 345 LYS A O 1
ATOM 2605 N N . GLN A 1 346 ? 24.194 0.739 12.012 1.00 94.06 346 GLN A N 1
ATOM 2606 C CA . GLN A 1 346 ? 23.854 -0.660 11.759 1.00 94.06 346 GLN A CA 1
ATOM 2607 C C . GLN A 1 346 ? 23.411 -0.822 10.304 1.00 94.06 346 GLN A C 1
ATOM 2609 O O . GLN A 1 346 ? 22.337 -0.354 9.944 1.00 94.06 346 GLN A O 1
ATOM 2614 N N . ALA A 1 347 ? 24.208 -1.514 9.485 1.00 92.25 347 ALA A N 1
ATOM 2615 C CA . ALA A 1 347 ? 23.976 -1.613 8.041 1.00 92.25 347 ALA A CA 1
ATOM 2616 C C . ALA A 1 347 ? 22.584 -2.164 7.675 1.00 92.25 347 ALA A C 1
ATOM 2618 O O . ALA A 1 347 ? 21.890 -1.571 6.858 1.00 92.25 347 ALA A O 1
ATOM 2619 N N . GLN A 1 348 ? 22.134 -3.251 8.312 1.00 90.69 348 GLN A N 1
ATOM 2620 C CA . GLN A 1 348 ? 20.814 -3.843 8.035 1.00 90.69 348 GLN A CA 1
ATOM 2621 C C . GLN A 1 348 ? 19.664 -2.886 8.376 1.00 90.69 348 GLN A C 1
ATOM 2623 O O . GLN A 1 348 ? 18.759 -2.687 7.570 1.00 90.69 348 GLN A O 1
ATOM 2628 N N . ARG A 1 349 ? 19.735 -2.221 9.536 1.00 94.19 349 ARG A N 1
ATOM 2629 C CA . ARG A 1 349 ? 18.742 -1.217 9.935 1.00 94.19 349 ARG A CA 1
ATOM 2630 C C . ARG A 1 349 ? 18.773 0.008 9.024 1.00 94.19 349 ARG A C 1
ATOM 2632 O O . ARG A 1 349 ? 17.721 0.523 8.665 1.00 94.19 349 ARG A O 1
ATOM 2639 N N . GLN A 1 350 ? 19.961 0.460 8.629 1.00 95.69 350 GLN A N 1
ATOM 2640 C CA . GLN A 1 350 ? 20.118 1.561 7.682 1.00 95.69 350 GLN A CA 1
ATOM 2641 C C . GLN A 1 350 ? 19.426 1.242 6.350 1.00 95.69 350 GLN A C 1
ATOM 2643 O O . GLN A 1 350 ? 18.729 2.103 5.822 1.00 95.69 350 GLN A O 1
ATOM 2648 N N . GLN A 1 351 ? 19.564 0.012 5.838 1.00 94.38 351 GLN A N 1
ATOM 2649 C CA . GLN A 1 351 ? 18.886 -0.426 4.612 1.00 94.38 351 GLN A CA 1
ATOM 2650 C C . GLN A 1 351 ? 17.364 -0.520 4.784 1.00 94.38 351 GLN A C 1
ATOM 2652 O O . GLN A 1 351 ? 16.639 -0.099 3.886 1.00 94.38 351 GLN A O 1
ATOM 2657 N N . ALA A 1 352 ? 16.874 -0.986 5.937 1.00 94.69 352 ALA A N 1
ATOM 2658 C CA . ALA A 1 352 ? 15.439 -1.010 6.226 1.00 94.69 352 ALA A CA 1
ATOM 2659 C C . ALA A 1 352 ? 14.834 0.406 6.255 1.00 94.69 352 ALA A C 1
ATOM 2661 O O . ALA A 1 352 ? 13.852 0.677 5.567 1.00 94.69 352 ALA A O 1
ATOM 2662 N N . ILE A 1 353 ? 15.473 1.341 6.971 1.00 97.38 353 ILE A N 1
ATOM 2663 C CA . ILE A 1 353 ? 15.047 2.750 7.011 1.00 97.38 353 ILE A CA 1
ATOM 2664 C C . ILE A 1 353 ? 15.098 3.365 5.610 1.00 97.38 353 ILE A C 1
ATOM 2666 O O . ILE A 1 353 ? 14.161 4.049 5.209 1.00 97.38 353 ILE A O 1
ATOM 2670 N N . LEU A 1 354 ? 16.171 3.113 4.855 1.00 97.69 354 LEU A N 1
ATOM 2671 C CA . LEU A 1 354 ? 16.311 3.606 3.488 1.00 97.69 354 LEU A CA 1
ATOM 2672 C C . LEU A 1 354 ? 15.162 3.110 2.598 1.00 97.69 354 LEU A C 1
ATOM 2674 O O . LEU A 1 354 ? 14.542 3.927 1.924 1.00 97.69 354 LEU A O 1
ATOM 2678 N N . LEU A 1 355 ? 14.821 1.818 2.635 1.00 96.25 355 LEU A N 1
ATOM 2679 C CA . LEU A 1 355 ? 13.692 1.273 1.874 1.00 96.25 355 LEU A CA 1
ATOM 2680 C C . LEU A 1 355 ? 12.362 1.932 2.266 1.00 96.25 355 LEU A C 1
ATOM 2682 O O . LEU A 1 355 ? 11.614 2.371 1.390 1.00 96.25 355 LEU A O 1
ATOM 2686 N N . ASN A 1 356 ? 12.088 2.043 3.568 1.00 97.62 356 ASN A N 1
ATOM 2687 C CA . ASN A 1 356 ? 10.855 2.640 4.084 1.00 97.62 356 ASN A CA 1
ATOM 2688 C C . ASN A 1 356 ? 10.724 4.105 3.639 1.00 97.62 356 ASN A C 1
ATOM 2690 O O . ASN A 1 356 ? 9.668 4.523 3.159 1.00 97.62 356 ASN A O 1
ATOM 2694 N N . VAL A 1 357 ? 11.812 4.876 3.729 1.00 98.62 357 VAL A N 1
ATOM 2695 C CA . VAL A 1 357 ? 11.877 6.274 3.277 1.00 98.62 357 VAL A CA 1
ATOM 2696 C C . VAL A 1 357 ? 11.670 6.383 1.767 1.00 98.62 357 VAL A C 1
ATOM 2698 O O . VAL A 1 357 ? 10.896 7.228 1.324 1.00 98.62 357 VAL A O 1
ATOM 2701 N N . LEU A 1 358 ? 12.310 5.531 0.962 1.00 98.50 358 LEU A N 1
ATOM 2702 C CA . LEU A 1 358 ? 12.147 5.549 -0.495 1.00 98.50 358 LEU A CA 1
ATOM 2703 C C . LEU A 1 358 ? 10.698 5.252 -0.904 1.00 98.50 358 LEU A C 1
ATOM 2705 O O . LEU A 1 358 ? 10.143 5.977 -1.728 1.00 98.50 358 LEU A O 1
ATOM 2709 N N . CYS A 1 359 ? 10.056 4.258 -0.280 1.00 98.00 359 CYS A N 1
ATOM 2710 C CA . CYS A 1 359 ? 8.643 3.947 -0.522 1.00 98.00 359 CYS A CA 1
ATOM 2711 C C . CYS A 1 359 ? 7.724 5.102 -0.098 1.00 98.00 359 CYS A C 1
ATOM 2713 O O . CYS A 1 359 ? 6.801 5.473 -0.826 1.00 98.00 359 CYS A O 1
ATOM 2715 N N . THR A 1 360 ? 8.026 5.723 1.046 1.00 98.50 360 THR A N 1
ATOM 2716 C CA . THR A 1 360 ? 7.320 6.909 1.553 1.00 98.50 360 THR A CA 1
ATOM 2717 C C . THR A 1 360 ? 7.383 8.062 0.557 1.00 98.50 360 THR A C 1
ATOM 2719 O O . THR A 1 360 ? 6.358 8.666 0.237 1.00 98.50 360 THR A O 1
ATOM 2722 N N . LEU A 1 361 ? 8.571 8.355 0.025 1.00 98.31 361 LEU A N 1
ATOM 2723 C CA . LEU A 1 361 ? 8.764 9.422 -0.954 1.00 98.31 361 LEU A CA 1
ATOM 2724 C C . LEU A 1 361 ? 8.119 9.095 -2.301 1.00 98.31 361 LEU A C 1
ATOM 2726 O O . LEU A 1 361 ? 7.463 9.961 -2.872 1.00 98.31 361 LEU A O 1
ATOM 2730 N N . ALA A 1 362 ? 8.226 7.856 -2.785 1.00 97.75 362 ALA A N 1
ATOM 2731 C CA . ALA A 1 362 ? 7.569 7.432 -4.020 1.00 97.75 362 ALA A CA 1
ATOM 2732 C C . ALA A 1 362 ? 6.045 7.644 -3.955 1.00 97.75 362 ALA A C 1
ATOM 2734 O O . ALA A 1 362 ? 5.459 8.213 -4.880 1.00 97.75 362 ALA A O 1
ATOM 2735 N N . LEU A 1 363 ? 5.408 7.261 -2.841 1.00 97.31 363 LEU A N 1
ATOM 2736 C CA . LEU A 1 363 ? 3.976 7.485 -2.623 1.00 97.31 363 LEU A CA 1
ATOM 2737 C C . LEU A 1 363 ? 3.623 8.959 -2.433 1.00 97.31 363 LEU A C 1
ATOM 2739 O O . LEU A 1 363 ? 2.600 9.408 -2.946 1.00 97.31 363 LEU A O 1
ATOM 2743 N N . ALA A 1 364 ? 4.467 9.726 -1.748 1.00 97.12 364 ALA A N 1
ATOM 2744 C CA . ALA A 1 364 ? 4.301 11.168 -1.616 1.00 97.12 364 ALA A CA 1
ATOM 2745 C C . ALA A 1 364 ? 4.335 11.877 -2.981 1.00 97.12 364 ALA A C 1
ATOM 2747 O O . ALA A 1 364 ? 3.466 12.697 -3.276 1.00 97.12 364 ALA A O 1
ATOM 2748 N N . PHE A 1 365 ? 5.289 11.529 -3.847 1.00 97.00 365 PHE A N 1
ATOM 2749 C CA . PHE A 1 365 ? 5.392 12.087 -5.197 1.00 97.00 365 PHE A CA 1
ATOM 2750 C C . PHE A 1 365 ? 4.216 11.661 -6.078 1.00 97.00 365 PHE A C 1
ATOM 2752 O O . PHE A 1 365 ? 3.625 12.501 -6.756 1.00 97.00 365 PHE A O 1
ATOM 2759 N N . ARG A 1 366 ? 3.800 10.392 -5.995 1.00 95.12 366 ARG A N 1
ATOM 2760 C CA . ARG A 1 366 ? 2.572 9.912 -6.640 1.00 95.12 366 ARG A CA 1
ATOM 2761 C C . ARG A 1 366 ? 1.352 10.724 -6.194 1.00 95.12 366 ARG A C 1
ATOM 2763 O O . ARG A 1 366 ? 0.608 11.219 -7.036 1.00 95.12 366 ARG A O 1
ATOM 2770 N N . ALA A 1 367 ? 1.172 10.935 -4.894 1.00 94.69 367 ALA A N 1
ATOM 2771 C CA . ALA A 1 367 ? 0.040 11.692 -4.369 1.00 94.69 367 ALA A CA 1
ATOM 2772 C C . ALA A 1 367 ? 0.046 13.166 -4.812 1.00 94.69 367 ALA A C 1
ATOM 2774 O O . ALA A 1 367 ? -1.022 13.735 -5.034 1.00 94.69 367 ALA A O 1
ATOM 2775 N N . VAL A 1 368 ? 1.222 13.785 -4.992 1.00 94.69 368 VAL A N 1
ATOM 2776 C CA . VAL A 1 368 ? 1.330 15.131 -5.587 1.00 94.69 368 VAL A CA 1
ATOM 2777 C C . VAL A 1 368 ? 0.761 15.123 -7.007 1.00 94.69 368 VAL A C 1
ATOM 2779 O O . VAL A 1 368 ? -0.080 15.963 -7.325 1.00 94.69 368 VAL A O 1
ATOM 2782 N N . THR A 1 369 ? 1.137 14.137 -7.827 1.00 92.06 369 THR A N 1
ATOM 2783 C CA . THR A 1 369 ? 0.669 14.029 -9.222 1.00 92.06 369 THR A CA 1
ATOM 2784 C C . THR A 1 369 ? -0.820 13.705 -9.348 1.00 92.06 369 THR A C 1
ATOM 2786 O O . THR A 1 369 ? -1.485 14.213 -10.246 1.00 92.06 369 THR A O 1
ATOM 2789 N N . GLU A 1 370 ? -1.367 12.899 -8.434 1.00 90.44 370 GLU A N 1
ATOM 2790 C CA . GLU A 1 370 ? -2.786 12.515 -8.419 1.00 90.44 370 GLU A CA 1
ATOM 2791 C C . GLU A 1 370 ? -3.684 13.582 -7.760 1.00 90.44 370 GLU A C 1
ATOM 2793 O O . GLU A 1 370 ? -4.915 13.485 -7.793 1.00 90.44 370 GLU A O 1
ATOM 2798 N N . SER A 1 371 ? -3.093 14.618 -7.153 1.00 85.00 371 SER A N 1
ATOM 2799 C CA . SER A 1 371 ? -3.846 15.662 -6.463 1.00 85.00 371 SER A CA 1
ATOM 2800 C C . SER A 1 371 ? -4.703 16.493 -7.431 1.00 85.00 371 SER A C 1
ATOM 2802 O O . SER A 1 371 ? -4.271 16.953 -8.493 1.00 85.00 371 SER A O 1
ATOM 2804 N N . ARG A 1 372 ? -5.966 16.725 -7.047 1.00 67.12 372 ARG A N 1
ATOM 2805 C CA . ARG A 1 372 ? -6.889 17.576 -7.812 1.00 67.12 372 ARG A CA 1
ATOM 2806 C C . ARG A 1 372 ? -6.394 19.024 -7.758 1.00 67.12 372 ARG A C 1
ATOM 2808 O O . ARG A 1 372 ? -6.466 19.647 -6.704 1.00 67.12 372 ARG A O 1
ATOM 2815 N N . GLY A 1 373 ? -5.920 19.549 -8.886 1.00 65.69 373 GLY A N 1
ATOM 2816 C CA . GLY A 1 373 ? -5.402 20.920 -8.997 1.00 65.69 373 GLY A CA 1
ATOM 2817 C C . GLY A 1 373 ? -4.050 21.041 -9.700 1.00 65.69 373 GLY A C 1
ATOM 2818 O O . GLY A 1 373 ? -3.584 22.157 -9.891 1.00 65.69 373 GLY A O 1
ATOM 2819 N N . GLY A 1 374 ? -3.435 19.921 -10.102 1.00 72.38 374 GLY A N 1
ATOM 2820 C CA . GLY A 1 374 ? -2.162 19.938 -10.825 1.00 72.38 374 GLY A CA 1
ATOM 2821 C C . GLY A 1 374 ? -0.994 20.396 -9.954 1.00 72.38 374 GLY A C 1
ATOM 2822 O O . GLY A 1 374 ? -0.120 21.103 -10.452 1.00 72.38 374 GLY A O 1
ATOM 2823 N N . ALA A 1 375 ? -0.999 20.037 -8.663 1.00 82.56 375 ALA A N 1
ATOM 2824 C CA . ALA A 1 375 ? 0.093 20.378 -7.759 1.00 82.56 375 ALA A CA 1
ATOM 2825 C C . ALA A 1 375 ? 1.414 19.780 -8.258 1.00 82.56 375 ALA A C 1
ATOM 2827 O O . ALA A 1 375 ? 1.452 18.676 -8.803 1.00 82.56 375 ALA A O 1
ATOM 2828 N N . ARG A 1 376 ? 2.499 20.525 -8.051 1.00 89.19 376 ARG A N 1
ATOM 2829 C CA . ARG A 1 376 ? 3.853 20.156 -8.464 1.00 89.19 376 ARG A CA 1
ATOM 2830 C C . ARG A 1 376 ? 4.848 20.448 -7.355 1.00 89.19 376 ARG A C 1
ATOM 2832 O O . ARG A 1 376 ? 4.551 21.163 -6.396 1.00 89.19 376 ARG A O 1
ATOM 2839 N N . ILE A 1 377 ? 6.040 19.881 -7.484 1.00 92.31 377 ILE A N 1
ATOM 2840 C CA . ILE A 1 377 ? 7.172 20.205 -6.613 1.00 92.31 377 ILE A CA 1
ATOM 2841 C C . ILE A 1 377 ? 8.000 21.307 -7.279 1.00 92.31 377 ILE A C 1
ATOM 2843 O O . ILE A 1 377 ? 8.985 21.029 -7.960 1.00 92.31 377 ILE A O 1
ATOM 2847 N N . ASP A 1 378 ? 7.611 22.562 -7.063 1.00 88.69 378 ASP A N 1
ATOM 2848 C CA . ASP A 1 378 ? 8.278 23.714 -7.691 1.00 88.69 378 ASP A CA 1
ATOM 2849 C C . ASP A 1 378 ? 9.508 24.186 -6.897 1.00 88.69 378 ASP A C 1
ATOM 2851 O O . ASP A 1 378 ? 10.521 24.615 -7.467 1.00 88.69 378 ASP A O 1
ATOM 2855 N N . SER A 1 379 ? 9.455 24.045 -5.568 1.00 94.50 379 SER A N 1
ATOM 2856 C CA . SER A 1 379 ? 10.517 24.452 -4.647 1.00 94.50 379 SER A CA 1
ATOM 2857 C C . SER A 1 379 ? 11.843 23.758 -4.968 1.00 94.50 379 SER A C 1
ATOM 2859 O O . SER A 1 379 ? 12.015 22.552 -4.778 1.00 94.50 379 SER A O 1
ATOM 2861 N N . GLU A 1 380 ? 12.813 24.536 -5.452 1.00 95.88 380 GLU A N 1
ATOM 2862 C CA . GLU A 1 380 ? 14.166 24.071 -5.759 1.00 95.88 380 GLU A CA 1
ATOM 2863 C C . GLU A 1 380 ? 14.867 23.354 -4.586 1.00 95.88 380 GLU A C 1
ATOM 2865 O O . GLU A 1 380 ? 15.439 22.289 -4.833 1.00 95.88 380 GLU A O 1
ATOM 2870 N N . PRO A 1 381 ? 14.829 23.836 -3.322 1.00 97.75 381 PRO A N 1
ATOM 2871 C CA . PRO A 1 381 ? 15.477 23.114 -2.228 1.00 97.75 381 PRO A CA 1
ATOM 2872 C C . PRO A 1 381 ? 14.820 21.755 -1.959 1.00 97.75 381 PRO A C 1
ATOM 2874 O O . PRO A 1 381 ? 15.532 20.774 -1.754 1.00 97.75 381 PRO A O 1
ATOM 2877 N N . VAL A 1 382 ? 13.487 21.656 -2.049 1.00 97.62 382 VAL A N 1
ATOM 2878 C CA . VAL A 1 382 ? 12.774 20.373 -1.909 1.00 97.62 382 VAL A CA 1
ATOM 2879 C C . VAL A 1 382 ? 13.159 19.421 -3.042 1.00 97.62 382 VAL A C 1
ATOM 2881 O O . VAL A 1 382 ? 13.443 18.251 -2.779 1.00 97.62 382 VAL A O 1
ATOM 2884 N N . ARG A 1 383 ? 13.242 19.914 -4.288 1.00 97.00 383 ARG A N 1
ATOM 2885 C CA . ARG A 1 383 ? 13.704 19.122 -5.442 1.00 97.00 383 ARG A CA 1
ATOM 2886 C C . ARG A 1 383 ? 15.122 18.598 -5.237 1.00 97.00 383 ARG A C 1
ATOM 2888 O O . ARG A 1 383 ? 15.355 17.404 -5.420 1.00 97.00 383 ARG A O 1
ATOM 2895 N N . LYS A 1 384 ? 16.059 19.459 -4.830 1.00 97.75 384 LYS A N 1
ATOM 2896 C CA . LYS A 1 384 ? 17.462 19.083 -4.589 1.00 97.75 384 LYS A CA 1
ATOM 2897 C C . LYS A 1 384 ? 17.593 18.047 -3.475 1.00 97.75 384 LYS A C 1
ATOM 2899 O O . LYS A 1 384 ? 18.236 17.023 -3.692 1.00 97.75 384 LYS A O 1
ATOM 2904 N N . ALA A 1 385 ? 16.954 18.278 -2.328 1.00 98.31 385 ALA A N 1
ATOM 2905 C CA . ALA A 1 385 ? 17.001 17.359 -1.192 1.00 98.31 385 ALA A CA 1
ATOM 2906 C C . ALA A 1 385 ? 16.385 15.991 -1.537 1.00 98.31 385 ALA A C 1
ATOM 2908 O O . ALA A 1 385 ? 16.995 14.958 -1.271 1.00 98.31 385 ALA A O 1
ATOM 2909 N N . SER A 1 386 ? 15.225 15.986 -2.207 1.00 98.25 386 SER A N 1
ATOM 2910 C CA . SER A 1 386 ? 14.560 14.756 -2.667 1.00 98.25 386 SER A CA 1
ATOM 2911 C C . SER A 1 386 ? 15.441 13.967 -3.631 1.00 98.25 386 SER A C 1
ATOM 2913 O O . SER A 1 386 ? 15.614 12.763 -3.475 1.00 98.25 386 SER A O 1
ATOM 2915 N N . THR A 1 387 ? 16.033 14.658 -4.609 1.00 98.31 387 THR A N 1
ATOM 2916 C CA . THR A 1 387 ? 16.893 14.035 -5.621 1.00 98.31 387 THR A CA 1
ATOM 2917 C C . THR A 1 387 ? 18.126 13.405 -4.980 1.00 98.31 387 THR A C 1
ATOM 2919 O O . THR A 1 387 ? 18.414 12.243 -5.240 1.00 98.31 387 THR A O 1
ATOM 2922 N N . ALA A 1 388 ? 18.813 14.133 -4.093 1.00 98.19 388 ALA A N 1
ATOM 2923 C CA . ALA A 1 388 ? 20.005 13.629 -3.413 1.00 98.19 388 ALA A CA 1
ATOM 2924 C C . ALA A 1 388 ? 19.708 12.389 -2.553 1.00 98.19 388 ALA A C 1
ATOM 2926 O O . ALA A 1 388 ? 20.484 11.434 -2.549 1.00 98.19 388 ALA A O 1
ATOM 2927 N N . LEU A 1 389 ? 18.576 12.383 -1.844 1.00 98.44 389 LEU A N 1
ATOM 2928 C CA . LEU A 1 389 ? 18.162 11.256 -1.011 1.00 98.44 389 LEU A CA 1
ATOM 2929 C C . LEU A 1 389 ? 17.800 10.019 -1.849 1.00 98.44 389 LEU A C 1
ATOM 2931 O O . LEU A 1 389 ? 18.219 8.911 -1.517 1.00 98.44 389 LEU A O 1
ATOM 2935 N N . VAL A 1 390 ? 17.070 10.204 -2.951 1.00 98.31 390 VAL A N 1
ATOM 2936 C CA . VAL A 1 390 ? 16.706 9.112 -3.867 1.00 98.31 390 VAL A CA 1
ATOM 2937 C C . VAL A 1 390 ? 17.940 8.540 -4.573 1.00 98.31 390 VAL A C 1
ATOM 2939 O O . VAL A 1 390 ? 18.117 7.323 -4.614 1.00 98.31 390 VAL A O 1
ATOM 2942 N N . GLU A 1 391 ? 18.840 9.392 -5.071 1.00 96.88 391 GLU A N 1
ATOM 2943 C CA . GLU A 1 391 ? 20.086 8.956 -5.719 1.00 96.88 391 GLU A CA 1
ATOM 2944 C C . GLU A 1 391 ? 21.025 8.242 -4.740 1.00 96.88 391 GLU A C 1
ATOM 2946 O O . GLU A 1 391 ? 21.644 7.242 -5.106 1.00 96.88 391 GLU A O 1
ATOM 2951 N N . SER A 1 392 ? 21.056 8.661 -3.470 1.00 96.44 392 SER A N 1
ATOM 2952 C CA . SER A 1 392 ? 21.747 7.916 -2.412 1.00 96.44 392 SER A CA 1
ATOM 2953 C C . SER A 1 392 ? 21.235 6.473 -2.307 1.00 96.44 392 SER A C 1
ATOM 2955 O O . SER A 1 392 ? 22.031 5.555 -2.116 1.00 96.44 392 SER A O 1
ATOM 2957 N N . GLY A 1 393 ? 19.933 6.237 -2.510 1.00 96.12 393 GLY A N 1
ATOM 2958 C CA . GLY A 1 393 ? 19.345 4.895 -2.558 1.00 96.12 393 GLY A CA 1
ATOM 2959 C C . GLY A 1 393 ? 19.862 4.028 -3.712 1.00 96.12 393 GLY A C 1
ATOM 2960 O O . GLY A 1 393 ? 20.150 2.847 -3.515 1.00 96.12 393 GLY A O 1
ATOM 2961 N N . LEU A 1 394 ? 20.060 4.616 -4.896 1.00 95.56 394 LEU A N 1
ATOM 2962 C CA . LEU A 1 394 ? 20.645 3.925 -6.056 1.00 95.56 394 LEU A CA 1
ATOM 2963 C C . LEU A 1 394 ? 22.123 3.566 -5.839 1.00 95.56 394 LEU A C 1
ATOM 2965 O O . LEU A 1 394 ? 22.599 2.548 -6.345 1.00 95.56 394 LEU A O 1
ATOM 2969 N N . GLU A 1 395 ? 22.856 4.395 -5.093 1.00 94.56 395 GLU A N 1
ATOM 2970 C CA . GLU A 1 395 ? 24.296 4.228 -4.877 1.00 94.56 395 GLU A CA 1
ATOM 2971 C C . GLU A 1 395 ? 24.642 3.349 -3.672 1.00 94.56 395 GLU A C 1
ATOM 2973 O O . GLU A 1 395 ? 25.560 2.533 -3.756 1.00 94.56 395 GLU A O 1
ATOM 2978 N N . THR A 1 396 ? 23.920 3.513 -2.563 1.00 92.31 396 THR A N 1
ATOM 2979 C CA . THR A 1 396 ? 24.196 2.852 -1.275 1.00 92.31 396 THR A CA 1
ATOM 2980 C C . THR A 1 396 ? 23.283 1.660 -0.994 1.00 92.31 396 THR A C 1
ATOM 2982 O O . THR A 1 396 ? 23.560 0.883 -0.078 1.00 92.31 396 THR A O 1
ATOM 2985 N N . GLY A 1 397 ? 22.214 1.484 -1.778 1.00 87.75 397 GLY A N 1
ATOM 2986 C CA . GLY A 1 397 ? 21.315 0.342 -1.663 1.00 87.75 397 GLY A CA 1
ATOM 2987 C C . GLY A 1 397 ? 22.058 -0.971 -1.890 1.00 87.75 397 GLY A C 1
ATOM 2988 O O . GLY A 1 397 ? 22.758 -1.130 -2.897 1.00 87.75 397 GLY A O 1
ATOM 2989 N N . THR A 1 398 ? 21.922 -1.916 -0.961 1.00 87.06 398 THR A N 1
ATOM 2990 C CA . THR A 1 398 ? 22.602 -3.219 -1.034 1.00 87.06 398 THR A CA 1
ATOM 2991 C C . THR A 1 398 ? 21.772 -4.273 -1.759 1.00 87.06 398 THR A C 1
ATOM 2993 O O . THR A 1 398 ? 22.348 -5.148 -2.403 1.00 87.06 398 THR A O 1
ATOM 2996 N N . THR A 1 399 ? 20.441 -4.169 -1.713 1.00 86.25 399 THR A N 1
ATOM 2997 C CA . THR A 1 399 ? 19.515 -5.126 -2.332 1.00 86.25 399 THR A CA 1
ATOM 2998 C C . THR A 1 399 ? 18.916 -4.585 -3.639 1.00 86.25 399 THR A C 1
ATOM 3000 O O . THR A 1 399 ? 18.781 -3.365 -3.800 1.00 86.25 399 THR A O 1
ATOM 3003 N N . PRO A 1 400 ? 18.522 -5.464 -4.584 1.00 87.00 400 PRO A N 1
ATOM 3004 C CA . PRO A 1 400 ? 17.784 -5.059 -5.781 1.00 87.00 400 PRO A CA 1
ATOM 3005 C C . PRO A 1 400 ? 16.492 -4.307 -5.448 1.00 87.00 400 PRO A C 1
ATOM 3007 O O . PRO A 1 400 ? 16.201 -3.306 -6.091 1.00 87.00 400 PRO A O 1
ATOM 3010 N N . LEU A 1 401 ? 15.786 -4.713 -4.385 1.00 88.69 401 LEU A N 1
ATOM 3011 C CA . LEU A 1 401 ? 14.555 -4.067 -3.924 1.00 88.69 401 LEU A CA 1
ATOM 3012 C C . LEU A 1 401 ? 14.764 -2.600 -3.525 1.00 88.69 401 LEU A C 1
ATOM 3014 O O . LEU A 1 401 ? 13.998 -1.740 -3.949 1.00 88.69 401 LEU A O 1
ATOM 3018 N N . VAL A 1 402 ? 15.825 -2.284 -2.769 1.00 91.94 402 VAL A N 1
ATOM 3019 C CA . VAL A 1 402 ? 16.142 -0.891 -2.396 1.00 91.94 402 VAL A CA 1
ATOM 3020 C C . VAL A 1 402 ? 16.451 -0.053 -3.636 1.00 91.94 402 VAL A C 1
ATOM 3022 O O . VAL A 1 402 ? 15.962 1.069 -3.766 1.00 91.94 402 VAL A O 1
ATOM 3025 N N . ARG A 1 403 ? 17.227 -0.602 -4.579 1.00 93.62 403 ARG A N 1
ATOM 3026 C CA . ARG A 1 403 ? 17.539 0.094 -5.837 1.00 93.62 403 ARG A CA 1
ATOM 3027 C C . ARG A 1 403 ? 16.297 0.273 -6.707 1.00 93.62 403 ARG A C 1
ATOM 3029 O O . ARG A 1 403 ? 16.160 1.321 -7.330 1.00 93.62 403 ARG A O 1
ATOM 3036 N N . ALA A 1 404 ? 15.390 -0.701 -6.716 1.00 93.31 404 ALA A N 1
ATOM 3037 C CA . ALA A 1 404 ? 14.138 -0.617 -7.450 1.00 93.31 404 ALA A CA 1
ATOM 3038 C C . ALA A 1 404 ? 13.189 0.428 -6.857 1.00 93.31 404 ALA A C 1
ATOM 3040 O O . ALA A 1 404 ? 12.686 1.277 -7.588 1.00 93.31 404 ALA A O 1
ATOM 3041 N N . ALA A 1 405 ? 13.045 0.462 -5.531 1.00 95.06 405 ALA A N 1
ATOM 3042 C CA . ALA A 1 405 ? 12.295 1.509 -4.843 1.00 95.06 405 ALA A CA 1
ATOM 3043 C C . ALA A 1 405 ? 12.890 2.906 -5.100 1.00 95.06 405 ALA A C 1
ATOM 3045 O O . ALA A 1 405 ? 12.146 3.867 -5.286 1.00 95.06 405 ALA A O 1
ATOM 3046 N N . ALA A 1 406 ? 14.222 3.031 -5.165 1.00 97.31 406 ALA A N 1
ATOM 3047 C CA . ALA A 1 406 ? 14.883 4.288 -5.515 1.00 97.31 406 ALA A CA 1
ATOM 3048 C C . ALA A 1 406 ? 14.647 4.699 -6.978 1.00 97.31 406 ALA A C 1
ATOM 3050 O O . ALA A 1 406 ? 14.346 5.860 -7.248 1.00 97.31 406 ALA A O 1
ATOM 3051 N N . ALA A 1 407 ? 14.736 3.759 -7.920 1.00 96.69 407 ALA A N 1
ATOM 3052 C CA . ALA A 1 407 ? 14.412 3.993 -9.326 1.00 96.69 407 ALA A CA 1
ATOM 3053 C C . ALA A 1 407 ? 12.950 4.439 -9.503 1.00 96.69 407 ALA A C 1
ATOM 3055 O O . ALA A 1 407 ? 12.681 5.425 -10.196 1.00 96.69 407 ALA A O 1
ATOM 3056 N N . GLU A 1 408 ? 12.021 3.772 -8.815 1.00 95.88 408 GLU A N 1
ATOM 3057 C CA . GLU A 1 408 ? 10.604 4.127 -8.808 1.00 95.88 408 GLU A CA 1
ATOM 3058 C C . GLU A 1 408 ? 10.377 5.521 -8.213 1.00 95.88 408 GLU A C 1
ATOM 3060 O O . GLU A 1 408 ? 9.708 6.357 -8.824 1.00 95.88 408 GLU A O 1
ATOM 3065 N N . ALA A 1 409 ? 10.994 5.818 -7.065 1.00 97.81 409 ALA A N 1
ATOM 3066 C CA . ALA A 1 409 ? 10.931 7.137 -6.444 1.00 97.81 409 ALA A CA 1
ATOM 3067 C C . ALA A 1 409 ? 11.491 8.235 -7.363 1.00 97.81 409 ALA A C 1
ATOM 3069 O O . ALA A 1 409 ? 10.918 9.324 -7.416 1.00 97.81 409 ALA A O 1
ATOM 3070 N N . LEU A 1 410 ? 12.562 7.964 -8.120 1.00 97.62 410 LEU A N 1
ATOM 3071 C CA . LEU A 1 410 ? 13.139 8.929 -9.061 1.00 97.62 410 LEU A CA 1
ATOM 3072 C C . LEU A 1 410 ? 12.180 9.221 -10.217 1.00 97.62 410 LEU A C 1
ATOM 3074 O O . LEU A 1 410 ? 11.959 10.385 -10.548 1.00 97.62 410 LEU A O 1
ATOM 3078 N N . GLY A 1 411 ? 11.564 8.185 -10.793 1.00 95.56 411 GLY A N 1
ATOM 3079 C CA . GLY A 1 411 ? 10.571 8.353 -11.852 1.00 95.56 411 GLY A CA 1
ATOM 3080 C C . GLY A 1 411 ? 9.330 9.119 -11.378 1.00 95.56 411 GLY A C 1
ATOM 3081 O O . GLY A 1 411 ? 8.883 10.054 -12.048 1.00 95.56 411 GLY A O 1
ATOM 3082 N N . ARG A 1 412 ? 8.820 8.805 -10.180 1.00 95.94 412 ARG A N 1
ATOM 3083 C CA . ARG A 1 412 ? 7.707 9.541 -9.555 1.00 95.94 412 ARG A CA 1
ATOM 3084 C C . ARG A 1 412 ? 8.076 10.987 -9.223 1.00 95.94 412 ARG A C 1
ATOM 3086 O O . ARG A 1 412 ? 7.257 11.876 -9.434 1.00 95.94 412 ARG A O 1
ATOM 3093 N N . LEU A 1 413 ? 9.303 11.248 -8.764 1.00 97.56 413 LEU A N 1
ATOM 3094 C CA . LEU A 1 413 ? 9.806 12.607 -8.538 1.00 97.56 413 LEU A CA 1
ATOM 3095 C C . LEU A 1 413 ? 9.845 13.401 -9.848 1.00 97.56 413 LEU A C 1
ATOM 3097 O O . LEU A 1 413 ? 9.361 14.529 -9.895 1.00 97.56 413 LEU A O 1
ATOM 3101 N N . SER A 1 414 ? 10.373 12.812 -10.923 1.00 95.38 414 SER A N 1
ATOM 3102 C CA . SER A 1 414 ? 10.383 13.427 -12.254 1.00 95.38 414 SER A CA 1
ATOM 3103 C C . SER A 1 414 ? 8.974 13.787 -12.735 1.00 95.38 414 SER A C 1
ATOM 3105 O O . SER A 1 414 ? 8.769 14.890 -13.245 1.00 95.38 414 SER A O 1
ATOM 3107 N N . GLN A 1 415 ? 7.995 12.910 -12.503 1.00 94.12 415 GLN A N 1
ATOM 3108 C CA . GLN A 1 415 ? 6.585 13.172 -12.798 1.00 94.12 415 GLN A CA 1
ATOM 3109 C C . GLN A 1 415 ? 6.003 14.300 -11.927 1.00 94.12 415 GLN A C 1
ATOM 3111 O O . GLN A 1 415 ? 5.338 15.193 -12.448 1.00 94.12 415 GLN A O 1
ATOM 3116 N N . ALA A 1 416 ? 6.283 14.296 -10.620 1.00 95.38 416 ALA A N 1
ATOM 3117 C CA . ALA A 1 416 ? 5.786 15.290 -9.664 1.00 95.38 416 ALA A CA 1
ATOM 3118 C C . ALA A 1 416 ? 6.371 16.694 -9.874 1.00 95.38 416 ALA A C 1
ATOM 3120 O O . ALA A 1 416 ? 5.715 17.690 -9.572 1.00 95.38 416 ALA A O 1
ATOM 3121 N N . VAL A 1 417 ? 7.596 16.794 -10.393 1.00 95.06 417 VAL A N 1
ATOM 3122 C CA . VAL A 1 417 ? 8.183 18.075 -10.808 1.00 95.06 417 VAL A CA 1
ATOM 3123 C C . VAL A 1 417 ? 7.559 18.546 -12.126 1.00 95.06 417 VAL A C 1
ATOM 3125 O O . VAL A 1 417 ? 7.228 19.721 -12.270 1.00 95.06 417 VAL A O 1
ATOM 3128 N N . GLY A 1 418 ? 7.375 17.643 -13.095 1.00 90.38 418 GLY A N 1
ATOM 3129 C CA . GLY A 1 418 ? 6.702 17.951 -14.363 1.00 90.38 418 GLY A CA 1
ATOM 3130 C C . GLY A 1 418 ? 7.422 18.989 -15.239 1.00 90.38 418 GLY A C 1
ATOM 3131 O O . GLY A 1 418 ? 6.783 19.608 -16.093 1.00 90.38 418 GLY A O 1
ATOM 3132 N N . ASP A 1 419 ? 8.721 19.204 -15.010 1.00 90.81 419 ASP A N 1
ATOM 3133 C CA . ASP A 1 419 ? 9.596 20.098 -15.778 1.00 90.81 419 ASP A CA 1
ATOM 3134 C C . ASP A 1 419 ? 10.477 19.271 -16.737 1.00 90.81 419 ASP A C 1
ATOM 3136 O O . ASP A 1 419 ? 11.311 18.488 -16.265 1.00 90.81 419 ASP A O 1
ATOM 3140 N N . PRO A 1 420 ? 10.342 19.436 -18.068 1.00 90.00 420 PRO A N 1
ATOM 3141 C CA . PRO A 1 420 ? 11.153 18.714 -19.047 1.00 90.00 420 PRO A CA 1
ATOM 3142 C C . PRO A 1 420 ? 12.664 18.887 -18.850 1.00 90.00 420 PRO A C 1
ATOM 3144 O O . PRO A 1 420 ? 13.416 17.939 -19.074 1.00 90.00 420 PRO A O 1
ATOM 3147 N N . GLN A 1 421 ? 13.127 20.057 -18.391 1.00 90.88 421 GLN A N 1
ATOM 3148 C CA . GLN A 1 421 ? 14.555 20.286 -18.154 1.00 90.88 421 GLN A CA 1
ATOM 3149 C C . GLN A 1 421 ? 15.058 19.461 -16.965 1.00 90.88 421 GLN A C 1
ATOM 3151 O O . GLN A 1 421 ? 16.146 18.883 -17.016 1.00 90.88 421 GLN A O 1
ATOM 3156 N N . PHE A 1 422 ? 14.257 19.353 -15.904 1.00 93.19 422 PHE A N 1
ATOM 3157 C CA . PHE A 1 422 ? 14.567 18.484 -14.773 1.00 93.19 422 PHE A CA 1
ATOM 3158 C C . PHE A 1 422 ? 14.647 17.011 -15.200 1.00 93.19 422 PHE A C 1
ATOM 3160 O O . PHE A 1 422 ? 15.603 16.322 -14.840 1.00 93.19 422 PHE A O 1
ATOM 3167 N N . VAL A 1 423 ? 13.689 16.544 -16.010 1.00 93.25 423 VAL A N 1
ATOM 3168 C CA . VAL A 1 423 ? 13.677 15.176 -16.561 1.00 93.25 423 VAL A CA 1
ATOM 3169 C C . VAL A 1 423 ? 14.931 14.911 -17.395 1.00 93.25 423 VAL A C 1
ATOM 3171 O O . VAL A 1 423 ? 15.606 13.905 -17.178 1.00 93.25 423 VAL A O 1
ATOM 3174 N N . ALA A 1 424 ? 15.289 15.839 -18.286 1.00 91.31 424 ALA A N 1
ATOM 3175 C CA . ALA A 1 424 ? 16.496 15.762 -19.104 1.00 91.31 424 ALA A CA 1
ATOM 3176 C C . ALA A 1 424 ? 17.768 15.634 -18.255 1.00 91.31 424 ALA A C 1
ATOM 3178 O O . ALA A 1 424 ? 18.602 14.759 -18.492 1.00 91.31 424 ALA A O 1
ATOM 3179 N N . LEU A 1 425 ? 17.889 16.458 -17.210 1.00 93.62 425 LEU A N 1
ATOM 3180 C CA . LEU A 1 425 ? 19.020 16.410 -16.283 1.00 93.62 425 LEU A CA 1
ATOM 3181 C C . LEU A 1 425 ? 19.100 15.078 -15.526 1.00 93.62 425 LEU A C 1
ATOM 3183 O O . LEU A 1 425 ? 20.202 14.578 -15.307 1.00 93.62 425 LEU A O 1
ATOM 3187 N N . ARG A 1 426 ? 17.964 14.495 -15.116 1.00 94.81 426 ARG A N 1
ATOM 3188 C CA . ARG A 1 426 ? 17.948 13.189 -14.431 1.00 94.81 426 ARG A CA 1
ATOM 3189 C C . ARG A 1 426 ? 18.288 12.037 -15.375 1.00 94.81 426 ARG A C 1
ATOM 3191 O O . ARG A 1 426 ? 19.085 11.176 -15.005 1.00 94.81 426 ARG A O 1
ATOM 3198 N N . ALA A 1 427 ? 17.761 12.044 -16.599 1.00 93.75 427 ALA A N 1
ATOM 3199 C CA . ALA A 1 427 ? 18.118 11.057 -17.618 1.00 93.75 427 ALA A CA 1
ATOM 3200 C C . ALA A 1 427 ? 19.619 11.116 -17.949 1.00 93.75 427 ALA A C 1
ATOM 3202 O O . ALA A 1 427 ? 20.294 10.086 -17.961 1.00 93.75 427 ALA A O 1
ATOM 3203 N N . GLN A 1 428 ? 20.168 12.325 -18.120 1.00 93.44 428 GLN A N 1
ATOM 3204 C CA . GLN A 1 428 ? 21.597 12.518 -18.361 1.00 93.44 428 GLN A CA 1
ATOM 3205 C C . GLN A 1 428 ? 22.457 12.013 -17.196 1.00 93.44 428 GLN A C 1
ATOM 3207 O O . GLN A 1 428 ? 23.418 11.280 -17.425 1.00 93.44 428 GLN A O 1
ATOM 3212 N N . ALA A 1 429 ? 22.077 12.320 -15.951 1.00 94.75 429 ALA A N 1
ATOM 3213 C CA . ALA A 1 429 ? 22.775 11.811 -14.772 1.00 94.75 429 ALA A CA 1
ATOM 3214 C C . ALA A 1 429 ? 22.802 10.271 -14.736 1.00 94.75 429 ALA A C 1
ATOM 3216 O O . ALA A 1 429 ? 23.839 9.680 -14.427 1.00 94.75 429 ALA A O 1
ATOM 3217 N N . CYS A 1 430 ? 21.706 9.609 -15.122 1.00 95.75 430 CYS A N 1
ATOM 3218 C CA . CYS A 1 430 ? 21.672 8.150 -15.238 1.00 95.75 430 CYS A CA 1
ATOM 3219 C C . CYS A 1 430 ? 22.648 7.638 -16.310 1.00 95.75 430 CYS A C 1
ATOM 3221 O O . CYS A 1 430 ? 23.381 6.682 -16.052 1.00 95.75 430 CYS A O 1
ATOM 3223 N N . PHE A 1 431 ? 22.724 8.282 -17.483 1.00 94.44 431 PHE A N 1
ATOM 3224 C CA . PHE A 1 431 ? 23.691 7.910 -18.527 1.00 94.44 431 PHE A CA 1
ATOM 3225 C C . PHE A 1 431 ? 25.138 8.023 -18.045 1.00 94.44 431 PHE A C 1
ATOM 3227 O O . PHE A 1 431 ? 25.944 7.120 -18.288 1.00 94.44 431 PHE A O 1
ATOM 3234 N N . ASP A 1 432 ? 25.464 9.098 -17.335 1.00 95.25 432 ASP A N 1
ATOM 3235 C CA . ASP A 1 432 ? 26.812 9.323 -16.821 1.00 95.25 432 ASP A CA 1
ATOM 3236 C C . ASP A 1 432 ? 27.182 8.268 -15.766 1.00 95.25 432 ASP A C 1
ATOM 3238 O O . ASP A 1 432 ? 28.270 7.687 -15.810 1.00 95.25 432 ASP A O 1
ATOM 3242 N N . LYS A 1 433 ? 26.248 7.925 -14.869 1.00 95.88 433 LYS A N 1
ATOM 3243 C CA . LYS A 1 433 ? 26.446 6.897 -13.832 1.00 95.88 433 LYS A CA 1
ATOM 3244 C C . LYS A 1 433 ? 26.551 5.483 -14.408 1.00 95.88 433 LYS A C 1
ATOM 3246 O O . LYS A 1 433 ? 27.388 4.707 -13.948 1.00 95.88 433 LYS A O 1
ATOM 3251 N N . LEU A 1 434 ? 25.789 5.160 -15.455 1.00 94.44 434 LEU A N 1
ATOM 3252 C CA . LEU A 1 434 ? 25.887 3.883 -16.179 1.00 94.44 434 LEU A CA 1
ATOM 3253 C C . LEU A 1 434 ? 27.243 3.675 -16.864 1.00 94.44 434 LEU A C 1
ATOM 3255 O O . LEU A 1 434 ? 27.668 2.528 -17.030 1.00 94.44 434 LEU A O 1
ATOM 3259 N N . ARG A 1 435 ? 27.904 4.768 -17.269 1.00 92.81 435 ARG A N 1
ATOM 3260 C CA . ARG A 1 435 ? 29.269 4.758 -17.822 1.00 92.81 435 ARG A CA 1
ATOM 3261 C C . ARG A 1 435 ? 30.333 4.693 -16.727 1.00 92.81 435 ARG A C 1
ATOM 3263 O O . ARG A 1 435 ? 31.360 4.045 -16.923 1.00 92.81 435 ARG A O 1
ATOM 3270 N N . ALA A 1 436 ? 30.095 5.369 -15.603 1.00 93.62 436 ALA A N 1
ATOM 3271 C CA . ALA A 1 436 ? 31.035 5.452 -14.490 1.00 93.62 436 ALA A CA 1
ATOM 3272 C C . ALA A 1 436 ? 31.130 4.143 -13.690 1.00 93.62 436 ALA A C 1
ATOM 3274 O O . ALA A 1 436 ? 32.228 3.718 -13.330 1.00 93.62 436 ALA A O 1
ATOM 3275 N N . PHE A 1 437 ? 29.999 3.492 -13.410 1.00 91.69 437 PHE A N 1
ATOM 3276 C CA . PHE A 1 437 ? 29.972 2.258 -12.627 1.00 91.69 437 PHE A CA 1
ATOM 3277 C C . PHE A 1 437 ? 30.162 1.009 -13.488 1.00 91.69 437 PHE A C 1
ATOM 3279 O O . PHE A 1 437 ? 29.809 0.971 -14.665 1.00 91.69 437 PHE A O 1
ATOM 3286 N N . ARG A 1 438 ? 30.723 -0.037 -12.872 1.00 86.75 438 ARG A N 1
ATOM 3287 C CA . ARG A 1 438 ? 31.008 -1.342 -13.497 1.00 86.75 438 ARG A CA 1
ATOM 3288 C C . ARG A 1 438 ? 30.423 -2.526 -12.720 1.00 86.75 438 ARG A C 1
ATOM 3290 O O . ARG A 1 438 ? 30.693 -3.665 -13.070 1.00 86.75 438 ARG A O 1
ATOM 3297 N N . ASP A 1 439 ? 29.630 -2.259 -11.687 1.00 86.94 439 ASP A N 1
ATOM 3298 C CA . ASP A 1 439 ? 29.049 -3.261 -10.792 1.00 86.94 439 ASP A CA 1
ATOM 3299 C C . ASP A 1 439 ? 27.508 -3.239 -10.822 1.00 86.94 439 ASP A C 1
ATOM 3301 O O . ASP A 1 439 ? 26.888 -2.602 -11.681 1.00 86.94 439 ASP A O 1
ATOM 3305 N N . GLY A 1 440 ? 26.881 -3.923 -9.859 1.00 81.75 440 GLY A N 1
ATOM 3306 C CA . GLY A 1 440 ? 25.426 -4.050 -9.743 1.00 81.75 440 GLY A CA 1
ATOM 3307 C C . GLY A 1 440 ? 24.657 -2.730 -9.597 1.00 81.75 440 GLY A C 1
ATOM 3308 O O . GLY A 1 440 ? 23.442 -2.723 -9.778 1.00 81.75 440 GLY A O 1
ATOM 3309 N N . ARG A 1 441 ? 25.319 -1.589 -9.344 1.00 91.00 441 ARG A N 1
ATOM 3310 C CA . ARG A 1 441 ? 24.660 -0.269 -9.365 1.00 91.00 441 ARG A CA 1
ATOM 3311 C C . ARG A 1 441 ? 24.144 0.092 -10.756 1.00 91.00 441 ARG A C 1
ATOM 3313 O O . ARG A 1 441 ? 23.147 0.804 -10.864 1.00 91.00 441 ARG A O 1
ATOM 3320 N N . ARG A 1 442 ? 24.768 -0.431 -11.823 1.00 94.12 442 ARG A N 1
ATOM 3321 C CA . ARG A 1 442 ? 24.295 -0.225 -13.203 1.00 94.12 442 ARG A CA 1
ATOM 3322 C C . ARG A 1 442 ? 22.864 -0.726 -13.395 1.00 94.12 442 ARG A C 1
ATOM 3324 O O . ARG A 1 442 ? 22.101 -0.066 -14.086 1.00 94.12 442 ARG A O 1
ATOM 3331 N N . ALA A 1 443 ? 22.488 -1.831 -12.751 1.00 92.50 443 ALA A N 1
ATOM 3332 C CA . ALA A 1 443 ? 21.128 -2.361 -12.815 1.00 92.50 443 ALA A CA 1
ATOM 3333 C C . ALA A 1 443 ? 20.093 -1.360 -12.268 1.00 92.50 443 ALA A C 1
ATOM 3335 O O . ALA A 1 443 ? 19.081 -1.101 -12.914 1.00 92.50 443 ALA A O 1
ATOM 3336 N N . GLY A 1 444 ? 20.391 -0.718 -11.131 1.00 93.94 444 GLY A N 1
ATOM 3337 C CA . GLY A 1 444 ? 19.522 0.307 -10.542 1.00 93.94 444 GLY A CA 1
ATOM 3338 C C . GLY A 1 444 ? 19.348 1.531 -11.444 1.00 93.94 444 GLY A C 1
ATOM 3339 O O . GLY A 1 444 ? 18.229 1.985 -11.655 1.00 93.94 444 GLY A O 1
ATOM 3340 N N . TYR A 1 445 ? 20.437 2.040 -12.034 1.00 96.50 445 TYR A N 1
ATOM 3341 C CA . TYR A 1 445 ? 20.362 3.175 -12.965 1.00 96.50 445 TYR A CA 1
ATOM 3342 C C . TYR A 1 445 ? 19.711 2.819 -14.312 1.00 96.50 445 TYR A C 1
ATOM 3344 O O . TYR A 1 445 ? 19.067 3.675 -14.916 1.00 96.50 445 TYR A O 1
ATOM 3352 N N . ALA A 1 446 ? 19.842 1.572 -14.778 1.00 95.94 446 ALA A N 1
ATOM 3353 C CA . ALA A 1 446 ? 19.121 1.086 -15.952 1.00 95.94 446 ALA A CA 1
ATOM 3354 C C . ALA A 1 446 ? 17.610 1.084 -15.690 1.00 95.94 446 ALA A C 1
ATOM 3356 O O . ALA A 1 446 ? 16.852 1.648 -16.479 1.00 95.94 446 ALA A O 1
ATOM 3357 N N . LEU A 1 447 ? 17.179 0.550 -14.542 1.00 95.50 447 LEU A N 1
ATOM 3358 C CA . LEU A 1 447 ? 15.775 0.596 -14.145 1.00 95.50 447 LEU A CA 1
ATOM 3359 C C . LEU A 1 447 ? 15.278 2.033 -13.945 1.00 95.50 447 LEU A C 1
ATOM 3361 O O . LEU A 1 447 ? 14.184 2.361 -14.390 1.00 95.50 447 LEU A O 1
ATOM 3365 N N . ALA A 1 448 ? 16.086 2.910 -13.342 1.00 96.12 448 ALA A N 1
ATOM 3366 C CA . ALA A 1 448 ? 15.731 4.312 -13.131 1.00 96.12 448 ALA A CA 1
ATOM 3367 C C . ALA A 1 448 ? 15.399 5.039 -14.445 1.00 96.12 448 ALA A C 1
ATOM 3369 O O . ALA A 1 448 ? 14.429 5.795 -14.490 1.00 96.12 448 ALA A O 1
ATOM 3370 N N . LEU A 1 449 ? 16.134 4.766 -15.531 1.00 94.38 449 LEU A N 1
ATOM 3371 C CA . LEU A 1 449 ? 15.776 5.259 -16.867 1.00 94.38 449 LEU A CA 1
ATOM 3372 C C . LEU A 1 449 ? 14.391 4.761 -17.304 1.00 94.38 449 LEU A C 1
ATOM 3374 O O . LEU A 1 449 ? 13.575 5.561 -17.763 1.00 94.38 449 LEU A O 1
ATOM 3378 N N . GLY A 1 450 ? 14.111 3.468 -17.118 1.00 93.56 450 GLY A N 1
ATOM 3379 C CA . GLY A 1 450 ? 12.798 2.877 -17.390 1.00 93.56 450 GLY A CA 1
ATOM 3380 C C . GLY A 1 450 ? 11.674 3.545 -16.592 1.00 93.56 450 GLY A C 1
ATOM 3381 O O . GLY A 1 450 ? 10.682 3.977 -17.174 1.00 93.56 450 GLY A O 1
ATOM 3382 N N . CYS A 1 451 ? 11.854 3.728 -15.280 1.00 94.62 451 CYS A N 1
ATOM 3383 C CA . CYS A 1 451 ? 10.885 4.383 -14.395 1.00 94.62 451 CYS A CA 1
ATOM 3384 C C . CYS A 1 451 ? 10.645 5.861 -14.754 1.00 94.62 451 CYS A C 1
ATOM 3386 O O . CYS A 1 451 ? 9.504 6.324 -14.700 1.00 94.62 451 CYS A O 1
ATOM 3388 N N . ILE A 1 452 ? 11.685 6.613 -15.141 1.00 94.06 452 ILE A N 1
ATOM 3389 C CA . ILE A 1 452 ? 11.532 8.003 -15.606 1.00 94.06 452 ILE A CA 1
ATOM 3390 C C . ILE A 1 452 ? 10.620 8.045 -16.836 1.00 94.06 452 ILE A C 1
ATOM 3392 O O . ILE A 1 452 ? 9.658 8.814 -16.860 1.00 94.06 452 ILE A O 1
ATOM 3396 N N . HIS A 1 453 ? 10.882 7.198 -17.834 1.00 90.31 453 HIS A N 1
ATOM 3397 C CA . HIS A 1 453 ? 10.051 7.120 -19.036 1.00 90.31 453 HIS A CA 1
ATOM 3398 C C . HIS A 1 453 ? 8.626 6.640 -18.731 1.00 90.31 453 HIS A C 1
ATOM 3400 O O . HIS A 1 453 ? 7.678 7.233 -19.246 1.00 90.31 453 HIS A O 1
ATOM 3406 N N . ARG A 1 454 ? 8.475 5.645 -17.846 1.00 91.06 454 ARG A N 1
ATOM 3407 C CA . ARG A 1 454 ? 7.182 5.105 -17.402 1.00 91.06 454 ARG A CA 1
ATOM 3408 C C . ARG A 1 454 ? 6.249 6.187 -16.873 1.00 91.06 454 ARG A C 1
ATOM 3410 O O . ARG A 1 454 ? 5.094 6.265 -17.278 1.00 91.06 454 ARG A O 1
ATOM 3417 N N . HIS A 1 455 ? 6.747 7.032 -15.973 1.00 91.31 455 HIS A N 1
ATOM 3418 C CA . HIS A 1 455 ? 5.896 7.992 -15.264 1.00 91.31 455 HIS A CA 1
ATOM 3419 C C . HIS A 1 455 ? 5.763 9.338 -15.970 1.00 91.31 455 HIS A C 1
ATOM 3421 O O . HIS A 1 455 ? 4.704 9.961 -15.912 1.00 91.31 455 HIS A O 1
ATOM 3427 N N . VAL A 1 456 ? 6.811 9.803 -16.652 1.00 88.94 456 VAL A N 1
ATOM 3428 C CA . VAL A 1 456 ? 6.758 11.057 -17.422 1.00 88.94 456 VAL A CA 1
ATOM 3429 C C . VAL A 1 456 ? 6.042 10.857 -18.768 1.00 88.94 456 VAL A C 1
ATOM 3431 O O . VAL A 1 456 ? 5.487 11.805 -19.329 1.00 88.94 456 VAL A O 1
ATOM 3434 N N . GLY A 1 457 ? 6.024 9.625 -19.281 1.00 81.31 457 GLY A N 1
ATOM 3435 C CA . GLY A 1 457 ? 5.442 9.275 -20.569 1.00 81.31 457 GLY A CA 1
ATOM 3436 C C . GLY A 1 457 ? 6.275 9.759 -21.759 1.00 81.31 457 GLY A C 1
ATOM 3437 O O . GLY A 1 457 ? 7.251 10.513 -21.635 1.00 81.31 457 GLY A O 1
ATOM 3438 N N . SER A 1 458 ? 5.883 9.326 -22.956 1.00 67.88 458 SER A N 1
ATOM 3439 C CA . SER A 1 458 ? 6.620 9.597 -24.197 1.00 67.88 458 SER A CA 1
ATOM 3440 C C . SER A 1 458 ? 6.659 11.081 -24.590 1.00 67.88 458 SER A C 1
ATOM 3442 O O . SER A 1 458 ? 7.641 11.532 -25.178 1.00 67.88 458 SER A O 1
ATOM 3444 N N . LEU A 1 459 ? 5.647 11.867 -24.207 1.00 61.75 459 LEU A N 1
ATOM 3445 C CA . LEU A 1 459 ? 5.567 13.304 -24.504 1.00 61.75 459 LEU A CA 1
ATOM 3446 C C . LEU A 1 459 ? 6.519 14.152 -23.649 1.00 61.75 459 LEU A C 1
ATOM 3448 O O . LEU A 1 459 ? 7.077 15.125 -24.148 1.00 61.75 459 LEU A O 1
ATOM 3452 N N . GLY A 1 460 ? 6.735 13.784 -22.383 1.00 64.12 460 GLY A N 1
ATOM 3453 C CA . GLY A 1 460 ? 7.645 14.515 -21.494 1.00 64.12 460 GLY A CA 1
ATOM 3454 C C . GLY A 1 460 ? 9.100 14.037 -21.549 1.00 64.12 460 GLY A C 1
ATOM 3455 O O . GLY A 1 460 ? 9.980 14.720 -21.033 1.00 64.12 460 GLY A O 1
ATOM 3456 N N . SER A 1 461 ? 9.374 12.891 -22.184 1.00 68.56 461 SER A N 1
ATOM 3457 C CA . SER A 1 461 ? 10.717 12.289 -22.257 1.00 68.56 461 SER A CA 1
ATOM 3458 C C . SER A 1 461 ? 11.230 12.036 -23.686 1.00 68.56 461 SER A C 1
ATOM 3460 O O . SER A 1 461 ? 12.311 11.471 -23.869 1.00 68.56 461 SER A O 1
ATOM 3462 N N . GLY A 1 462 ? 10.497 12.482 -24.715 1.00 71.69 462 GLY A N 1
ATOM 3463 C CA . GLY A 1 462 ? 10.779 12.178 -26.125 1.00 71.69 462 GLY A CA 1
ATOM 3464 C C . GLY A 1 462 ? 12.188 12.547 -26.605 1.00 71.69 462 GLY A C 1
ATOM 3465 O O . GLY A 1 462 ? 12.772 11.802 -27.387 1.00 71.69 462 GLY A O 1
ATOM 3466 N N . GLN A 1 463 ? 12.780 13.632 -26.088 1.00 76.12 463 GLN A N 1
ATOM 3467 C CA . GLN A 1 463 ? 14.143 14.062 -26.451 1.00 76.12 463 GLN A CA 1
ATOM 3468 C C . GLN A 1 463 ? 15.225 13.042 -26.066 1.00 76.12 463 GLN A C 1
ATOM 3470 O O . GLN A 1 463 ? 16.266 12.970 -26.716 1.00 76.12 463 GLN A O 1
ATOM 3475 N N . HIS A 1 464 ? 14.981 12.238 -25.029 1.00 80.94 464 HIS A N 1
ATOM 3476 C CA . HIS A 1 464 ? 15.937 11.251 -24.529 1.00 80.94 464 HIS A CA 1
ATOM 3477 C C . HIS A 1 464 ? 15.510 9.812 -24.790 1.00 80.94 464 HIS A C 1
ATOM 3479 O O . HIS A 1 464 ? 16.309 8.913 -24.549 1.00 80.94 464 HIS A O 1
ATOM 3485 N N . LEU A 1 465 ? 14.307 9.585 -25.326 1.00 85.81 465 LEU A N 1
ATOM 3486 C CA . LEU A 1 465 ? 13.780 8.248 -25.592 1.00 85.81 465 LEU A CA 1
ATOM 3487 C C . LEU A 1 465 ? 14.721 7.434 -26.485 1.00 85.81 465 LEU A C 1
ATOM 3489 O O . LEU A 1 465 ? 15.103 6.328 -26.120 1.00 85.81 465 LEU A O 1
ATOM 3493 N N . HIS A 1 466 ? 15.161 8.003 -27.611 1.00 88.12 466 HIS A N 1
ATOM 3494 C CA . HIS A 1 466 ? 16.070 7.314 -28.531 1.00 88.12 466 HIS A CA 1
ATOM 3495 C C . HIS A 1 466 ? 17.391 6.918 -27.853 1.00 88.12 466 HIS A C 1
ATOM 3497 O O . HIS A 1 466 ? 17.834 5.773 -27.952 1.00 88.12 466 HIS A O 1
ATOM 3503 N N . THR A 1 467 ? 18.019 7.857 -27.140 1.00 90.06 467 THR A N 1
ATOM 3504 C CA . THR A 1 467 ? 19.282 7.616 -26.426 1.00 90.06 467 THR A CA 1
ATOM 3505 C C . THR A 1 467 ? 19.100 6.605 -25.296 1.00 90.06 467 THR A C 1
ATOM 3507 O O . THR A 1 467 ? 19.928 5.709 -25.153 1.00 90.06 467 THR A O 1
ATOM 3510 N N . GLY A 1 468 ? 18.008 6.706 -24.533 1.00 89.62 468 GLY A N 1
ATOM 3511 C CA . GLY A 1 468 ? 17.653 5.783 -23.459 1.00 89.62 468 GLY A CA 1
ATOM 3512 C C . GLY A 1 468 ? 17.495 4.356 -23.964 1.00 89.62 468 GLY A C 1
ATOM 3513 O O . GLY A 1 468 ? 18.195 3.462 -23.494 1.00 89.62 468 GLY A O 1
ATOM 3514 N N . VAL A 1 469 ? 16.663 4.163 -24.987 1.00 91.81 469 VAL A N 1
ATOM 3515 C CA . VAL A 1 469 ? 16.444 2.861 -25.632 1.00 91.81 469 VAL A CA 1
ATOM 3516 C C . VAL A 1 469 ? 17.749 2.298 -26.204 1.00 91.81 469 VAL A C 1
ATOM 3518 O O . VAL A 1 469 ? 18.072 1.137 -25.967 1.00 91.81 469 VAL A O 1
ATOM 3521 N N . SER A 1 470 ? 18.557 3.125 -26.875 1.00 92.44 470 SER A N 1
ATOM 3522 C CA . SER A 1 470 ? 19.849 2.697 -27.437 1.00 92.44 470 SER A CA 1
ATOM 3523 C C . SER A 1 470 ? 20.838 2.229 -26.363 1.00 92.44 470 SER A C 1
ATOM 3525 O O . SER A 1 470 ? 21.499 1.204 -26.527 1.00 92.44 470 SER A O 1
ATOM 3527 N N . VAL A 1 471 ? 20.947 2.965 -25.249 1.00 93.56 471 VAL A N 1
ATOM 3528 C CA . VAL A 1 471 ? 21.811 2.588 -24.119 1.00 93.56 471 VAL A CA 1
ATOM 3529 C C . VAL A 1 471 ? 21.313 1.299 -23.472 1.00 93.56 471 VAL A C 1
ATOM 3531 O O . VAL A 1 471 ? 22.123 0.416 -23.199 1.00 93.56 471 VAL A O 1
ATOM 3534 N N . LEU A 1 472 ? 20.004 1.161 -23.255 1.00 95.00 472 LEU A N 1
ATOM 3535 C CA . LEU A 1 472 ? 19.429 -0.042 -22.657 1.00 95.00 472 LEU A CA 1
ATOM 3536 C C . LEU A 1 472 ? 19.619 -1.277 -23.547 1.00 95.00 472 LEU A C 1
ATOM 3538 O O . LEU A 1 472 ? 20.005 -2.317 -23.026 1.00 95.00 472 LEU A O 1
ATOM 3542 N N . PHE A 1 473 ? 19.470 -1.168 -24.872 1.00 94.56 473 PHE A N 1
ATOM 3543 C CA . PHE A 1 473 ? 19.817 -2.268 -25.782 1.00 94.56 473 PHE A CA 1
ATOM 3544 C C . PHE A 1 473 ? 21.297 -2.644 -25.707 1.00 94.56 473 PHE A C 1
ATOM 3546 O O . PHE A 1 473 ? 21.634 -3.825 -25.695 1.00 94.56 473 PHE A O 1
ATOM 3553 N N . ALA A 1 474 ? 22.198 -1.663 -25.610 1.00 94.00 474 ALA A N 1
ATOM 3554 C CA . ALA A 1 474 ? 23.620 -1.949 -25.443 1.00 94.00 474 ALA A CA 1
ATOM 3555 C C . ALA A 1 474 ? 23.905 -2.709 -24.133 1.00 94.00 474 ALA A C 1
ATOM 3557 O O . ALA A 1 474 ? 24.721 -3.628 -24.132 1.00 94.00 474 ALA A O 1
ATOM 3558 N N . LEU A 1 475 ? 23.212 -2.368 -23.039 1.00 94.19 475 LEU A N 1
ATOM 3559 C CA . LEU A 1 475 ? 23.291 -3.103 -21.770 1.00 94.19 475 LEU A CA 1
ATOM 3560 C C . LEU A 1 475 ? 22.686 -4.507 -21.877 1.00 94.19 475 LEU A C 1
ATOM 3562 O O . LEU A 1 475 ? 23.273 -5.459 -21.374 1.00 94.19 475 LEU A O 1
ATOM 3566 N N . ALA A 1 476 ? 21.554 -4.649 -22.565 1.00 93.25 476 ALA A N 1
ATOM 3567 C CA . ALA A 1 476 ? 20.887 -5.929 -22.783 1.00 93.25 476 ALA A CA 1
ATOM 3568 C C . ALA A 1 476 ? 21.719 -6.910 -23.633 1.00 93.25 476 ALA A C 1
ATOM 3570 O O . ALA A 1 476 ? 21.495 -8.116 -23.587 1.00 93.25 476 ALA A O 1
ATOM 3571 N N . ARG A 1 477 ? 22.696 -6.417 -24.402 1.00 92.25 477 ARG A N 1
ATOM 3572 C CA . ARG A 1 477 ? 23.624 -7.234 -25.204 1.00 92.25 477 ARG A CA 1
ATOM 3573 C C . ARG A 1 477 ? 24.949 -7.540 -24.481 1.00 92.25 477 ARG A C 1
ATOM 3575 O O . ARG A 1 477 ? 25.780 -8.273 -25.021 1.00 92.25 477 ARG A O 1
ATOM 3582 N N . ASP A 1 478 ? 25.172 -6.992 -23.284 1.00 90.38 478 ASP A N 1
ATOM 3583 C CA . ASP A 1 478 ? 26.394 -7.200 -22.493 1.00 90.38 478 ASP A CA 1
ATOM 3584 C C . ASP A 1 478 ? 26.314 -8.499 -21.674 1.00 90.38 478 ASP A C 1
ATOM 3586 O O . ASP A 1 478 ? 25.902 -8.518 -20.515 1.00 90.38 478 ASP A O 1
ATOM 3590 N N . HIS A 1 479 ? 26.760 -9.599 -22.282 1.00 87.19 479 HIS A N 1
ATOM 3591 C CA . HIS A 1 479 ? 26.733 -10.941 -21.688 1.00 87.19 479 HIS A CA 1
ATOM 3592 C C . HIS A 1 479 ? 27.638 -11.096 -20.451 1.00 87.19 479 HIS A C 1
ATOM 3594 O O . HIS A 1 479 ? 27.553 -12.100 -19.748 1.00 87.19 479 HIS A O 1
ATOM 3600 N N . ASN A 1 480 ? 28.503 -10.117 -20.159 1.00 87.50 480 ASN A N 1
ATOM 3601 C CA . ASN A 1 480 ? 29.404 -10.177 -19.006 1.00 87.50 480 ASN A CA 1
ATOM 3602 C C . ASN A 1 480 ? 28.703 -9.838 -17.681 1.00 87.50 480 ASN A C 1
ATOM 3604 O O . ASN A 1 480 ? 29.278 -10.048 -16.614 1.00 87.50 480 ASN A O 1
ATOM 3608 N N . ALA A 1 481 ? 27.490 -9.279 -17.732 1.00 89.25 481 ALA A N 1
ATOM 3609 C CA . ALA A 1 481 ? 26.762 -8.809 -16.559 1.00 89.25 481 ALA A CA 1
ATOM 3610 C C . ALA A 1 481 ? 25.275 -9.220 -16.623 1.00 89.25 481 ALA A C 1
ATOM 3612 O O . ALA A 1 481 ? 24.421 -8.360 -16.851 1.00 89.25 481 ALA A O 1
ATOM 3613 N N . PRO A 1 482 ? 24.936 -10.502 -16.372 1.00 89.00 482 PRO A N 1
ATOM 3614 C CA . PRO A 1 482 ? 23.577 -11.034 -16.554 1.00 89.00 482 PRO A CA 1
ATOM 3615 C C . PRO A 1 482 ? 22.518 -10.310 -15.710 1.00 89.00 482 PRO A C 1
ATOM 3617 O O . PRO A 1 482 ? 21.418 -10.050 -16.183 1.00 89.00 482 PRO A O 1
ATOM 3620 N N . SER A 1 483 ? 22.863 -9.878 -14.493 1.00 88.31 483 SER A N 1
ATOM 3621 C CA . SER A 1 483 ? 21.949 -9.070 -13.673 1.00 88.31 483 SER A CA 1
ATOM 3622 C C . SER A 1 483 ? 21.639 -7.714 -14.327 1.00 88.31 483 SER A C 1
ATOM 3624 O O . SER A 1 483 ? 20.485 -7.305 -14.413 1.00 88.31 483 SER A O 1
ATOM 3626 N N . VAL A 1 484 ? 22.650 -7.013 -14.856 1.00 93.19 484 VAL A N 1
ATOM 3627 C CA . VAL A 1 484 ? 22.445 -5.725 -15.548 1.00 93.19 484 VAL A CA 1
ATOM 3628 C C . VAL A 1 484 ? 21.644 -5.926 -16.832 1.00 93.19 484 VAL A C 1
ATOM 3630 O O . VAL A 1 484 ? 20.789 -5.102 -17.148 1.00 93.19 484 VAL A O 1
ATOM 3633 N N . GLN A 1 485 ? 21.889 -7.032 -17.535 1.00 93.19 485 GLN A N 1
ATOM 3634 C CA . GLN A 1 485 ? 21.137 -7.440 -18.712 1.00 93.19 485 GLN A CA 1
ATOM 3635 C C . GLN A 1 485 ? 19.647 -7.634 -18.388 1.00 93.19 485 GLN A C 1
ATOM 3637 O O . GLN A 1 485 ? 18.809 -7.020 -19.044 1.00 93.19 485 GLN A O 1
ATOM 3642 N N . ALA A 1 486 ? 19.310 -8.404 -17.348 1.00 92.06 486 ALA A N 1
ATOM 3643 C CA . ALA A 1 486 ? 17.924 -8.635 -16.931 1.00 92.06 486 ALA A CA 1
ATOM 3644 C C . ALA A 1 486 ? 17.199 -7.322 -16.581 1.00 92.06 486 ALA A C 1
ATOM 3646 O O . ALA A 1 486 ? 16.116 -7.040 -17.098 1.00 92.06 486 ALA A O 1
ATOM 3647 N N . TRP A 1 487 ? 17.834 -6.459 -15.782 1.00 94.25 487 TRP A N 1
ATOM 3648 C CA . TRP A 1 487 ? 17.266 -5.159 -15.411 1.00 94.25 487 TRP A CA 1
ATOM 3649 C C . TRP A 1 487 ? 17.140 -4.186 -16.592 1.00 94.25 487 TRP A C 1
ATOM 3651 O O . TRP A 1 487 ? 16.207 -3.384 -16.622 1.00 94.25 487 TRP A O 1
ATOM 3661 N N . ALA A 1 488 ? 18.027 -4.258 -17.590 1.00 95.75 488 ALA A N 1
ATOM 3662 C CA . ALA A 1 488 ? 17.896 -3.482 -18.822 1.00 95.75 488 ALA A CA 1
ATOM 3663 C C . ALA A 1 488 ? 16.711 -3.955 -19.683 1.00 95.75 488 ALA A C 1
ATOM 3665 O O . ALA A 1 488 ? 16.010 -3.120 -20.254 1.00 95.75 488 ALA A O 1
ATOM 3666 N N . MET A 1 489 ? 16.448 -5.266 -19.732 1.00 94.69 489 MET A N 1
ATOM 3667 C CA . MET A 1 489 ? 15.276 -5.828 -20.416 1.00 94.69 489 MET A CA 1
ATOM 3668 C C . MET A 1 489 ? 13.968 -5.389 -19.755 1.00 94.69 489 MET A C 1
ATOM 3670 O O . MET A 1 489 ? 13.054 -4.943 -20.446 1.00 94.69 489 MET A O 1
ATOM 3674 N N . VAL A 1 490 ? 13.911 -5.418 -18.420 1.00 93.88 490 VAL A N 1
ATOM 3675 C CA . VAL A 1 490 ? 12.785 -4.862 -17.654 1.00 93.88 490 VAL A CA 1
ATOM 3676 C C . VAL A 1 490 ? 12.634 -3.361 -17.907 1.00 93.88 490 VAL A C 1
ATOM 3678 O O . VAL A 1 490 ? 11.539 -2.881 -18.167 1.00 93.88 490 VAL A O 1
ATOM 3681 N N . ALA A 1 491 ? 13.720 -2.587 -17.900 1.00 95.06 491 ALA A N 1
ATOM 3682 C CA . ALA A 1 491 ? 13.633 -1.158 -18.193 1.00 95.06 491 ALA A CA 1
ATOM 3683 C C . ALA A 1 491 ? 13.064 -0.885 -19.600 1.00 95.06 491 ALA A C 1
ATOM 3685 O O . ALA A 1 491 ? 12.244 0.019 -19.763 1.00 95.06 491 ALA A O 1
ATOM 3686 N N . LEU A 1 492 ? 13.451 -1.681 -20.605 1.00 94.88 492 LEU A N 1
ATOM 3687 C CA . LEU A 1 492 ? 12.888 -1.608 -21.957 1.00 94.88 492 LEU A CA 1
ATOM 3688 C C . LEU A 1 492 ? 11.399 -1.964 -21.982 1.00 94.88 492 LEU A C 1
ATOM 3690 O O . LEU A 1 492 ? 10.647 -1.293 -22.688 1.00 94.88 492 LEU A O 1
ATOM 3694 N N . SER A 1 493 ? 10.957 -2.968 -21.216 1.00 94.19 493 SER A N 1
ATOM 3695 C CA . SER A 1 493 ? 9.537 -3.334 -21.164 1.00 94.19 493 SER A CA 1
ATOM 3696 C C . SER A 1 493 ? 8.694 -2.214 -20.550 1.00 94.19 493 SER A C 1
ATOM 3698 O O . SER A 1 493 ? 7.655 -1.874 -21.106 1.00 94.19 493 SER A O 1
ATOM 3700 N N . LEU A 1 494 ? 9.183 -1.540 -19.500 1.00 92.44 494 LEU A N 1
ATOM 3701 C CA . LEU A 1 494 ? 8.506 -0.375 -18.907 1.00 92.44 494 LEU A CA 1
ATOM 3702 C C . LEU A 1 494 ? 8.370 0.801 -19.884 1.00 92.44 494 LEU A C 1
ATOM 3704 O O . LEU A 1 494 ? 7.340 1.484 -19.913 1.00 92.44 494 LEU A O 1
ATOM 3708 N N . ILE A 1 495 ? 9.403 1.042 -20.698 1.00 92.12 495 ILE A N 1
ATOM 3709 C CA . ILE A 1 495 ? 9.360 2.059 -21.757 1.00 92.12 495 ILE A CA 1
ATOM 3710 C C . ILE A 1 495 ? 8.362 1.656 -22.846 1.00 92.12 495 ILE A C 1
ATOM 3712 O O . ILE A 1 495 ? 7.604 2.502 -23.317 1.00 92.12 495 ILE A O 1
ATOM 3716 N N . ALA A 1 496 ? 8.348 0.386 -23.251 1.00 91.69 496 ALA A N 1
ATOM 3717 C CA . ALA A 1 496 ? 7.444 -0.119 -24.277 1.00 91.69 496 ALA A CA 1
ATOM 3718 C C . ALA A 1 496 ? 5.970 -0.017 -23.843 1.00 91.69 496 ALA A C 1
ATOM 3720 O O . ALA A 1 496 ? 5.157 0.556 -24.570 1.00 91.69 496 ALA A O 1
ATOM 3721 N N . GLU A 1 497 ? 5.639 -0.467 -22.628 1.00 88.25 497 GLU A N 1
ATOM 3722 C CA . GLU A 1 497 ? 4.274 -0.446 -22.073 1.00 88.25 497 GLU A CA 1
ATOM 3723 C C . GLU A 1 497 ? 3.665 0.962 -22.049 1.00 88.25 497 GLU A C 1
ATOM 3725 O O . GLU A 1 497 ? 2.486 1.149 -22.349 1.00 88.25 497 GLU A O 1
ATOM 3730 N N . THR A 1 498 ? 4.475 1.972 -21.726 1.00 84.69 498 THR A N 1
ATOM 3731 C CA . THR A 1 498 ? 4.022 3.367 -21.578 1.00 84.69 498 THR A CA 1
ATOM 3732 C C . THR A 1 498 ? 4.275 4.243 -22.802 1.00 84.69 498 THR A C 1
ATOM 3734 O O . THR A 1 498 ? 3.681 5.315 -22.941 1.00 84.69 498 THR A O 1
ATOM 3737 N N . GLY A 1 499 ? 5.146 3.810 -23.713 1.00 76.00 499 GLY A N 1
ATOM 3738 C CA . GLY A 1 499 ? 5.600 4.599 -24.855 1.00 76.00 499 GLY A CA 1
ATOM 3739 C C . GLY A 1 499 ? 4.539 4.800 -25.940 1.00 76.00 499 GLY A C 1
ATOM 3740 O O . GLY A 1 499 ? 4.645 5.746 -26.731 1.00 76.00 499 GLY A O 1
ATOM 3741 N N . GLY A 1 500 ? 3.507 3.950 -25.973 1.00 75.44 500 GLY A N 1
ATOM 3742 C CA . GLY A 1 500 ? 2.435 3.993 -26.969 1.00 75.44 500 GLY A CA 1
ATOM 3743 C C . GLY A 1 500 ? 2.984 4.032 -28.400 1.00 75.44 500 GLY A C 1
ATOM 3744 O O . GLY A 1 500 ? 3.958 3.356 -28.733 1.00 75.44 500 GLY A O 1
ATOM 3745 N N . GLY A 1 501 ? 2.411 4.889 -29.252 1.00 76.00 501 GLY A N 1
ATOM 3746 C CA . GLY A 1 501 ? 2.848 5.039 -30.646 1.00 76.00 501 GLY A CA 1
ATOM 3747 C C . GLY A 1 501 ? 4.308 5.483 -30.824 1.00 76.00 501 GLY A C 1
ATOM 3748 O O . GLY A 1 501 ? 4.907 5.174 -31.849 1.00 76.00 501 GLY A O 1
ATOM 3749 N N . MET A 1 502 ? 4.917 6.144 -29.833 1.00 82.44 502 MET A N 1
ATOM 3750 C CA . MET A 1 502 ? 6.313 6.601 -29.926 1.00 82.44 502 MET A CA 1
ATOM 3751 C C . MET A 1 502 ? 7.320 5.454 -29.792 1.00 82.44 502 MET A C 1
ATOM 3753 O O . MET A 1 502 ? 8.434 5.565 -30.300 1.00 82.44 502 MET A O 1
ATOM 3757 N N . PHE A 1 503 ? 6.938 4.345 -29.146 1.00 86.88 503 PHE A N 1
ATOM 3758 C CA . PHE A 1 503 ? 7.782 3.151 -29.078 1.00 86.88 503 PHE A CA 1
ATOM 3759 C C . PHE A 1 503 ? 7.666 2.272 -30.333 1.00 86.88 503 PHE A C 1
ATOM 3761 O O . PHE A 1 503 ? 8.519 1.427 -30.591 1.00 86.88 503 PHE A O 1
ATOM 3768 N N . ARG A 1 504 ? 6.645 2.501 -31.167 1.00 86.75 504 ARG A N 1
ATOM 3769 C CA . ARG A 1 504 ? 6.340 1.678 -32.344 1.00 86.75 504 ARG A CA 1
ATOM 3770 C C . ARG A 1 504 ? 7.509 1.550 -33.322 1.00 86.75 504 ARG A C 1
ATOM 3772 O O . ARG A 1 504 ? 7.726 0.474 -33.865 1.00 86.75 504 ARG A O 1
ATOM 3779 N N . GLY A 1 505 ? 8.296 2.615 -33.494 1.00 88.69 505 GLY A N 1
ATOM 3780 C CA . GLY A 1 505 ? 9.491 2.607 -34.347 1.00 88.69 505 GLY A CA 1
ATOM 3781 C C . GLY A 1 505 ? 10.628 1.702 -33.853 1.00 88.69 505 GLY A C 1
ATOM 3782 O O . GLY A 1 505 ? 11.535 1.404 -34.620 1.00 88.69 505 GLY A O 1
ATOM 3783 N N . TYR A 1 506 ? 10.579 1.244 -32.600 1.00 91.31 506 TYR A N 1
ATOM 3784 C CA . TYR A 1 506 ? 11.584 0.364 -32.003 1.00 91.31 506 TYR A CA 1
ATOM 3785 C C . TYR A 1 506 ? 11.131 -1.098 -31.926 1.00 91.31 506 TYR A C 1
ATOM 3787 O O . TYR A 1 506 ? 11.938 -1.942 -31.551 1.00 91.31 506 TYR A O 1
ATOM 3795 N N . VAL A 1 507 ? 9.878 -1.421 -32.275 1.00 92.00 507 VAL A N 1
ATOM 3796 C CA . VAL A 1 507 ? 9.306 -2.768 -32.084 1.00 92.00 507 VAL A CA 1
ATOM 3797 C C . VAL A 1 507 ? 10.092 -3.839 -32.838 1.00 92.00 507 VAL A C 1
ATOM 3799 O O . VAL A 1 507 ? 10.462 -4.849 -32.247 1.00 92.00 507 VAL A O 1
ATOM 3802 N N . GLU A 1 508 ? 10.390 -3.616 -34.119 1.00 92.00 508 GLU A N 1
ATOM 3803 C CA . GLU A 1 508 ? 11.139 -4.588 -34.929 1.00 92.00 508 GLU A CA 1
ATOM 3804 C C . GLU A 1 508 ? 12.574 -4.774 -34.420 1.00 92.00 508 GLU A C 1
ATOM 3806 O O . GLU A 1 508 ? 13.051 -5.904 -34.313 1.00 92.00 508 GLU A O 1
ATOM 3811 N N . LEU A 1 509 ? 13.237 -3.677 -34.032 1.00 92.31 509 LEU A N 1
ATOM 3812 C CA . LEU A 1 509 ? 14.578 -3.717 -33.445 1.00 92.31 509 LEU A CA 1
ATOM 3813 C C . LEU A 1 509 ? 14.580 -4.493 -32.119 1.00 92.31 509 LEU A C 1
ATOM 3815 O O . LEU A 1 509 ? 15.413 -5.375 -31.920 1.00 92.31 509 LEU A O 1
ATOM 3819 N N . ALA A 1 510 ? 13.620 -4.197 -31.240 1.00 93.69 510 ALA A N 1
ATOM 3820 C CA . ALA A 1 510 ? 13.457 -4.862 -29.954 1.00 93.69 510 ALA A CA 1
ATOM 3821 C C . ALA A 1 510 ? 13.205 -6.363 -30.119 1.00 93.69 510 ALA A C 1
ATOM 3823 O O . ALA A 1 510 ? 13.790 -7.173 -29.404 1.00 93.69 510 ALA A O 1
ATOM 3824 N N . LEU A 1 511 ? 12.358 -6.740 -31.079 1.00 94.00 511 LEU A N 1
ATOM 3825 C CA . LEU A 1 511 ? 12.014 -8.130 -31.352 1.00 94.00 511 LEU A CA 1
ATOM 3826 C C . LEU A 1 511 ? 13.198 -8.915 -31.924 1.00 94.00 511 LEU A C 1
ATOM 3828 O O . LEU A 1 511 ? 13.450 -10.044 -31.501 1.00 94.00 511 LEU A O 1
ATOM 3832 N N . SER A 1 512 ? 13.954 -8.308 -32.843 1.00 94.31 512 SER A N 1
ATOM 3833 C CA . SER A 1 512 ? 15.190 -8.892 -33.372 1.00 94.31 512 SER A CA 1
ATOM 3834 C C . SER A 1 512 ? 16.207 -9.153 -32.257 1.00 94.31 512 SER A C 1
ATOM 3836 O O . SER A 1 512 ? 16.825 -10.221 -32.211 1.00 94.31 512 SER A O 1
ATOM 3838 N N . ASP A 1 513 ? 16.363 -8.203 -31.334 1.00 93.00 513 ASP A N 1
ATOM 3839 C CA . ASP A 1 513 ? 17.236 -8.361 -30.172 1.00 93.00 513 ASP A CA 1
ATOM 3840 C C . ASP A 1 513 ? 16.735 -9.451 -29.225 1.00 93.00 513 ASP A C 1
ATOM 3842 O O . ASP A 1 513 ? 17.529 -10.293 -28.814 1.00 93.00 513 ASP A O 1
ATOM 3846 N N . CYS A 1 514 ? 15.430 -9.504 -28.934 1.00 95.31 514 CYS A N 1
ATOM 3847 C CA . CYS A 1 514 ? 14.839 -10.561 -28.109 1.00 95.31 514 CYS A CA 1
ATOM 3848 C C . CYS A 1 514 ? 15.133 -11.951 -28.681 1.00 95.31 514 CYS A C 1
ATOM 3850 O O . CYS A 1 514 ? 15.605 -12.819 -27.954 1.00 95.31 514 CYS A O 1
ATOM 3852 N N . LEU A 1 515 ? 14.909 -12.160 -29.982 1.00 94.44 515 LEU A N 1
ATOM 3853 C CA . LEU A 1 515 ? 15.193 -13.437 -30.644 1.00 94.44 515 LEU A CA 1
ATOM 3854 C C . LEU A 1 515 ? 16.682 -13.788 -30.592 1.00 94.44 515 LEU A C 1
ATOM 3856 O O . LEU A 1 515 ? 17.043 -14.917 -30.269 1.00 94.44 515 LEU A O 1
ATOM 3860 N N . THR A 1 516 ? 17.551 -12.814 -30.862 1.00 94.38 516 THR A N 1
ATOM 3861 C CA . THR A 1 516 ? 19.004 -13.015 -30.795 1.00 94.38 516 THR A CA 1
ATOM 3862 C C . THR A 1 516 ? 19.437 -13.398 -29.381 1.00 94.38 516 THR A C 1
ATOM 3864 O O . THR A 1 516 ? 20.237 -14.315 -29.208 1.00 94.38 516 THR A O 1
ATOM 3867 N N . LEU A 1 517 ? 18.902 -12.731 -28.360 1.00 93.12 517 LEU A N 1
ATOM 3868 C CA . LEU A 1 517 ? 19.214 -13.025 -26.967 1.00 93.12 517 LEU A CA 1
ATOM 3869 C C . LEU A 1 517 ? 18.646 -14.378 -26.531 1.00 93.12 517 LEU A C 1
ATOM 3871 O O . LEU A 1 517 ? 19.366 -15.120 -25.875 1.00 93.12 517 LEU A O 1
ATOM 3875 N N . LEU A 1 518 ? 17.429 -14.755 -26.934 1.00 92.88 518 LEU A N 1
ATOM 3876 C CA . LEU A 1 518 ? 16.858 -16.073 -26.618 1.00 92.88 518 LEU A CA 1
ATOM 3877 C C . LEU A 1 518 ? 17.710 -17.228 -27.156 1.00 92.88 518 LEU A C 1
ATOM 3879 O O . LEU A 1 518 ? 17.811 -18.262 -26.506 1.00 92.88 518 LEU A O 1
ATOM 3883 N N . LEU A 1 519 ? 18.336 -17.050 -28.322 1.00 91.38 519 LEU A N 1
ATOM 3884 C CA . LEU A 1 519 ? 19.175 -18.077 -28.946 1.00 91.38 519 LEU A CA 1
ATOM 3885 C C . LEU A 1 519 ? 20.587 -18.165 -28.347 1.00 91.38 519 LEU A C 1
ATOM 3887 O O . LEU A 1 519 ? 21.214 -19.218 -28.428 1.00 91.38 519 LEU A O 1
ATOM 3891 N N . ASN A 1 520 ? 21.098 -17.069 -27.777 1.00 91.00 520 ASN A N 1
ATOM 3892 C CA . ASN A 1 520 ? 22.485 -16.971 -27.304 1.00 91.00 520 ASN A CA 1
ATOM 3893 C C . ASN A 1 520 ? 22.621 -16.961 -25.772 1.00 91.00 520 ASN A C 1
ATOM 3895 O O . ASN A 1 520 ? 23.714 -17.185 -25.248 1.00 91.00 520 ASN A O 1
ATOM 3899 N N . THR A 1 521 ? 21.539 -16.694 -25.039 1.00 89.19 521 THR A N 1
ATOM 3900 C CA . THR A 1 521 ? 21.549 -16.662 -23.572 1.00 89.19 521 THR A CA 1
ATOM 3901 C C . THR A 1 521 ? 21.579 -18.084 -23.024 1.00 89.19 521 THR A C 1
ATOM 3903 O O . THR A 1 521 ? 20.777 -18.931 -23.408 1.00 89.19 521 THR A O 1
ATOM 3906 N N . GLN A 1 522 ? 22.500 -18.352 -22.098 1.00 85.94 522 GLN A N 1
ATOM 3907 C CA . GLN A 1 522 ? 22.551 -19.637 -21.400 1.00 85.94 522 GLN A CA 1
ATOM 3908 C C . GLN A 1 522 ? 21.252 -19.871 -20.619 1.00 85.94 522 GLN A C 1
ATOM 3910 O O . GLN A 1 522 ? 20.798 -18.981 -19.902 1.00 85.94 522 GLN A O 1
ATOM 3915 N N . SER A 1 523 ? 20.701 -21.084 -20.687 1.00 80.62 523 SER A N 1
ATOM 3916 C CA . SER A 1 523 ? 19.443 -21.456 -20.014 1.00 80.62 523 SER A CA 1
ATOM 3917 C C . SER A 1 523 ? 19.489 -21.341 -18.484 1.00 80.62 523 SER A C 1
ATOM 3919 O O . SER A 1 523 ? 18.453 -21.330 -17.830 1.00 80.62 523 SER A O 1
ATOM 3921 N N . SER A 1 524 ? 20.684 -21.247 -17.891 1.00 82.69 524 SER A N 1
ATOM 3922 C CA . SER A 1 524 ? 20.872 -20.972 -16.463 1.00 82.69 524 SER A CA 1
ATOM 3923 C C . SER A 1 524 ? 20.541 -19.529 -16.069 1.00 82.69 524 SER A C 1
ATOM 3925 O O . SER A 1 524 ? 20.278 -19.265 -14.900 1.00 82.69 524 SER A O 1
ATOM 3927 N N . ASN A 1 525 ? 20.552 -18.584 -17.016 1.00 86.69 525 ASN A N 1
ATOM 3928 C CA . ASN A 1 525 ? 20.291 -17.166 -16.757 1.00 86.69 525 ASN A CA 1
ATOM 3929 C C . ASN A 1 525 ? 18.787 -16.864 -16.847 1.00 86.69 525 ASN A C 1
ATOM 3931 O O . ASN A 1 525 ? 18.342 -16.102 -17.708 1.00 86.69 525 ASN A O 1
ATOM 3935 N N . VAL A 1 526 ? 18.009 -17.473 -15.949 1.00 86.00 526 VAL A N 1
ATOM 3936 C CA . VAL A 1 526 ? 16.535 -17.411 -15.933 1.00 86.00 526 VAL A CA 1
ATOM 3937 C C . VAL A 1 526 ? 16.021 -15.967 -15.899 1.00 86.00 526 VAL A C 1
ATOM 3939 O O . VAL A 1 526 ? 15.163 -15.614 -16.705 1.00 86.00 526 VAL A O 1
ATOM 3942 N N . GLU A 1 527 ? 16.615 -15.103 -15.069 1.00 87.25 527 GLU A N 1
ATOM 3943 C CA . GLU A 1 527 ? 16.246 -13.681 -14.941 1.00 87.25 527 GLU A CA 1
ATOM 3944 C C . GLU A 1 527 ? 16.288 -12.924 -16.280 1.00 87.25 527 GLU A C 1
ATOM 3946 O O . GLU A 1 527 ? 15.420 -12.101 -16.580 1.00 87.25 527 GLU A O 1
ATOM 3951 N N . VAL A 1 528 ? 17.288 -13.212 -17.119 1.00 90.94 528 VAL A N 1
ATOM 3952 C CA . VAL A 1 528 ? 17.436 -12.569 -18.432 1.00 90.94 528 VAL A CA 1
ATOM 3953 C C . VAL A 1 528 ? 16.314 -13.017 -19.361 1.00 90.94 528 VAL A C 1
ATOM 3955 O O . VAL A 1 528 ? 15.687 -12.186 -20.015 1.00 90.94 528 VAL A O 1
ATOM 3958 N N . VAL A 1 529 ? 16.026 -14.319 -19.397 1.00 90.81 529 VAL A N 1
ATOM 3959 C CA . VAL A 1 529 ? 14.986 -14.890 -20.264 1.00 90.81 529 VAL A CA 1
ATOM 3960 C C . VAL A 1 529 ? 13.584 -14.468 -19.814 1.00 90.81 529 VAL A C 1
ATOM 3962 O O . VAL A 1 529 ? 12.725 -14.197 -20.655 1.00 90.81 529 VAL A O 1
ATOM 3965 N N . GLN A 1 530 ? 13.360 -14.325 -18.508 1.00 88.25 530 GLN A N 1
ATOM 3966 C CA . GLN A 1 530 ? 12.148 -13.715 -17.964 1.00 88.25 530 GLN A CA 1
ATOM 3967 C C . GLN A 1 530 ? 12.015 -12.244 -18.375 1.00 88.25 530 GLN A C 1
ATOM 3969 O O . GLN A 1 530 ? 10.949 -11.830 -18.832 1.00 88.25 530 GLN A O 1
ATOM 3974 N N . GLY A 1 531 ? 13.100 -11.467 -18.289 1.00 90.25 531 GLY A N 1
ATOM 3975 C CA . GLY A 1 531 ? 13.139 -10.089 -18.784 1.00 90.25 531 GLY A CA 1
ATOM 3976 C C . GLY A 1 531 ? 12.803 -9.991 -20.278 1.00 90.25 531 GLY A C 1
ATOM 3977 O O . GLY A 1 531 ? 12.057 -9.099 -20.683 1.00 90.25 531 GLY A O 1
ATOM 3978 N N . ILE A 1 532 ? 13.282 -10.940 -21.096 1.00 93.31 532 ILE A N 1
ATOM 3979 C CA . ILE A 1 532 ? 12.885 -11.056 -22.509 1.00 93.31 532 ILE A CA 1
ATOM 3980 C C . ILE A 1 532 ? 11.380 -11.321 -22.637 1.00 93.31 532 ILE A C 1
ATOM 3982 O O . ILE A 1 532 ? 10.723 -10.648 -23.427 1.00 93.31 532 ILE A O 1
ATOM 3986 N N . GLY A 1 533 ? 10.817 -12.233 -21.838 1.00 91.62 533 GLY A N 1
ATOM 3987 C CA . GLY A 1 533 ? 9.372 -12.489 -21.801 1.00 91.62 533 GLY A CA 1
ATOM 3988 C C . GLY A 1 533 ? 8.553 -11.233 -21.515 1.00 91.62 533 GLY A C 1
ATOM 3989 O O . GLY A 1 533 ? 7.620 -10.927 -22.254 1.00 91.62 533 GLY A O 1
ATOM 3990 N N . LYS A 1 534 ? 8.958 -10.437 -20.518 1.00 91.50 534 LYS A N 1
ATOM 3991 C CA . LYS A 1 534 ? 8.298 -9.160 -20.209 1.00 91.50 534 LYS A CA 1
ATOM 3992 C C . LYS A 1 534 ? 8.378 -8.158 -21.350 1.00 91.50 534 LYS A C 1
ATOM 3994 O O . LYS A 1 534 ? 7.368 -7.533 -21.673 1.00 91.50 534 LYS A O 1
ATOM 3999 N N . LEU A 1 535 ? 9.534 -8.030 -22.003 1.00 94.38 535 LEU A N 1
ATOM 4000 C CA . LEU A 1 535 ? 9.642 -7.167 -23.177 1.00 94.38 535 LEU A CA 1
ATOM 4001 C C . LEU A 1 535 ? 8.750 -7.668 -24.320 1.00 94.38 535 LEU A C 1
ATOM 4003 O O . LEU A 1 535 ? 8.063 -6.859 -24.928 1.00 94.38 535 LEU A O 1
ATOM 4007 N N . LEU A 1 536 ? 8.681 -8.976 -24.581 1.00 94.44 536 LEU A N 1
ATOM 4008 C CA . LEU A 1 536 ? 7.804 -9.539 -25.615 1.00 94.44 536 LEU A CA 1
ATOM 4009 C C . LEU A 1 536 ? 6.323 -9.244 -25.340 1.00 94.44 536 LEU A C 1
ATOM 4011 O O . LEU A 1 536 ? 5.632 -8.769 -26.239 1.00 94.44 536 LEU A O 1
ATOM 4015 N N . THR A 1 537 ? 5.857 -9.432 -24.105 1.00 92.00 537 THR A N 1
ATOM 4016 C CA . THR A 1 537 ? 4.498 -9.063 -23.659 1.00 92.00 537 THR A CA 1
ATOM 4017 C C . THR A 1 537 ? 4.222 -7.569 -23.871 1.00 92.00 537 THR A C 1
ATOM 4019 O O . THR A 1 537 ? 3.166 -7.173 -24.382 1.00 92.00 537 THR A O 1
ATOM 4022 N N . ALA A 1 538 ? 5.195 -6.711 -23.555 1.00 92.50 538 ALA A N 1
ATOM 4023 C CA . ALA A 1 538 ? 5.090 -5.280 -23.811 1.00 92.50 538 ALA A CA 1
ATOM 4024 C C . ALA A 1 538 ? 5.004 -4.974 -25.318 1.00 92.50 538 ALA A C 1
ATOM 4026 O O . ALA A 1 538 ? 4.124 -4.225 -25.736 1.00 92.50 538 ALA A O 1
ATOM 4027 N N . LEU A 1 539 ? 5.832 -5.610 -26.157 1.00 93.50 539 LEU A N 1
ATOM 4028 C CA . LEU A 1 539 ? 5.801 -5.455 -27.617 1.00 93.50 539 LEU A CA 1
ATOM 4029 C C . LEU A 1 539 ? 4.466 -5.910 -28.222 1.00 93.50 539 LEU A C 1
ATOM 4031 O O . LEU A 1 539 ? 3.916 -5.213 -29.076 1.00 93.50 539 LEU A O 1
ATOM 4035 N N . MET A 1 540 ? 3.912 -7.035 -27.761 1.00 92.25 540 MET A N 1
ATOM 4036 C CA . MET A 1 540 ? 2.581 -7.500 -28.169 1.00 92.25 540 MET A CA 1
ATOM 4037 C C . MET A 1 540 ? 1.509 -6.467 -27.828 1.00 92.25 540 MET A C 1
ATOM 4039 O O . MET A 1 540 ? 0.628 -6.201 -28.644 1.00 92.25 540 MET A O 1
ATOM 4043 N N . THR A 1 541 ? 1.610 -5.837 -26.655 1.00 90.81 541 THR A N 1
ATOM 4044 C CA . THR A 1 541 ? 0.719 -4.744 -26.243 1.00 90.81 541 THR A CA 1
ATOM 4045 C C . THR A 1 541 ? 0.897 -3.502 -27.117 1.00 90.81 541 THR A C 1
ATOM 4047 O O . THR A 1 541 ? -0.097 -2.901 -27.518 1.00 90.81 541 THR A O 1
ATOM 4050 N N . CYS A 1 542 ? 2.138 -3.135 -27.462 1.00 90.25 542 CYS A N 1
ATOM 4051 C CA . CYS A 1 542 ? 2.429 -1.988 -28.327 1.00 90.25 542 CYS A CA 1
ATOM 4052 C C . CYS A 1 542 ? 1.837 -2.137 -29.734 1.00 90.25 542 CYS A C 1
ATOM 4054 O O . CYS A 1 542 ? 1.375 -1.150 -30.304 1.00 90.25 542 CYS A O 1
ATOM 4056 N N . VAL A 1 543 ? 1.886 -3.343 -30.311 1.00 90.44 543 VAL A N 1
ATOM 4057 C CA . VAL A 1 543 ? 1.304 -3.619 -31.636 1.00 90.44 543 VAL A CA 1
ATOM 4058 C C . VAL A 1 543 ? -0.216 -3.774 -31.541 1.00 90.44 543 VAL A C 1
ATOM 4060 O O . VAL A 1 543 ? -0.955 -3.239 -32.369 1.00 90.44 543 VAL A O 1
ATOM 4063 N N . GLY A 1 544 ? -0.695 -4.490 -30.523 1.00 89.88 544 GLY A N 1
ATOM 4064 C CA . GLY A 1 544 ? -2.114 -4.655 -30.235 1.00 89.88 544 GLY A CA 1
ATOM 4065 C C . GLY A 1 544 ? -2.888 -5.397 -31.340 1.00 89.88 544 GLY A C 1
ATOM 4066 O O . GLY A 1 544 ? -2.350 -6.306 -31.978 1.00 89.88 544 GLY A O 1
ATOM 4067 N N . PRO A 1 545 ? -4.157 -5.023 -31.605 1.00 89.19 545 PRO A N 1
ATOM 4068 C CA . PRO A 1 545 ? -5.035 -5.716 -32.559 1.00 89.19 545 PRO A CA 1
ATOM 4069 C C . PRO A 1 545 ? -4.518 -5.776 -34.001 1.00 89.19 545 PRO A C 1
ATOM 4071 O O . PRO A 1 545 ? -4.992 -6.592 -34.793 1.00 89.19 545 PRO A O 1
ATOM 4074 N N . GLU A 1 546 ? -3.540 -4.943 -34.366 1.00 89.12 546 GLU A N 1
ATOM 4075 C CA . GLU A 1 546 ? -2.937 -4.973 -35.699 1.00 89.12 546 GLU A CA 1
ATOM 4076 C C . GLU A 1 546 ? -2.250 -6.306 -36.007 1.00 89.12 546 GLU A C 1
ATOM 4078 O O . GLU A 1 546 ? -2.174 -6.688 -37.174 1.00 89.12 546 GLU A O 1
ATOM 4083 N N . LEU A 1 547 ? -1.859 -7.067 -34.978 1.00 89.31 547 LEU A N 1
ATOM 4084 C CA . LEU A 1 547 ? -1.375 -8.444 -35.113 1.00 89.31 547 LEU A CA 1
ATOM 4085 C C . LEU A 1 547 ? -2.368 -9.354 -35.855 1.00 89.31 547 LEU A C 1
ATOM 4087 O O . LEU A 1 547 ? -1.954 -10.338 -36.464 1.00 89.31 547 LEU A O 1
ATOM 4091 N N . GLY A 1 548 ? -3.668 -9.047 -35.836 1.00 87.25 548 GLY A N 1
ATOM 4092 C CA . GLY A 1 548 ? -4.695 -9.782 -36.577 1.00 87.25 548 GLY A CA 1
ATOM 4093 C C . GLY A 1 548 ? -4.776 -9.445 -38.071 1.00 87.25 548 GLY A C 1
ATOM 4094 O O . GLY A 1 548 ? -5.493 -10.127 -38.803 1.00 87.25 548 GLY A O 1
ATOM 4095 N N . SER A 1 549 ? -4.059 -8.419 -38.538 1.00 88.31 549 SER A N 1
ATOM 4096 C CA . SER A 1 549 ? -4.112 -7.946 -39.927 1.00 88.31 549 SER A CA 1
ATOM 4097 C C . SER A 1 549 ? -3.224 -8.779 -40.866 1.00 88.31 549 SER A C 1
ATOM 4099 O O . SER A 1 549 ? -2.343 -9.526 -40.428 1.00 88.31 549 SER A O 1
ATOM 4101 N N . CYS A 1 550 ? -3.462 -8.659 -42.174 1.00 83.44 550 CYS A N 1
ATOM 4102 C CA . CYS A 1 550 ? -2.600 -9.218 -43.225 1.00 83.44 550 CYS A CA 1
ATOM 4103 C C . CYS A 1 550 ? -1.625 -8.150 -43.752 1.00 83.44 550 CYS A C 1
ATOM 4105 O O . CYS A 1 550 ? -1.926 -6.957 -43.675 1.00 83.44 550 CYS A O 1
ATOM 4107 N N . GLY A 1 551 ? -0.491 -8.565 -44.328 1.00 83.44 551 GLY A N 1
ATOM 4108 C CA . GLY A 1 551 ? 0.495 -7.659 -44.935 1.00 83.44 551 GLY A CA 1
ATOM 4109 C C . GLY A 1 551 ? 1.786 -7.521 -44.124 1.00 83.44 551 GLY A C 1
ATOM 4110 O O . GLY A 1 551 ? 2.313 -8.505 -43.618 1.00 83.44 551 GLY A O 1
ATOM 4111 N N . THR A 1 552 ? 2.321 -6.302 -43.995 1.00 77.19 552 THR A N 1
ATOM 4112 C CA . THR A 1 552 ? 3.663 -6.042 -43.423 1.00 77.19 552 THR A CA 1
ATOM 4113 C C . THR A 1 552 ? 3.846 -6.526 -41.979 1.00 77.19 552 THR A C 1
ATOM 4115 O O . THR A 1 552 ? 4.971 -6.790 -41.566 1.00 77.19 552 THR A O 1
ATOM 4118 N N . ILE A 1 553 ? 2.758 -6.711 -41.225 1.00 87.50 553 ILE A N 1
ATOM 4119 C CA . ILE A 1 553 ? 2.789 -7.191 -39.836 1.00 87.50 553 ILE A CA 1
ATOM 4120 C C . ILE A 1 553 ? 3.058 -8.702 -39.706 1.00 87.50 553 ILE A C 1
ATOM 4122 O O . ILE A 1 553 ? 3.327 -9.196 -38.611 1.00 87.50 553 ILE A O 1
ATOM 4126 N N . GLU A 1 554 ? 3.009 -9.454 -40.810 1.00 88.19 554 GLU A N 1
ATOM 4127 C CA . GLU A 1 554 ? 3.204 -10.909 -40.822 1.00 88.19 554 GLU A CA 1
ATOM 4128 C C . GLU A 1 554 ? 4.561 -11.339 -40.264 1.00 88.19 554 GLU A C 1
ATOM 4130 O O . GLU A 1 554 ? 4.614 -12.283 -39.474 1.00 88.19 554 GLU A O 1
ATOM 4135 N N . GLY A 1 555 ? 5.632 -10.621 -40.618 1.00 90.00 555 GLY A N 1
ATOM 4136 C CA . GLY A 1 555 ? 6.976 -10.893 -40.106 1.00 90.00 555 GLY A CA 1
ATOM 4137 C C . GLY A 1 555 ? 7.055 -10.712 -38.591 1.00 90.00 555 GLY A C 1
ATOM 4138 O O . GLY A 1 555 ? 7.493 -11.614 -37.883 1.00 90.00 555 GLY A O 1
ATOM 4139 N N . VAL A 1 556 ? 6.532 -9.593 -38.081 1.00 91.75 556 VAL A N 1
ATOM 4140 C CA . VAL A 1 556 ? 6.477 -9.299 -36.639 1.00 91.75 556 VAL A CA 1
ATOM 4141 C C . VAL A 1 556 ? 5.670 -10.363 -35.894 1.00 91.75 556 VAL A C 1
ATOM 4143 O O . VAL A 1 556 ? 6.130 -10.894 -34.884 1.00 91.75 556 VAL A O 1
ATOM 4146 N N . ARG A 1 557 ? 4.496 -10.740 -36.416 1.00 93.31 557 ARG A N 1
ATOM 4147 C CA . ARG A 1 557 ? 3.661 -11.801 -35.834 1.00 93.31 557 ARG A CA 1
ATOM 4148 C C . ARG A 1 557 ? 4.390 -13.144 -35.792 1.00 93.31 557 ARG A C 1
ATOM 4150 O O . ARG A 1 557 ? 4.356 -13.810 -34.760 1.00 93.31 557 ARG A O 1
ATOM 4157 N N . ALA A 1 558 ? 5.041 -13.546 -36.883 1.00 91.25 558 ALA A N 1
ATOM 4158 C CA . ALA A 1 558 ? 5.784 -14.803 -36.945 1.00 91.25 558 ALA A CA 1
ATOM 4159 C C . ALA A 1 558 ? 6.959 -14.819 -35.954 1.00 91.25 558 ALA A C 1
ATOM 4161 O O . ALA A 1 558 ? 7.149 -15.803 -35.244 1.00 91.25 558 ALA A O 1
ATOM 4162 N N . SER A 1 559 ? 7.697 -13.713 -35.850 1.00 94.06 559 SER A N 1
ATOM 4163 C CA . SER A 1 559 ? 8.794 -13.551 -34.895 1.00 94.06 559 SER A CA 1
ATOM 4164 C C . SER A 1 559 ? 8.328 -13.600 -33.436 1.00 94.06 559 SER A C 1
ATOM 4166 O O . SER A 1 559 ? 8.985 -14.241 -32.620 1.00 94.06 559 SER A O 1
ATOM 4168 N N . LEU A 1 560 ? 7.184 -12.991 -33.102 1.00 93.88 560 LEU A N 1
ATOM 4169 C CA . LEU A 1 560 ? 6.592 -13.082 -31.760 1.00 93.88 560 LEU A CA 1
ATOM 4170 C C . LEU A 1 560 ? 6.178 -14.520 -31.419 1.00 93.88 560 LEU A C 1
ATOM 4172 O O . LEU A 1 560 ? 6.496 -15.007 -30.338 1.00 93.88 560 LEU A O 1
ATOM 4176 N N . LEU A 1 561 ? 5.536 -15.227 -32.355 1.00 91.50 561 LEU A N 1
ATOM 4177 C CA . LEU A 1 561 ? 5.175 -16.638 -32.172 1.00 91.50 561 LEU A CA 1
ATOM 4178 C C . LEU A 1 561 ? 6.409 -17.530 -31.999 1.00 91.50 561 LEU A C 1
ATOM 4180 O O . LEU A 1 561 ? 6.413 -18.404 -31.135 1.00 91.50 561 LEU A O 1
ATOM 4184 N N . ALA A 1 562 ? 7.461 -17.292 -32.785 1.00 92.31 562 ALA A N 1
ATOM 4185 C CA . ALA A 1 562 ? 8.724 -18.010 -32.656 1.00 92.31 562 ALA A CA 1
ATOM 4186 C C . ALA A 1 562 ? 9.376 -17.758 -31.289 1.00 92.31 562 ALA A C 1
ATOM 4188 O O . ALA A 1 562 ? 9.825 -18.705 -30.648 1.00 92.31 562 ALA A O 1
ATOM 4189 N N . ALA A 1 563 ? 9.378 -16.511 -30.810 1.00 93.94 563 ALA A N 1
ATOM 4190 C CA . ALA A 1 563 ? 9.905 -16.170 -29.493 1.00 93.94 563 ALA A CA 1
ATOM 4191 C C . ALA A 1 563 ? 9.141 -16.894 -28.369 1.00 93.94 563 ALA A C 1
ATOM 4193 O O . ALA A 1 563 ? 9.770 -17.530 -27.522 1.00 93.94 563 ALA A O 1
ATOM 4194 N N . CYS A 1 564 ? 7.802 -16.894 -28.412 1.00 91.69 564 CYS A N 1
ATOM 4195 C CA . CYS A 1 564 ? 6.981 -17.657 -27.467 1.00 91.69 564 CYS A CA 1
ATOM 4196 C C . CYS A 1 564 ? 7.270 -19.161 -27.529 1.00 91.69 564 CYS A C 1
ATOM 4198 O O . CYS A 1 564 ? 7.362 -19.802 -26.489 1.00 91.69 564 CYS A O 1
ATOM 4200 N N . ALA A 1 565 ? 7.437 -19.733 -28.724 1.00 89.88 565 ALA A N 1
ATOM 4201 C CA . ALA A 1 565 ? 7.747 -21.153 -28.879 1.00 89.88 565 ALA A CA 1
ATOM 4202 C C . ALA A 1 565 ? 9.120 -21.517 -28.284 1.00 89.88 565 ALA A C 1
ATOM 4204 O O . ALA A 1 565 ? 9.241 -22.540 -27.612 1.00 89.88 565 ALA A O 1
ATOM 4205 N N . ILE A 1 566 ? 10.137 -20.665 -28.475 1.00 91.44 566 ILE A N 1
ATOM 4206 C CA . ILE A 1 566 ? 11.465 -20.848 -27.868 1.00 91.44 566 ILE A CA 1
ATOM 4207 C C . ILE A 1 566 ? 11.364 -20.812 -26.337 1.00 91.44 566 ILE A C 1
ATOM 4209 O O . ILE A 1 566 ? 11.935 -21.669 -25.666 1.00 91.44 566 ILE A O 1
ATOM 4213 N N . GLN A 1 567 ? 10.611 -19.861 -25.776 1.00 90.94 567 GLN A N 1
ATOM 4214 C CA . GLN A 1 567 ? 10.404 -19.770 -24.328 1.00 90.94 567 GLN A CA 1
ATOM 4215 C C . GLN A 1 567 ? 9.593 -20.950 -23.775 1.00 90.94 567 GLN A C 1
ATOM 4217 O O . GLN A 1 567 ? 9.926 -21.475 -22.717 1.00 90.94 567 GLN A O 1
ATOM 4222 N N . LEU A 1 568 ? 8.576 -21.426 -24.497 1.00 89.44 568 LEU A N 1
ATOM 4223 C CA . LEU A 1 568 ? 7.770 -22.579 -24.085 1.00 89.44 568 LEU A CA 1
ATOM 4224 C C . LEU A 1 568 ? 8.597 -23.876 -24.018 1.00 89.44 568 LEU A C 1
ATOM 4226 O O . LEU A 1 568 ? 8.341 -24.734 -23.174 1.00 89.44 568 LEU A O 1
ATOM 4230 N N . ALA A 1 569 ? 9.616 -24.002 -24.873 1.00 89.12 569 ALA A N 1
ATOM 4231 C CA . ALA A 1 569 ? 10.556 -25.120 -24.857 1.00 89.12 569 ALA A CA 1
ATOM 4232 C C . ALA A 1 569 ? 11.582 -25.052 -23.705 1.00 89.12 569 ALA A C 1
ATOM 4234 O O . ALA A 1 569 ? 12.318 -26.015 -23.484 1.00 89.12 569 ALA A O 1
ATOM 4235 N N . HIS A 1 570 ? 11.654 -23.939 -22.968 1.00 87.94 570 HIS A N 1
ATOM 4236 C CA . HIS A 1 570 ? 12.579 -23.779 -21.850 1.00 87.94 570 HIS A CA 1
ATOM 4237 C C . HIS A 1 570 ? 12.177 -24.687 -20.670 1.00 87.94 570 HIS A C 1
ATOM 4239 O O . HIS A 1 570 ? 10.987 -24.819 -20.394 1.00 87.94 570 HIS A O 1
ATOM 4245 N N . PRO A 1 571 ? 13.118 -25.315 -19.937 1.00 84.69 571 PRO A N 1
ATOM 4246 C CA . PRO A 1 571 ? 12.776 -26.218 -18.829 1.00 84.69 571 PRO A CA 1
ATOM 4247 C C . PRO A 1 571 ? 12.129 -25.505 -17.632 1.00 84.69 571 PRO A C 1
ATOM 4249 O O . PRO A 1 571 ? 11.353 -26.114 -16.901 1.00 84.69 571 PRO A O 1
ATOM 4252 N N . ASP A 1 572 ? 12.445 -24.228 -17.439 1.00 81.38 572 ASP A N 1
ATOM 4253 C CA . ASP A 1 572 ? 11.975 -23.432 -16.305 1.00 81.38 572 ASP A CA 1
ATOM 4254 C C . ASP A 1 572 ? 10.467 -23.083 -16.395 1.00 81.38 572 ASP A C 1
ATOM 4256 O O . ASP A 1 572 ? 10.019 -22.558 -17.423 1.00 81.38 572 ASP A O 1
ATOM 4260 N N . PRO A 1 573 ? 9.676 -23.329 -15.334 1.00 78.75 573 PRO A N 1
ATOM 4261 C CA . PRO A 1 573 ? 8.227 -23.129 -15.345 1.00 78.75 573 PRO A CA 1
ATOM 4262 C C . PRO A 1 573 ? 7.797 -21.657 -15.418 1.00 78.75 573 PRO A C 1
ATOM 4264 O O . PRO A 1 573 ? 6.733 -21.377 -15.972 1.00 78.75 573 PRO A O 1
ATOM 4267 N N . LEU A 1 574 ? 8.592 -20.706 -14.916 1.00 77.56 574 LEU A N 1
ATOM 4268 C CA . LEU A 1 574 ? 8.273 -19.279 -15.026 1.00 77.56 574 LEU A CA 1
ATOM 4269 C C . LEU A 1 574 ? 8.345 -18.821 -16.469 1.00 77.56 574 LEU A C 1
ATOM 4271 O O . LEU A 1 574 ? 7.453 -18.131 -16.952 1.00 77.56 574 LEU A O 1
ATOM 4275 N N . ILE A 1 575 ? 9.403 -19.228 -17.163 1.00 84.44 575 ILE A N 1
ATOM 4276 C CA . ILE A 1 575 ? 9.594 -18.873 -18.567 1.00 84.44 575 ILE A CA 1
ATOM 4277 C C . ILE A 1 575 ? 8.477 -19.492 -19.418 1.00 84.44 575 ILE A C 1
ATOM 4279 O O . ILE A 1 575 ? 7.935 -18.819 -20.297 1.00 84.44 575 ILE A O 1
ATOM 4283 N N . LYS A 1 576 ? 8.053 -20.724 -19.103 1.00 85.88 576 LYS A N 1
ATOM 4284 C CA . LYS A 1 576 ? 6.862 -21.332 -19.716 1.00 85.88 576 LYS A CA 1
ATOM 4285 C C . LYS A 1 576 ? 5.588 -20.544 -19.419 1.00 85.88 576 LYS A C 1
ATOM 4287 O O . LYS A 1 576 ? 4.790 -20.341 -20.328 1.00 85.88 576 LYS A O 1
ATOM 4292 N N . SER A 1 577 ? 5.395 -20.087 -18.183 1.00 82.88 577 SER A N 1
ATOM 4293 C CA . SER A 1 577 ? 4.240 -19.266 -17.796 1.00 82.88 577 SER A CA 1
ATOM 4294 C C . SER A 1 577 ? 4.185 -17.955 -18.589 1.00 82.88 577 SER A C 1
ATOM 4296 O O . SER A 1 577 ? 3.144 -17.627 -19.159 1.00 82.88 577 SER A O 1
ATOM 4298 N N . GLU A 1 578 ? 5.316 -17.254 -18.735 1.00 83.81 578 GLU A N 1
ATOM 4299 C CA . GLU A 1 578 ? 5.411 -16.056 -19.584 1.00 83.81 578 GLU A CA 1
ATOM 4300 C C . GLU A 1 578 ? 5.098 -16.378 -21.054 1.00 83.81 578 GLU A C 1
ATOM 4302 O O . GLU A 1 578 ? 4.361 -15.639 -21.705 1.00 83.81 578 GLU A O 1
ATOM 4307 N N . ALA A 1 579 ? 5.591 -17.508 -21.576 1.00 89.31 579 ALA A N 1
ATOM 4308 C CA . ALA A 1 579 ? 5.290 -17.951 -22.937 1.00 89.31 579 ALA A CA 1
ATOM 4309 C C . ALA A 1 579 ? 3.795 -18.243 -23.140 1.00 89.31 579 ALA A C 1
ATOM 4311 O O . ALA A 1 579 ? 3.217 -17.831 -24.146 1.00 89.31 579 ALA A O 1
ATOM 4312 N N . ILE A 1 580 ? 3.155 -18.918 -22.181 1.00 87.00 580 ILE A N 1
ATOM 4313 C CA . ILE A 1 580 ? 1.711 -19.186 -22.183 1.00 87.00 580 ILE A CA 1
ATOM 4314 C C . ILE A 1 580 ? 0.935 -17.867 -22.147 1.00 87.00 580 ILE A C 1
ATOM 4316 O O . ILE A 1 580 ? 0.028 -17.684 -22.959 1.00 87.00 580 ILE A O 1
ATOM 4320 N N . GLY A 1 581 ? 1.308 -16.935 -21.265 1.00 87.12 581 GLY A N 1
ATOM 4321 C CA . GLY A 1 581 ? 0.707 -15.601 -21.193 1.00 87.12 581 GLY A CA 1
ATOM 4322 C C . GLY A 1 581 ? 0.832 -14.837 -22.514 1.00 87.12 581 GLY A C 1
ATOM 4323 O O . GLY A 1 581 ? -0.160 -14.309 -23.020 1.00 87.12 581 GLY A O 1
ATOM 4324 N N . GLY A 1 582 ? 2.013 -14.867 -23.138 1.00 89.25 582 GLY A N 1
ATOM 4325 C CA . GLY A 1 582 ? 2.247 -14.292 -24.463 1.00 89.25 582 GLY A CA 1
ATOM 4326 C C . GLY A 1 582 ? 1.391 -14.943 -25.555 1.00 89.25 582 GLY A C 1
ATOM 4327 O O . GLY A 1 582 ? 0.767 -14.247 -26.352 1.00 89.25 582 GLY A O 1
ATOM 4328 N N . LEU A 1 583 ? 1.267 -16.275 -25.569 1.00 89.81 583 LEU A N 1
ATOM 4329 C CA . LEU A 1 583 ? 0.398 -16.992 -26.513 1.00 89.81 583 LEU A CA 1
ATOM 4330 C C . LEU A 1 583 ? -1.088 -16.669 -26.300 1.00 89.81 583 LEU A C 1
ATOM 4332 O O . LEU A 1 583 ? -1.820 -16.500 -27.277 1.00 89.81 583 LEU A O 1
ATOM 4336 N N . GLN A 1 584 ? -1.539 -16.544 -25.050 1.00 88.94 584 GLN A N 1
ATOM 4337 C CA . GLN A 1 584 ? -2.902 -16.122 -24.716 1.00 88.94 584 GLN A CA 1
ATOM 4338 C C . GLN A 1 584 ? -3.173 -14.691 -25.195 1.00 88.94 584 GLN A C 1
ATOM 4340 O O . GLN A 1 584 ? -4.207 -14.428 -25.811 1.00 88.94 584 GLN A O 1
ATOM 4345 N N . GLN A 1 585 ? -2.225 -13.777 -24.985 1.00 89.94 585 GLN A N 1
ATOM 4346 C CA . GLN A 1 585 ? -2.312 -12.402 -25.468 1.00 89.94 585 GLN A CA 1
ATOM 4347 C C . GLN A 1 585 ? -2.317 -12.332 -27.004 1.00 89.94 585 GLN A C 1
ATOM 4349 O O . GLN A 1 585 ? -3.128 -11.621 -27.599 1.00 89.94 585 GLN A O 1
ATOM 4354 N N . MET A 1 586 ? -1.467 -13.115 -27.669 1.00 89.25 586 MET A N 1
ATOM 4355 C CA . MET A 1 586 ? -1.470 -13.248 -29.127 1.00 89.25 586 MET A CA 1
ATOM 4356 C C . MET A 1 586 ? -2.794 -13.820 -29.636 1.00 89.25 586 MET A C 1
ATOM 4358 O O . MET A 1 586 ? -3.294 -13.369 -30.662 1.00 89.25 586 MET A O 1
ATOM 4362 N N . HIS A 1 587 ? -3.393 -14.779 -28.926 1.00 89.75 587 HIS A N 1
ATOM 4363 C CA . HIS A 1 587 ? -4.698 -15.327 -29.287 1.00 89.75 587 HIS A CA 1
ATOM 4364 C C . HIS A 1 587 ? -5.813 -14.283 -29.150 1.00 89.75 587 HIS A C 1
ATOM 4366 O O . HIS A 1 587 ? -6.700 -14.235 -29.999 1.00 89.75 587 HIS A O 1
ATOM 4372 N N . LEU A 1 588 ? -5.742 -13.408 -28.141 1.00 90.00 588 LEU A N 1
ATOM 4373 C CA . LEU A 1 588 ? -6.683 -12.298 -27.973 1.00 90.00 588 LEU A CA 1
ATOM 4374 C C . LEU A 1 588 ? -6.661 -11.337 -29.175 1.00 90.00 588 LEU A C 1
ATOM 4376 O O . LEU A 1 588 ? -7.719 -10.912 -29.636 1.00 90.00 588 LEU A O 1
ATOM 4380 N N . TYR A 1 589 ? -5.476 -11.006 -29.701 1.00 89.62 589 TYR A N 1
ATOM 4381 C CA . TYR A 1 589 ? -5.335 -10.070 -30.826 1.00 89.62 589 TYR A CA 1
ATOM 4382 C C . TYR A 1 589 ? -5.439 -10.724 -32.210 1.00 89.62 589 TYR A C 1
ATOM 4384 O O . TYR A 1 589 ? -5.908 -10.099 -33.162 1.00 89.62 589 TYR A O 1
ATOM 4392 N N . ALA A 1 590 ? -4.992 -11.971 -32.346 1.00 88.88 590 ALA A N 1
ATOM 4393 C CA . ALA A 1 590 ? -4.786 -12.653 -33.620 1.00 88.88 590 ALA A CA 1
ATOM 4394 C C . ALA A 1 590 ? -5.209 -14.141 -33.551 1.00 88.88 590 ALA A C 1
ATOM 4396 O O . ALA A 1 590 ? -4.408 -15.030 -33.859 1.00 88.88 590 ALA A O 1
ATOM 4397 N N . PRO A 1 591 ? -6.478 -14.455 -33.211 1.00 86.69 591 PRO A N 1
ATOM 4398 C CA . PRO A 1 591 ? -6.918 -15.819 -32.886 1.00 86.69 591 PRO A CA 1
ATOM 4399 C C . PRO A 1 591 ? -6.746 -16.815 -34.039 1.00 86.69 591 PRO A C 1
ATOM 4401 O O . PRO A 1 591 ? -6.527 -17.999 -33.811 1.00 86.69 591 PRO A O 1
ATOM 4404 N N . ARG A 1 592 ? -6.793 -16.338 -35.291 1.00 85.75 592 ARG A N 1
ATOM 4405 C CA . ARG A 1 592 ? -6.609 -17.162 -36.501 1.00 85.75 592 ARG A CA 1
ATOM 4406 C C . ARG A 1 592 ? -5.190 -17.713 -36.664 1.00 85.75 592 ARG A C 1
ATOM 4408 O O . ARG A 1 592 ? -4.993 -18.622 -37.461 1.00 85.75 592 ARG A O 1
ATOM 4415 N N . TYR A 1 593 ? -4.221 -17.145 -35.951 1.00 84.50 593 TYR A N 1
ATOM 4416 C CA . TYR A 1 593 ? -2.798 -17.436 -36.115 1.00 84.50 593 TYR A CA 1
ATOM 4417 C C . TYR A 1 593 ? -2.194 -18.159 -34.905 1.00 84.50 593 TYR A C 1
ATOM 4419 O O . TYR A 1 593 ? -1.023 -18.525 -34.946 1.00 84.50 593 TYR A O 1
ATOM 4427 N N . VAL A 1 594 ? -2.981 -18.388 -33.847 1.00 83.44 594 VAL A N 1
ATOM 4428 C CA . VAL A 1 594 ? -2.552 -19.098 -32.636 1.00 83.44 594 VAL A CA 1
ATOM 4429 C C . VAL A 1 594 ? -3.376 -20.367 -32.474 1.00 83.44 594 VAL A C 1
ATOM 4431 O O . VAL A 1 594 ? -4.576 -20.303 -32.207 1.00 83.44 594 VAL A O 1
ATOM 4434 N N . ASN A 1 595 ? -2.733 -21.529 -32.600 1.00 76.44 595 ASN A N 1
ATOM 4435 C CA . ASN A 1 595 ? -3.379 -22.814 -32.351 1.00 76.44 595 ASN A CA 1
ATOM 4436 C C . ASN A 1 595 ? -3.208 -23.228 -30.880 1.00 76.44 595 ASN A C 1
ATOM 4438 O O . ASN A 1 595 ? -2.214 -23.849 -30.512 1.00 76.44 595 ASN A O 1
ATOM 4442 N N . LEU A 1 596 ? -4.199 -22.905 -30.046 1.00 72.62 596 LEU A N 1
ATOM 4443 C CA . LEU A 1 596 ? -4.203 -23.277 -28.625 1.00 72.62 596 LEU A CA 1
ATOM 4444 C C . LEU A 1 596 ? -4.460 -24.774 -28.378 1.00 72.62 596 LEU A C 1
ATOM 4446 O O . LEU A 1 596 ? -4.251 -25.240 -27.262 1.00 72.62 596 LEU A O 1
ATOM 4450 N N . GLY A 1 597 ? -4.894 -25.537 -29.388 1.00 66.19 597 GLY A N 1
ATOM 4451 C CA . GLY A 1 597 ? -5.231 -26.955 -29.229 1.00 66.19 597 GLY A CA 1
ATOM 4452 C C . GLY A 1 597 ? -4.053 -27.808 -28.750 1.00 66.19 597 GLY A C 1
ATOM 4453 O O . GLY A 1 597 ? -4.247 -28.692 -27.925 1.00 66.19 597 GLY A O 1
ATOM 4454 N N . HIS A 1 598 ? -2.833 -27.501 -29.202 1.00 60.91 598 HIS A N 1
ATOM 4455 C CA . HIS A 1 598 ? -1.614 -28.173 -28.734 1.00 60.91 598 HIS A CA 1
ATOM 4456 C C . HIS A 1 598 ? -1.184 -27.707 -27.336 1.00 60.91 598 HIS A C 1
ATOM 4458 O O . HIS A 1 598 ? -0.787 -28.526 -26.517 1.00 60.91 598 HIS A O 1
ATOM 4464 N N . LEU A 1 599 ? -1.360 -26.418 -27.025 1.00 62.22 599 LEU A N 1
ATOM 4465 C CA . LEU A 1 599 ? -0.993 -25.847 -25.728 1.00 62.22 599 LEU A CA 1
ATOM 4466 C C . LEU A 1 599 ? -1.802 -26.458 -24.572 1.00 62.22 599 LEU A C 1
ATOM 4468 O O . LEU A 1 599 ? -1.262 -26.704 -23.502 1.00 62.22 599 LEU A O 1
ATOM 4472 N N . VAL A 1 600 ? -3.096 -26.724 -24.785 1.00 58.62 600 VAL A N 1
ATOM 4473 C CA . VAL A 1 600 ? -3.963 -27.348 -23.767 1.00 58.62 600 VAL A CA 1
ATOM 4474 C C . VAL A 1 600 ? -3.568 -28.802 -23.502 1.00 58.62 600 VAL A C 1
ATOM 4476 O O . VAL A 1 600 ? -3.651 -29.248 -22.361 1.00 58.62 600 VAL A O 1
ATOM 4479 N N . VAL A 1 601 ? -3.129 -29.532 -24.531 1.00 59.81 601 VAL A N 1
ATOM 4480 C CA . VAL A 1 601 ? -2.670 -30.921 -24.386 1.00 59.81 601 VAL A CA 1
ATOM 4481 C C . VAL A 1 601 ? -1.360 -30.966 -23.600 1.00 59.81 601 VAL A C 1
ATOM 4483 O O . VAL A 1 601 ? -1.289 -31.717 -22.637 1.00 59.81 601 VAL A O 1
ATOM 4486 N N . ASP A 1 602 ? -0.394 -30.104 -23.929 1.00 58.31 602 ASP A N 1
ATOM 4487 C CA . ASP A 1 602 ? 0.919 -30.052 -23.266 1.00 58.31 602 ASP A CA 1
ATOM 4488 C C . ASP A 1 602 ? 0.864 -29.543 -21.810 1.00 58.31 602 ASP A C 1
ATOM 4490 O O . ASP A 1 602 ? 1.768 -29.821 -21.030 1.00 58.31 602 ASP A O 1
ATOM 4494 N N . ILE A 1 603 ? -0.171 -28.781 -21.431 1.00 57.41 603 ILE A N 1
ATOM 4495 C CA . ILE A 1 603 ? -0.402 -28.346 -20.037 1.00 57.41 603 ILE A CA 1
ATOM 4496 C C . ILE A 1 603 ? -1.118 -29.435 -19.216 1.00 57.41 603 ILE A C 1
ATOM 4498 O O . ILE A 1 603 ? -0.974 -29.482 -17.996 1.00 57.41 603 ILE A O 1
ATOM 4502 N N . ALA A 1 604 ? -1.935 -30.275 -19.861 1.00 45.09 604 ALA A N 1
ATOM 4503 C CA . ALA A 1 604 ? -2.743 -31.299 -19.194 1.00 45.09 604 ALA A CA 1
ATOM 4504 C C . ALA A 1 604 ? -2.005 -32.634 -18.976 1.00 45.09 604 ALA A C 1
ATOM 4506 O O . ALA A 1 604 ? -2.506 -33.481 -18.231 1.00 45.09 604 ALA A O 1
ATOM 4507 N N . THR A 1 605 ? -0.862 -32.827 -19.635 1.00 41.84 605 THR A N 1
ATOM 4508 C CA . THR A 1 605 ? 0.053 -33.973 -19.490 1.00 41.84 605 THR A CA 1
ATOM 4509 C C . THR A 1 605 ? 1.269 -33.594 -18.673 1.00 41.84 605 THR A C 1
ATOM 4511 O O . THR A 1 605 ? 1.688 -34.427 -17.840 1.00 41.84 605 THR A O 1
#

InterPro domains:
  IPR011989 Armadillo-like helical [G3DSA:1.25.10.10] (201-595)
  IPR016024 Armadillo-type fold [SSF48371] (5-600)
  IPR040108 Laa1/Sip1/HEATR5 [PTHR21663] (2-603)

Foldseek 3Di:
DVDPVCLVVLLVVLLVQCVVPVPDLVSLQVSLLVNLLSLLQLLVDPVRDPLVSLVSLLVQLVVLQVCLVVDLVNNLSSLLSSLSSLLSSLSSADVNCVVCLVVLLVQLPVLFDPALVVLLVCLPPDALSVLLSSLSNLLSSLSSLLSLLVHPVSPDPVSLLSVQRSLSSLLSNLVCLLSSCVRRNDVVVLSNLSNLLSSLSSCVSDDVVSHVVCLVSLVVSLLCLLLVVSPLPDLAAAPLLCVLCVALSNLVVQDQDPDDDPCRVVVSVVVCCVRFNWQDCVQPSSLSNPDYPVVVVDDRDRHGRSSNSSLNSSLLSLLQCLLVDDPVVLLVSLVVLVVSLVPNPDLSSSLRSLNSVLSSLLSNLVNLCVDDPNHADQDPSSLVSQLVSLVCQLVSRPDPSSLLSSLSSLLSNLLRHLDLVVLVVLLVVLVVVCVVDDDLSVLSSLLSLLSNCLRNFCVSCVVCLVVNLVVLLVQLPPLVHLSSNLSSLSSLLSNLQRHAPVCVVCLVVLLVSLLVCLVPPDLSSVSNLSSSLSNLLSSLVNCALCLQDDDPCVVVVVSSLVSLVSQCPRPDVSSVVSSVVSLVSSCVRHVVPRDCVVVVVVVVD

Sequence (605 aa):
MAVPSQLTPLIDRCISRLEHMKSCSDAISGYSLALAALIAAASDCKLGIPHAKPKQVLTCAEDMLKTATQQSRLAVAKISAGYILLNAVVSMGTPVVKENMPRIIQLWRTAFPRSTKEAEAEKGRGDAFSWQCALEQRSGALGVMLAVANQRELADDEAIKAMLLPIECALVMSSQVGTLIRSYGTKMRALISCVRVRVYQLLMLLPPKSYEHMFHSLLRELVAEVTLSDDQGSQLMTAVAGQLCSGAEHTLLAPWSGGATDQALVEDQLQTLSHMGSGALENDSTCLISGSAKDVHNLWPEPDTPQAACLDAAILAFGRVFPMIPDRQKLQIIEHFAEVIKNCKQAQRQQAILLNVLCTLALAFRAVTESRGGARIDSEPVRKASTALVESGLETGTTPLVRAAAAEALGRLSQAVGDPQFVALRAQACFDKLRAFRDGRRAGYALALGCIHRHVGSLGSGQHLHTGVSVLFALARDHNAPSVQAWAMVALSLIAETGGGMFRGYVELALSDCLTLLLNTQSSNVEVVQGIGKLLTALMTCVGPELGSCGTIEGVRASLLAACAIQLAHPDPLIKSEAIGGLQQMHLYAPRYVNLGHLVVDIAT

Secondary structure (DSSP, 8-state):
---GGGHHHHHHHHHHHHHH-TT-HHHHHHHHHHHHHHHHHHTT-TT---THHHHHHHHHHHHHHHHGGG-GGGHHHHHHHHHHHHHHHHHT-HHHHGGGHHHHHHHHHTTS-SSHHHHHHGGGSS-HHHHHHHHHHHHHHHHHHHHHHTSTTT--HHHHHHHHHHHHHHHHHHTTHHHHHHHH-THHHHHHHHHHHHHHHHHHHS-GGGSGGGHHHHHHHHHHHHTT-S-TT-----THHHHHT-STTHHHHS---SS--TTHHHHHHHHHHHHH----GGG-TTHHHH--TT-TTSPPP-PPPHHHHHHHHHHHHHHHHGGGS-HHHHHHHHHHHHHHHHH---HHHHHHHHHHHHHHHHHHHHHHHHSTT------HHHHHHHHHHHHHHHHH--SHHHHHHHHHHHHHHHHHH--HHHHHHHHHHHHHHHHH--STHHHHHHHHHHHHHHHHHHHHHHHHHHHHHHHHHHHHT-TT-HHHHHHHHHHHHHHHHHHGGGTGGGHHHHHHHHHHHHHHS-TT-HHHHHHHHHHHHHHHHHHGGGGGSSSTHHHHHHHHHHHHHHHHTSSSHHHHHHHHHHHHHHHHH-GGG--HHHHHHHHH-

Radius of gyration: 27.23 Å; chains: 1; bounding box: 66×58×81 Å

=== Feature glossary ===
Annotated list of the representations used here:

Nearest PDB structures. The Foldseek neighbor list gives the closest experimentally determined structures in the PDB, ranked by structural alignment. TM-score near 1 means near-identical fold; near 0.3 means only rough topology match. This is how one finds what a novel AlphaFold prediction most resembles in the solved-structure universe.

Foldseek 3Di. Foldseek's 3Di representation compresses backbone geometry into a per-residue letter drawn from a learned twenty-state alphabet. It captures the tertiary interaction pattern around each residue — which residues are packed against it in space, regardless of where they are in sequence.

Radius of gyration, Cα contacts, bounding box. Radius of gyration (Rg) is the root-mean-square distance of Cα atoms from their centroid — a single number for overall size and compactness. A globular domain of N residues has Rg ≈ 2.2·N^0.38 Å; an extended or disordered chain has a much larger Rg. The Cα contact count is the number of residue pairs whose Cα atoms are within 8 Å and are more than four positions apart in sequence — a standard proxy for tertiary packing density. The bounding box is the smallest axis-aligned box enclosing all Cα atoms.

InterPro / GO / CATH / organism. The annotation block draws on four external resources. InterPro: which protein families and domains the sequence belongs to. GO: standardized terms for what the protein does, what process it participates in, and where in the cell it acts. CATH: which structural fold it has in the CATH hierarchy. Organism: the species of origin.

mmCIF coordinates. The mmCIF block holds the 3D Cartesian coordinates of each backbone atom (N, Cα, C, O) in ångströms. mmCIF is the PDB's canonical archive format — a tagged-loop text representation of the atomic model.

pLDDT. pLDDT is the predicted lDDT-Cα score: AlphaFold's confidence that the local environment of each residue (all inter-atomic distances within 15 Å) is correctly placed. It is a per-residue number between 0 and 100, with higher meaning more reliable.

Backbone torsions (φ/ψ). φ (phi) and ψ (psi) are the two rotatable backbone dihedrals per residue: φ is the C(i-1)–N–Cα–C torsion, ψ is the N–Cα–C–N(i+1) torsion, both in degrees on (−180°, 180°]. α-helical residues cluster near (−60°, −45°); β-strand residues near (−120°, +130°). A Ramachandran plot is simply a scatter of (φ, ψ) for every residue.

B-factor. For experimental (PDB) structures, the B-factor (temperature factor) quantifies the positional spread of each atom in the crystal — a combination of thermal vibration and static disorder — in units of Å². High B-factors mark flexible loops or poorly resolved regions; low B-factors mark the rigid, well-ordered core.

Secondary structure (3-state, P-SEA). SS3 is a coarse helix/strand/coil call (letters a/b/c) made by the P-SEA algorithm from inter-Cα distances and dihedrals. It is less detailed than DSSP but needs only Cα positions.

Predicted aligned error. Predicted aligned error is AlphaFold's pairwise confidence. Unlike pLDDT (per-residue), PAE is per-residue-pair and captures whether two parts of the structure are correctly placed relative to each other. Units are ångströms of expected positional error.

Solvent-accessible surface area. Solvent-accessible surface area (SASA) is the area in Å² traced out by the centre of a 1.4 Å probe sphere (a water molecule) rolled over the protein's van der Waals surface (Shrake–Rupley / Lee–Richards construction). Buried residues have near-zero SASA; fully exposed residues can exceed 200 Å². The total SASA scales roughly with the number of surface residues.

Secondary structure (8-state, DSSP). The SS8 string is DSSP's per-residue secondary-structure call. α-helix (H) means an i→i+4 H-bond ladder; β-strand (E) means the residue participates in a β-sheet; 3₁₀ (G) and π (I) are tighter and wider helices; T/S are turns/bends; '-' is loop.

Rendered structure images. Structure images are PyMOL renders from six orthogonal camera directions. Cartoon representation draws helices as coils and strands as arrows; sticks shows the backbone as bonds; surface shows the solvent-excluded envelope. Rainbow coloring maps sequence position to hue (blue→red, N→C); chain coloring assigns a distinct color per polypeptide.

Sequence. The amino-acid sequence is the protein's primary structure: the linear order of residues from the N-terminus to the C-terminus, written in one-letter code. Everything else here — the 3D coordinates, the secondary structure, the domain annotations — is ultimately a consequence of this string.

Contact-map, Ramachandran, and PAE plots. Three diagnostic plots accompany the record. The Cα contact map visualizes the tertiary structure as a 2D adjacency matrix (8 Å cutoff, sequence-local contacts suppressed). The Ramachandran plot shows the distribution of backbone (φ, ψ) torsions, with points in the α and β basins reflecting secondary structure content. The PAE plot shows AlphaFold's inter-residue confidence as a color matrix.